Protein AF-A0A1Y6BS71-F1 (afdb_monomer)

Structure (mmCIF, N/CA/C/O backbone):
data_AF-A0A1Y6BS71-F1
#
_entry.id   AF-A0A1Y6BS71-F1
#
loop_
_atom_site.group_PDB
_atom_site.id
_atom_site.type_symbol
_atom_site.label_atom_id
_atom_site.label_alt_id
_atom_site.label_comp_id
_atom_site.label_asym_id
_atom_site.label_entity_id
_atom_site.label_seq_id
_atom_site.pdbx_PDB_ins_code
_atom_site.Cartn_x
_atom_site.Cartn_y
_atom_site.Cartn_z
_atom_site.occupancy
_atom_site.B_iso_or_equiv
_atom_site.auth_seq_id
_atom_site.auth_comp_id
_atom_site.auth_asym_id
_atom_site.auth_atom_id
_atom_site.pdbx_PDB_model_num
ATOM 1 N N . MET A 1 1 ? 47.879 -28.086 11.184 1.00 41.94 1 MET A N 1
ATOM 2 C CA . MET A 1 1 ? 46.968 -29.250 11.242 1.00 41.94 1 MET A CA 1
ATOM 3 C C . MET A 1 1 ? 46.645 -29.544 12.698 1.00 41.94 1 MET A C 1
ATOM 5 O O . MET A 1 1 ? 47.471 -30.114 13.394 1.00 41.94 1 MET A O 1
ATOM 9 N N . LEU A 1 2 ? 45.479 -29.091 13.157 1.00 29.22 2 LEU A N 1
ATOM 10 C CA . LEU A 1 2 ? 44.899 -29.370 14.474 1.00 29.22 2 LEU A CA 1
ATOM 11 C C . LEU A 1 2 ? 43.401 -29.641 14.259 1.00 29.22 2 LEU A C 1
ATOM 13 O O . LEU A 1 2 ? 42.789 -29.082 13.353 1.00 29.22 2 LEU A O 1
ATOM 17 N N . ASN A 1 3 ? 42.882 -30.611 15.005 1.00 29.17 3 ASN A N 1
ATOM 18 C CA . ASN A 1 3 ? 41.827 -31.540 14.600 1.00 29.17 3 ASN A CA 1
ATOM 19 C C . ASN A 1 3 ? 40.422 -31.054 15.022 1.00 29.17 3 ASN A C 1
ATOM 21 O O . ASN A 1 3 ? 40.173 -30.813 16.200 1.00 29.17 3 ASN A O 1
ATOM 25 N N . PHE A 1 4 ? 39.500 -30.951 14.061 1.00 35.50 4 PHE A N 1
ATOM 26 C CA . PHE A 1 4 ? 38.178 -30.303 14.158 1.00 35.50 4 PHE A CA 1
ATOM 27 C C . PHE A 1 4 ? 37.064 -31.180 14.778 1.00 35.50 4 PHE A C 1
ATOM 29 O O . PHE A 1 4 ? 35.883 -30.966 14.516 1.00 35.50 4 PHE A O 1
ATOM 36 N N . LYS A 1 5 ? 37.406 -32.201 15.577 1.00 35.88 5 LYS A N 1
ATOM 37 C CA . LYS A 1 5 ? 36.440 -33.227 16.032 1.00 35.88 5 LYS A CA 1
ATOM 38 C C . LYS A 1 5 ? 35.914 -33.092 17.466 1.00 35.88 5 LYS A C 1
ATOM 40 O O . LYS A 1 5 ? 35.013 -33.840 17.820 1.00 35.88 5 LYS A O 1
ATOM 45 N N . ASN A 1 6 ? 36.374 -32.118 18.255 1.00 36.97 6 ASN A N 1
ATOM 46 C CA . ASN A 1 6 ? 35.950 -31.971 19.659 1.00 36.97 6 ASN A CA 1
ATOM 47 C C . ASN A 1 6 ? 35.067 -30.746 19.964 1.00 36.97 6 ASN A C 1
ATOM 49 O O . ASN A 1 6 ? 34.705 -30.553 21.119 1.00 36.97 6 ASN A O 1
ATOM 53 N N . LEU A 1 7 ? 34.664 -29.950 18.964 1.00 34.56 7 LEU A N 1
ATOM 54 C CA . LEU A 1 7 ? 33.731 -28.827 19.184 1.00 34.56 7 LEU A CA 1
ATOM 55 C C . LEU A 1 7 ? 32.243 -29.194 19.010 1.00 34.56 7 LEU A C 1
ATOM 57 O O . LEU A 1 7 ? 31.378 -28.387 19.326 1.00 34.56 7 LEU A O 1
ATOM 61 N N . LEU A 1 8 ? 31.932 -30.406 18.538 1.00 34.59 8 LEU A N 1
ATOM 62 C CA . LEU A 1 8 ? 30.566 -30.822 18.176 1.00 34.59 8 LEU A CA 1
ATOM 63 C C . LEU A 1 8 ? 29.840 -31.655 19.247 1.00 34.59 8 LEU A C 1
ATOM 65 O O . LEU A 1 8 ? 28.729 -32.117 19.013 1.00 34.59 8 LEU A O 1
ATOM 69 N N . LEU A 1 9 ? 30.450 -31.838 20.422 1.00 33.47 9 LEU A N 1
ATOM 70 C CA . LEU A 1 9 ? 29.897 -32.646 21.521 1.00 33.47 9 LEU A CA 1
ATOM 71 C C . LEU A 1 9 ? 29.443 -31.829 22.742 1.00 33.47 9 LEU A C 1
ATOM 73 O O . LEU A 1 9 ? 28.897 -32.398 23.680 1.00 33.47 9 LEU A O 1
ATOM 77 N N . VAL A 1 10 ? 29.608 -30.500 22.719 1.00 33.41 10 VAL A N 1
ATOM 78 C CA . VAL A 1 10 ? 29.092 -29.594 23.768 1.00 33.41 10 VAL A CA 1
ATOM 79 C C . VAL A 1 10 ? 27.808 -28.871 23.323 1.00 33.41 10 VAL A C 1
ATOM 81 O O . VAL A 1 10 ? 27.031 -28.431 24.163 1.00 33.41 10 VAL A O 1
ATOM 84 N N . SER A 1 11 ? 27.499 -28.823 22.021 1.00 34.66 11 SER A N 1
ATOM 85 C CA . SER A 1 11 ? 26.274 -28.187 21.504 1.00 34.66 11 SER A CA 1
ATOM 86 C C . SER A 1 11 ? 25.028 -29.083 21.546 1.00 34.66 11 SER A C 1
ATOM 88 O O . SER A 1 11 ? 23.912 -28.575 21.549 1.00 34.66 11 SER A O 1
ATOM 90 N N . THR A 1 12 ? 25.182 -30.406 21.634 1.00 34.09 12 THR A N 1
ATOM 91 C CA . THR A 1 12 ? 24.064 -31.370 21.589 1.00 34.09 12 THR A CA 1
ATOM 92 C C . THR A 1 12 ? 23.485 -31.746 22.956 1.00 34.09 12 THR A C 1
ATOM 94 O O . THR A 1 12 ? 22.406 -32.327 23.010 1.00 34.09 12 THR A O 1
ATOM 97 N N . LEU A 1 13 ? 24.129 -31.359 24.063 1.00 30.72 13 LEU A N 1
ATOM 98 C CA . LEU A 1 13 ? 23.614 -31.560 25.430 1.00 30.72 13 LEU A CA 1
ATOM 99 C C . LEU A 1 13 ? 22.931 -30.317 26.031 1.00 30.72 13 LEU A C 1
ATOM 101 O O . LEU A 1 13 ? 22.358 -30.403 27.112 1.00 30.72 13 LEU A O 1
ATOM 105 N N . LEU A 1 14 ? 22.912 -29.190 25.311 1.00 34.12 14 LEU A N 1
ATOM 106 C CA . LEU A 1 14 ? 22.161 -27.979 25.681 1.00 34.12 14 LEU A CA 1
ATOM 107 C C . LEU A 1 14 ? 20.866 -27.789 24.870 1.00 34.12 14 LEU A C 1
ATOM 109 O O . LEU A 1 14 ? 20.183 -26.786 25.040 1.00 34.12 14 LEU A O 1
ATOM 113 N N . TRP A 1 15 ? 20.493 -28.755 24.021 1.00 33.34 15 TRP A N 1
ATOM 114 C CA . TRP A 1 15 ? 19.342 -28.639 23.107 1.00 33.34 15 TRP A CA 1
ATOM 115 C C . TRP A 1 15 ? 18.188 -29.620 23.385 1.00 33.34 15 TRP A C 1
ATOM 117 O O . TRP A 1 15 ? 17.246 -29.706 22.605 1.00 33.34 15 TRP A O 1
ATOM 127 N N . GLN A 1 16 ? 18.225 -30.344 24.510 1.00 32.56 16 GLN A N 1
ATOM 128 C CA . GLN A 1 16 ? 17.116 -31.200 24.976 1.00 32.56 16 GLN A CA 1
ATOM 129 C C . GLN A 1 16 ? 16.520 -30.760 26.328 1.00 32.56 16 GLN A C 1
ATOM 131 O O . GLN A 1 16 ? 15.778 -31.512 26.950 1.00 32.56 16 GLN A O 1
ATOM 136 N N . GLY A 1 17 ? 16.808 -29.531 26.773 1.00 32.66 17 GLY A N 1
ATOM 137 C CA . GLY A 1 17 ? 16.314 -28.975 28.042 1.00 32.66 17 GLY A CA 1
ATOM 138 C C . GLY A 1 17 ? 15.444 -27.718 27.929 1.00 32.66 17 GLY A C 1
ATOM 139 O O . GLY A 1 17 ? 15.177 -27.098 28.952 1.00 32.66 17 GLY A O 1
ATOM 140 N N . SER A 1 18 ? 15.014 -27.307 26.729 1.00 32.31 18 SER A N 1
ATOM 141 C CA . SER A 1 18 ? 14.437 -25.962 26.517 1.00 32.31 18 SER A CA 1
ATOM 142 C C . SER A 1 18 ? 13.016 -25.928 25.942 1.00 32.31 18 SER A C 1
ATOM 144 O O . SER A 1 18 ? 12.551 -24.861 25.563 1.00 32.31 18 SER A O 1
ATOM 146 N N . THR A 1 19 ? 12.285 -27.045 25.903 1.00 35.38 19 THR A N 1
ATOM 147 C CA . THR A 1 19 ? 10.894 -27.078 25.397 1.00 35.38 19 THR A CA 1
ATOM 148 C C . THR A 1 19 ? 9.815 -27.119 26.486 1.00 35.38 19 THR A C 1
ATOM 150 O O . THR A 1 19 ? 8.662 -27.400 26.178 1.00 35.38 19 THR A O 1
ATOM 153 N N . ALA A 1 20 ? 10.138 -26.804 27.748 1.00 34.38 20 ALA A N 1
ATOM 154 C CA . ALA A 1 20 ? 9.160 -26.844 28.848 1.00 34.38 20 ALA A CA 1
ATOM 155 C C . ALA A 1 20 ? 9.082 -25.583 29.736 1.00 34.38 20 ALA A C 1
ATOM 157 O O . ALA A 1 20 ? 8.333 -25.584 30.706 1.00 34.38 20 ALA A O 1
ATOM 158 N N . LEU A 1 21 ? 9.796 -24.495 29.425 1.00 33.44 21 LEU A N 1
ATOM 159 C CA . LEU A 1 21 ? 9.760 -23.260 30.224 1.00 33.44 21 LEU A CA 1
ATOM 160 C C . LEU A 1 21 ? 9.833 -22.016 29.326 1.00 33.44 21 LEU A C 1
ATOM 162 O O . LEU A 1 21 ? 10.883 -21.398 29.190 1.00 33.44 21 LEU A O 1
ATOM 166 N N . SER A 1 22 ? 8.718 -21.639 28.697 1.00 31.53 22 SER A N 1
ATOM 167 C CA . SER A 1 22 ? 8.549 -20.271 28.167 1.00 31.53 22 SER A CA 1
ATOM 168 C C . SER A 1 22 ? 7.108 -19.748 28.251 1.00 31.53 22 SER A C 1
ATOM 170 O O . SER A 1 22 ? 6.740 -18.842 27.509 1.00 31.53 22 SER A O 1
ATOM 172 N N . GLN A 1 23 ? 6.280 -20.303 29.144 1.00 35.22 23 GLN A N 1
ATOM 173 C CA . GLN A 1 23 ? 4.929 -19.788 29.414 1.00 35.22 23 GLN A CA 1
ATOM 174 C C . GLN A 1 23 ? 4.849 -18.831 30.611 1.00 35.22 23 GLN A C 1
ATOM 176 O O . GLN A 1 23 ? 3.763 -18.365 30.939 1.00 35.22 23 GLN A O 1
ATOM 181 N N . GLU A 1 24 ? 5.971 -18.470 31.235 1.00 34.28 24 GLU A N 1
ATOM 182 C CA . GLU A 1 24 ? 5.964 -17.504 32.333 1.00 34.28 24 GLU A CA 1
ATOM 183 C C . GLU A 1 24 ? 6.622 -16.179 31.932 1.00 34.28 24 GLU A C 1
ATOM 185 O O . GLU A 1 24 ? 7.790 -16.122 31.554 1.00 34.28 24 GLU A O 1
ATOM 190 N N . ASN A 1 25 ? 5.846 -15.104 32.104 1.00 33.16 25 ASN A N 1
ATOM 191 C CA . ASN A 1 25 ? 6.263 -13.701 32.183 1.00 33.16 25 ASN A CA 1
ATOM 192 C C . ASN A 1 25 ? 6.538 -12.936 30.877 1.00 33.16 25 ASN A C 1
ATOM 194 O O . ASN A 1 25 ? 7.498 -12.175 30.780 1.00 33.16 25 ASN A O 1
ATOM 198 N N . HIS A 1 26 ? 5.589 -12.952 29.940 1.00 32.97 26 HIS A N 1
ATOM 199 C CA . HIS A 1 26 ? 5.281 -11.725 29.191 1.00 32.97 26 HIS A CA 1
ATOM 200 C C . HIS A 1 26 ? 4.271 -10.887 29.982 1.00 32.97 26 HIS A C 1
ATOM 202 O O . HIS A 1 26 ? 3.108 -10.758 29.615 1.00 32.97 26 HIS A O 1
ATOM 208 N N . LYS A 1 27 ? 4.737 -10.285 31.086 1.00 31.00 27 LYS A N 1
ATOM 209 C CA . LYS A 1 27 ? 4.094 -9.103 31.680 1.00 31.00 27 LYS A CA 1
ATOM 210 C C . LYS A 1 27 ? 4.425 -7.886 30.808 1.00 31.00 27 LYS A C 1
ATOM 212 O O . LYS A 1 27 ? 5.095 -6.957 31.243 1.00 31.00 27 LYS A O 1
ATOM 217 N N . GLY A 1 28 ? 4.004 -7.933 29.543 1.00 34.12 28 GLY A N 1
ATOM 218 C CA . GLY A 1 28 ? 3.758 -6.707 28.796 1.00 34.12 28 GLY A CA 1
ATOM 219 C C . GLY A 1 28 ? 2.679 -5.946 29.553 1.00 34.12 28 GLY A C 1
ATOM 220 O O . GLY A 1 28 ? 1.773 -6.569 30.104 1.00 34.12 28 GLY A O 1
ATOM 221 N N . ILE A 1 29 ? 2.837 -4.633 29.666 1.00 36.69 29 ILE A N 1
ATOM 222 C CA . ILE A 1 29 ? 1.913 -3.737 30.361 1.00 36.69 29 ILE A CA 1
ATOM 223 C C . ILE A 1 29 ? 0.503 -4.019 29.819 1.00 36.69 29 ILE A C 1
ATOM 225 O O . ILE A 1 29 ? 0.178 -3.617 28.703 1.00 36.69 29 ILE A O 1
ATOM 229 N N . ARG A 1 30 ? -0.304 -4.782 30.571 1.00 45.53 30 ARG A N 1
ATOM 230 C CA . ARG A 1 30 ? -1.730 -4.956 30.298 1.00 45.53 30 ARG A CA 1
ATOM 231 C C . ARG A 1 30 ? -2.361 -3.614 30.621 1.00 45.53 30 ARG A C 1
ATOM 233 O O . ARG A 1 30 ? -2.618 -3.310 31.778 1.00 45.53 30 ARG A O 1
ATOM 240 N N . VAL A 1 31 ? -2.488 -2.774 29.610 1.00 44.69 31 VAL A N 1
ATOM 241 C CA . VAL A 1 31 ? -3.325 -1.584 29.688 1.00 44.69 31 VAL A CA 1
ATOM 242 C C . VAL A 1 31 ? -4.778 -2.055 29.652 1.00 44.69 31 VAL A C 1
ATOM 244 O O . VAL A 1 31 ? -5.160 -2.747 28.707 1.00 44.69 31 VAL A O 1
ATOM 247 N N . GLY A 1 32 ? -5.550 -1.724 30.690 1.00 51.97 32 GLY A N 1
ATOM 248 C CA . GLY A 1 32 ? -6.995 -1.962 30.803 1.00 51.97 32 GLY A CA 1
ATOM 249 C C . GLY A 1 32 ? -7.790 -1.105 29.816 1.00 51.97 32 GLY A C 1
ATOM 250 O O . GLY A 1 32 ? -8.534 -0.224 30.199 1.00 51.97 32 GLY A O 1
ATOM 251 N N . ASN A 1 33 ? -7.563 -1.310 28.519 1.00 64.81 33 ASN A N 1
ATOM 252 C CA . ASN A 1 33 ? -8.202 -0.557 27.432 1.00 64.81 33 ASN A CA 1
ATOM 253 C C . ASN A 1 33 ? -9.093 -1.470 26.579 1.00 64.81 33 ASN A C 1
ATOM 255 O O . ASN A 1 33 ? -9.177 -1.312 25.359 1.00 64.81 33 ASN A O 1
ATOM 259 N N . GLY A 1 34 ? -9.629 -2.513 27.200 1.00 68.94 34 GLY A N 1
ATOM 260 C CA . GLY A 1 34 ? -10.577 -3.418 26.583 1.00 68.94 34 GLY A CA 1
ATOM 261 C C . GLY A 1 34 ? -12.005 -2.956 26.840 1.00 68.94 34 GLY A C 1
ATOM 262 O O . GLY A 1 34 ? -12.259 -2.187 27.760 1.00 68.94 34 GLY A O 1
ATOM 263 N N . GLY A 1 35 ? -12.952 -3.403 26.028 1.00 85.62 35 GLY A N 1
ATOM 264 C CA . GLY A 1 35 ? -14.347 -3.070 26.235 1.00 85.62 35 GLY A CA 1
ATOM 265 C C . GLY A 1 35 ? -14.917 -3.761 27.471 1.00 85.62 35 GLY A C 1
ATOM 266 O O . GLY A 1 35 ? -14.907 -4.995 27.570 1.00 85.62 35 GLY A O 1
ATOM 267 N N . ASP A 1 36 ? -15.453 -2.956 28.384 1.00 89.88 36 ASP A N 1
ATOM 268 C CA . ASP A 1 36 ? -16.090 -3.417 29.614 1.00 89.88 36 ASP A CA 1
ATOM 269 C C . ASP A 1 36 ? -17.609 -3.406 29.506 1.00 89.88 36 ASP A C 1
ATOM 271 O O . ASP A 1 36 ? -18.223 -2.579 28.821 1.00 89.88 36 ASP A O 1
ATOM 275 N N . THR A 1 37 ? -18.232 -4.338 30.216 1.00 91.50 37 THR A N 1
ATOM 276 C CA . THR A 1 37 ? -19.682 -4.474 30.313 1.00 91.50 37 THR A CA 1
ATOM 277 C C . THR A 1 37 ? -20.096 -4.519 31.773 1.00 91.50 37 THR A C 1
ATOM 279 O O . THR A 1 37 ? -19.435 -5.132 32.601 1.00 91.50 37 THR A O 1
ATOM 282 N N . ILE A 1 38 ? -21.213 -3.884 32.090 1.00 91.06 38 ILE A N 1
ATOM 283 C CA . ILE A 1 38 ? -21.819 -3.864 33.414 1.00 91.06 38 ILE A CA 1
ATOM 284 C C . ILE A 1 38 ? -23.193 -4.508 33.328 1.00 91.06 38 ILE A C 1
ATOM 286 O O . ILE A 1 38 ? -23.941 -4.283 32.374 1.00 91.06 38 ILE A O 1
ATOM 290 N N . ARG A 1 39 ? -23.542 -5.284 34.354 1.00 91.50 39 ARG A N 1
ATOM 291 C CA . ARG A 1 39 ? -24.903 -5.776 34.553 1.00 91.50 39 ARG A CA 1
ATOM 292 C C . ARG A 1 39 ? -25.633 -4.884 35.555 1.00 91.50 39 ARG A C 1
ATOM 294 O O . ARG A 1 39 ? -25.291 -4.864 36.733 1.00 91.50 39 ARG A O 1
ATOM 301 N N . CYS A 1 40 ? -26.657 -4.180 35.091 1.00 90.69 40 CYS A N 1
ATOM 302 C CA . CYS A 1 40 ? -27.565 -3.413 35.937 1.00 90.69 40 CYS A CA 1
ATOM 303 C C . CYS A 1 40 ? -28.750 -4.288 36.359 1.00 90.69 40 CYS A C 1
ATOM 305 O O . CYS A 1 40 ? -29.328 -5.005 35.537 1.00 90.69 40 CYS A O 1
ATOM 307 N N . LEU A 1 41 ? -29.117 -4.230 37.638 1.00 90.31 41 LEU A N 1
ATOM 308 C CA . LEU A 1 41 ? -30.304 -4.911 38.154 1.00 90.31 41 LEU A CA 1
ATOM 309 C C . LEU A 1 41 ? -31.538 -4.014 38.029 1.00 90.31 41 LEU A C 1
ATOM 311 O O . LEU A 1 41 ? -31.430 -2.787 38.095 1.00 90.31 41 LEU A O 1
ATOM 315 N N . ALA A 1 42 ? -32.711 -4.639 37.918 1.00 90.88 42 ALA A N 1
ATOM 316 C CA . ALA A 1 42 ? -33.989 -3.941 37.988 1.00 90.88 42 ALA A CA 1
ATOM 317 C C . ALA A 1 42 ? -34.059 -3.066 39.249 1.00 90.88 42 ALA A C 1
ATOM 319 O O . ALA A 1 42 ? -33.727 -3.512 40.352 1.00 90.88 42 ALA A O 1
ATOM 320 N N . SER A 1 43 ? -34.492 -1.819 39.089 1.00 88.38 43 SER A N 1
ATOM 321 C CA . SER A 1 43 ? -34.588 -0.851 40.178 1.00 88.38 43 SER A CA 1
ATOM 322 C C . SER A 1 43 ? -35.730 0.123 39.935 1.00 88.38 43 SER A C 1
ATOM 324 O O . SER A 1 43 ? -36.053 0.449 38.802 1.00 88.38 43 SER A O 1
ATOM 326 N N . GLU A 1 44 ? -36.324 0.629 41.012 1.00 90.56 44 GLU A N 1
ATOM 327 C CA . GLU A 1 44 ? -37.304 1.717 40.926 1.00 90.56 44 GLU A CA 1
ATOM 328 C C . GLU A 1 44 ? -36.634 3.083 40.696 1.00 90.56 44 GLU A C 1
ATOM 330 O O . GLU A 1 44 ? -37.303 4.050 40.342 1.00 90.56 44 GLU A O 1
ATOM 335 N N . ALA A 1 45 ? -35.315 3.182 40.901 1.00 85.44 45 ALA A N 1
ATOM 336 C CA . ALA A 1 45 ? -34.584 4.444 40.804 1.00 85.44 45 ALA A CA 1
ATOM 337 C C . ALA A 1 45 ? -34.322 4.889 39.354 1.00 85.44 45 ALA A C 1
ATOM 339 O O . ALA A 1 45 ? -34.134 6.082 39.114 1.00 85.44 45 ALA A O 1
ATOM 340 N N . ASN A 1 46 ? -34.262 3.952 38.402 1.00 87.81 46 ASN A N 1
ATOM 341 C CA . ASN A 1 46 ? -34.092 4.224 36.974 1.00 87.81 46 ASN A CA 1
ATOM 342 C C . ASN A 1 46 ? -34.495 3.009 36.123 1.00 87.81 46 ASN A C 1
ATOM 344 O O . ASN A 1 46 ? -34.656 1.906 36.630 1.00 87.81 46 ASN A O 1
ATOM 348 N N . GLU A 1 47 ? -34.619 3.226 34.817 1.00 90.12 47 GLU A N 1
ATOM 349 C CA . GLU A 1 47 ? -35.088 2.226 33.849 1.00 90.12 47 GLU A CA 1
ATOM 350 C C . GLU A 1 47 ? -33.984 1.276 33.341 1.00 90.12 47 GLU A C 1
ATOM 352 O O . GLU A 1 47 ? -34.231 0.486 32.432 1.00 90.12 47 GLU A O 1
ATOM 357 N N . LEU A 1 48 ? -32.754 1.360 33.864 1.00 90.06 48 LEU A N 1
ATOM 358 C CA . LEU A 1 48 ? -31.638 0.554 33.367 1.00 90.06 48 LEU A CA 1
ATOM 359 C C . LEU A 1 48 ? -31.685 -0.854 33.970 1.00 90.06 48 LEU A C 1
ATOM 361 O O . LEU A 1 48 ? -31.500 -1.033 35.171 1.00 90.06 48 LEU A O 1
ATOM 365 N N . GLU A 1 49 ? -31.871 -1.863 33.125 1.00 91.94 49 GLU A N 1
ATOM 366 C CA . GLU A 1 49 ? -31.900 -3.276 33.506 1.00 91.94 49 GLU A CA 1
ATOM 367 C C . GLU A 1 49 ? -31.239 -4.119 32.407 1.00 91.94 49 GLU A C 1
ATOM 369 O O . GLU A 1 49 ? -31.554 -3.979 31.226 1.00 91.94 49 GLU A O 1
ATOM 374 N N . GLY A 1 50 ? -30.320 -5.009 32.792 1.00 92.44 50 GLY A N 1
ATOM 375 C CA . GLY A 1 50 ? -29.618 -5.904 31.870 1.00 92.44 50 GLY A CA 1
ATOM 376 C C . GLY A 1 50 ? -28.150 -5.537 31.653 1.00 92.44 50 GLY A C 1
ATOM 377 O O . GLY A 1 50 ? -27.516 -4.923 32.511 1.00 92.44 50 GLY A O 1
ATOM 378 N N . LEU A 1 51 ? -27.585 -5.984 30.530 1.00 93.12 51 LEU A N 1
ATOM 379 C CA . LEU A 1 51 ? -26.186 -5.739 30.181 1.00 93.12 51 LEU A CA 1
ATOM 380 C C . LEU A 1 51 ? -26.021 -4.436 29.407 1.00 93.12 51 LEU A C 1
ATOM 382 O O . LEU A 1 51 ? -26.700 -4.213 28.407 1.00 93.12 51 LEU A O 1
ATOM 386 N N . TYR A 1 52 ? -25.046 -3.633 29.817 1.00 94.06 52 TYR A N 1
ATOM 387 C CA . TYR A 1 52 ? -24.662 -2.407 29.137 1.00 94.06 52 TYR A CA 1
ATOM 388 C C . TYR A 1 52 ? -23.153 -2.322 29.005 1.00 94.06 52 TYR A C 1
ATOM 390 O O . TYR A 1 52 ? -22.421 -2.646 29.934 1.00 94.06 52 TYR A O 1
ATOM 398 N N . THR A 1 53 ? -22.674 -1.821 27.874 1.00 93.88 53 THR A N 1
ATOM 399 C CA . THR A 1 53 ? -21.267 -1.423 27.782 1.00 93.88 53 THR A CA 1
ATOM 400 C C . THR A 1 53 ? -21.002 -0.255 28.729 1.00 93.88 53 THR A C 1
ATOM 402 O O . THR A 1 53 ? -21.833 0.650 28.860 1.00 93.88 53 THR A O 1
ATOM 405 N N . LEU A 1 54 ? -19.845 -0.257 29.391 1.00 90.44 54 LEU A N 1
ATOM 406 C CA . LEU A 1 54 ? -19.464 0.806 30.324 1.00 90.44 54 LEU A CA 1
ATOM 407 C C . LEU A 1 54 ? -19.495 2.177 29.632 1.00 90.44 54 LEU A C 1
ATOM 409 O O . LEU A 1 54 ? -20.032 3.153 30.155 1.00 90.44 54 LEU A O 1
ATOM 413 N N . ASP A 1 55 ? -18.981 2.219 28.409 1.00 88.81 55 ASP A N 1
ATOM 414 C CA . ASP A 1 55 ? -18.947 3.403 27.563 1.00 88.81 55 ASP A CA 1
ATOM 415 C C . ASP A 1 55 ? -20.326 3.969 27.231 1.00 88.81 55 ASP A C 1
ATOM 417 O O . ASP A 1 55 ? -20.502 5.192 27.254 1.00 88.81 55 ASP A O 1
ATOM 421 N N . TYR A 1 56 ? -21.306 3.103 26.960 1.00 93.44 56 TYR A N 1
ATOM 422 C CA . TYR A 1 56 ? -22.689 3.531 26.785 1.00 93.44 56 TYR A CA 1
ATOM 423 C C . TYR A 1 56 ? -23.196 4.215 28.053 1.00 93.44 56 TYR A C 1
ATOM 425 O O . TYR A 1 56 ? -23.662 5.347 27.972 1.00 93.44 56 TYR A O 1
ATOM 433 N N . LEU A 1 57 ? -23.062 3.577 29.221 1.00 90.56 57 LEU A N 1
ATOM 434 C CA . LEU A 1 57 ? -23.599 4.114 30.476 1.00 90.56 57 LEU A CA 1
ATOM 435 C C . LEU A 1 57 ? -22.978 5.464 30.829 1.00 90.56 57 LEU A C 1
ATOM 437 O O . LEU A 1 57 ? -23.695 6.432 31.080 1.00 90.56 57 LEU A O 1
ATOM 441 N N . LEU A 1 58 ? -21.646 5.543 30.811 1.00 88.81 58 LEU A N 1
ATOM 442 C CA . LEU A 1 58 ? -20.920 6.760 31.172 1.00 88.81 58 LEU A CA 1
ATOM 443 C C . LEU A 1 58 ? -21.253 7.930 30.247 1.00 88.81 58 LEU A C 1
ATOM 445 O O . LEU A 1 58 ? -21.271 9.078 30.689 1.00 88.81 58 LEU A O 1
ATOM 449 N N . THR A 1 59 ? -21.518 7.649 28.972 1.00 88.38 59 THR A N 1
ATOM 450 C CA . THR A 1 59 ? -21.842 8.692 27.996 1.00 88.38 59 THR A CA 1
ATOM 451 C C . THR A 1 59 ? -23.319 9.060 28.028 1.00 88.38 59 THR A C 1
ATOM 453 O O . THR A 1 59 ? -23.641 10.243 27.980 1.00 88.38 59 THR A O 1
ATOM 456 N N . TYR A 1 60 ? -24.209 8.078 28.194 1.00 86.56 60 TYR A N 1
ATOM 457 C CA . TYR A 1 60 ? -25.652 8.273 28.341 1.00 86.56 60 TYR A CA 1
ATOM 458 C C . TYR A 1 60 ? -25.982 9.214 29.505 1.00 86.56 60 TYR A C 1
ATOM 460 O O . TYR A 1 60 ? -26.834 10.086 29.375 1.00 86.56 60 TYR A O 1
ATOM 468 N N . MET A 1 61 ? -25.255 9.103 30.621 1.00 80.88 61 MET A N 1
ATOM 469 C CA . MET A 1 61 ? -25.418 10.011 31.764 1.00 80.88 61 MET A CA 1
ATOM 470 C C . MET A 1 61 ? -24.870 11.424 31.516 1.00 80.88 61 MET A C 1
ATOM 472 O O . MET A 1 61 ? -25.271 12.360 32.200 1.00 80.88 61 MET A O 1
ATOM 476 N N . ALA A 1 62 ? -23.933 11.584 30.579 1.00 82.19 62 ALA A N 1
ATOM 477 C CA . ALA A 1 62 ? -23.248 12.849 30.321 1.00 82.19 62 ALA A CA 1
ATOM 478 C C . ALA A 1 62 ? -23.832 13.637 29.136 1.00 82.19 62 ALA A C 1
ATOM 480 O O . ALA A 1 62 ? -23.620 14.846 29.048 1.00 82.19 62 ALA A O 1
ATOM 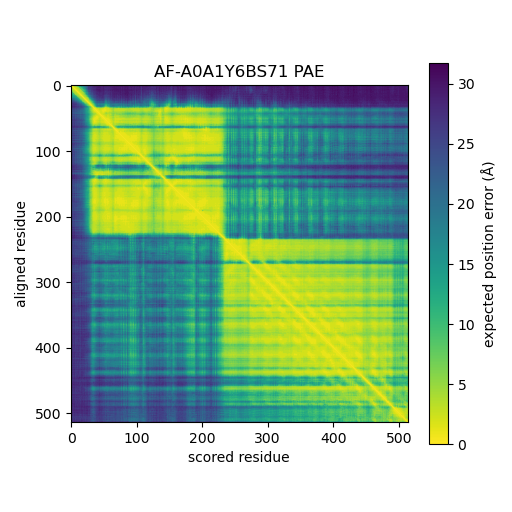481 N N . MET A 1 63 ? -24.518 12.969 28.207 1.00 76.62 63 MET A N 1
ATOM 482 C CA . MET A 1 63 ? -25.067 13.576 26.997 1.00 76.62 63 MET A CA 1
ATOM 483 C C . MET A 1 63 ? -26.573 13.784 27.143 1.00 76.62 63 MET A C 1
ATOM 485 O O . MET A 1 63 ? -27.384 12.963 26.722 1.00 76.62 63 MET A O 1
ATOM 489 N N . GLU A 1 64 ? -26.953 14.927 27.711 1.00 61.69 64 GLU A N 1
ATOM 490 C CA . GLU A 1 64 ? -28.317 15.428 27.580 1.00 61.69 64 GLU A CA 1
ATOM 491 C C . GLU A 1 64 ? -28.542 15.791 26.095 1.00 61.69 64 GLU A C 1
ATOM 493 O O . GLU A 1 64 ? -27.750 16.530 25.514 1.00 61.69 64 GLU A O 1
ATOM 498 N N . HIS A 1 65 ? -29.614 15.275 25.478 1.00 64.06 65 HIS A N 1
ATOM 499 C CA . HIS A 1 65 ? -30.194 15.701 24.182 1.00 64.06 65 HIS A CA 1
ATOM 500 C C . HIS A 1 65 ? -29.860 14.943 22.884 1.00 64.06 65 HIS A C 1
ATOM 502 O O . HIS A 1 65 ? -30.540 15.203 21.893 1.00 64.06 65 HIS A O 1
ATOM 508 N N . THR A 1 66 ? -28.940 13.977 22.846 1.00 77.81 66 THR A N 1
ATOM 509 C CA . THR A 1 66 ? -28.685 13.230 21.595 1.00 77.81 66 THR A CA 1
ATOM 510 C C . THR A 1 66 ? -29.509 11.941 21.530 1.00 77.81 66 THR A C 1
ATOM 512 O O . THR A 1 66 ? -29.317 11.021 22.331 1.00 77.81 66 THR A O 1
ATOM 515 N N . GLN A 1 67 ? -30.419 11.864 20.553 1.00 92.19 67 GLN A N 1
ATOM 516 C CA . GLN A 1 67 ? -31.271 10.697 20.333 1.00 92.19 67 GLN A CA 1
ATOM 517 C C . GLN A 1 67 ? -30.495 9.584 19.617 1.00 92.19 67 GLN A C 1
ATOM 519 O O . GLN A 1 67 ? -29.946 9.785 18.532 1.00 92.19 67 GLN A O 1
ATOM 524 N N . LEU A 1 68 ? -30.463 8.396 20.223 1.00 95.00 68 LEU A N 1
ATOM 525 C CA . LEU A 1 68 ? -29.847 7.214 19.625 1.00 95.00 68 LEU A CA 1
ATOM 526 C C . LEU A 1 68 ? -30.729 6.621 18.525 1.00 95.00 68 LEU A C 1
ATOM 528 O O . LEU A 1 68 ? -31.957 6.591 18.636 1.00 95.00 68 LEU A O 1
ATOM 532 N N . ALA A 1 69 ? -30.084 6.119 17.475 1.00 95.38 69 ALA A N 1
ATOM 533 C CA . ALA A 1 69 ? -30.747 5.379 16.417 1.00 95.38 69 ALA A CA 1
ATOM 534 C C . ALA A 1 69 ? -31.306 4.054 16.959 1.00 95.38 69 ALA A C 1
ATOM 536 O O . ALA A 1 69 ? -30.672 3.367 17.766 1.00 95.38 69 ALA A O 1
ATOM 537 N N . SER A 1 70 ? -32.497 3.673 16.496 1.00 94.69 70 SER A N 1
ATOM 538 C CA . SER A 1 70 ? -33.061 2.360 16.809 1.00 94.69 70 SER A CA 1
ATOM 539 C C . SER A 1 70 ? -32.286 1.283 16.052 1.00 94.69 70 SER A C 1
ATOM 541 O O . SER A 1 70 ? -32.151 1.364 14.833 1.00 94.69 70 SER A O 1
ATOM 543 N N . ILE A 1 71 ? -31.763 0.292 16.775 1.00 95.69 71 ILE A N 1
ATOM 544 C CA . ILE A 1 71 ? -30.921 -0.771 16.222 1.00 95.69 71 ILE A CA 1
ATOM 545 C C . ILE A 1 71 ? -31.558 -2.122 16.533 1.00 95.69 71 ILE A C 1
ATOM 547 O O . ILE A 1 71 ? -31.718 -2.484 17.699 1.00 95.69 71 ILE A O 1
ATOM 551 N N . ASN A 1 72 ? -31.878 -2.887 15.486 1.00 96.56 72 ASN A N 1
ATOM 552 C CA . ASN A 1 72 ? -32.540 -4.192 15.619 1.00 96.56 72 ASN A CA 1
ATOM 553 C C . ASN A 1 72 ? -31.564 -5.374 15.607 1.00 96.56 72 ASN A C 1
ATOM 555 O O . ASN A 1 72 ? -31.913 -6.478 16.015 1.00 96.56 72 ASN A O 1
ATOM 559 N N . SER A 1 73 ? -30.352 -5.171 15.094 1.00 97.69 73 SER A N 1
ATOM 560 C CA . SER A 1 73 ? -29.298 -6.185 15.040 1.00 97.69 73 SER A CA 1
ATOM 561 C C . SER A 1 73 ? -27.927 -5.528 14.883 1.0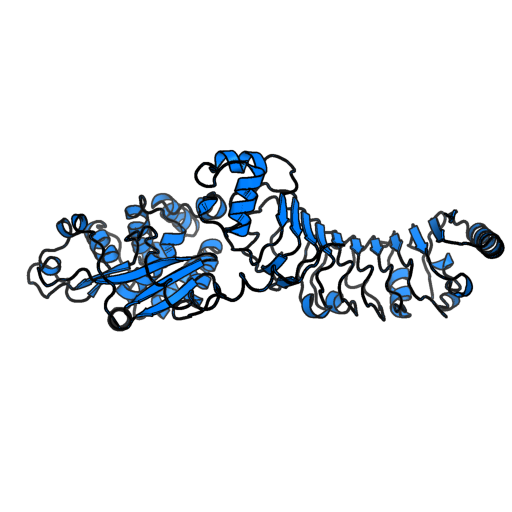0 97.69 73 SER A C 1
ATOM 563 O O . SER A 1 73 ? -27.825 -4.347 14.549 1.00 97.69 73 SER A O 1
ATOM 565 N N . TRP A 1 74 ? -26.860 -6.300 15.091 1.00 96.44 74 TRP A N 1
ATOM 566 C CA . TRP A 1 74 ? -25.508 -5.851 14.760 1.00 96.44 74 TRP A CA 1
ATOM 567 C C . TRP A 1 74 ? -25.389 -5.416 13.298 1.00 96.44 74 TRP A C 1
ATOM 569 O O . TRP A 1 74 ? -24.865 -4.341 13.021 1.00 96.44 74 TRP A O 1
ATOM 579 N N . ASP A 1 75 ? -25.897 -6.235 12.373 1.00 97.56 75 ASP A N 1
ATOM 580 C CA . ASP A 1 75 ? -25.794 -5.963 10.940 1.00 97.56 75 ASP A CA 1
ATOM 581 C C . ASP A 1 75 ? -26.542 -4.683 10.554 1.00 97.56 75 ASP A C 1
ATOM 583 O O . ASP A 1 75 ? -26.027 -3.903 9.762 1.00 97.56 75 ASP A O 1
ATOM 587 N N . ASP A 1 76 ? -27.686 -4.409 11.189 1.00 97.50 76 ASP A N 1
ATOM 588 C CA . ASP A 1 76 ? -28.442 -3.160 11.026 1.00 97.50 76 ASP A CA 1
ATOM 589 C C . ASP A 1 76 ? -27.595 -1.932 11.411 1.00 97.50 76 ASP A C 1
ATOM 591 O O . ASP A 1 76 ? -27.401 -1.022 10.601 1.00 97.50 76 ASP A O 1
ATOM 595 N N . SER A 1 77 ? -26.985 -1.937 12.605 1.00 97.81 77 SER A N 1
ATOM 596 C CA . SER A 1 77 ? -26.107 -0.837 13.037 1.00 97.81 77 SER A CA 1
ATOM 597 C C . SER A 1 77 ? -24.861 -0.700 12.160 1.00 97.81 77 SER A C 1
ATOM 599 O O . SER A 1 77 ? -24.515 0.399 11.716 1.00 97.81 77 SER A O 1
ATOM 601 N N . LYS A 1 78 ? -24.199 -1.825 11.873 1.00 97.94 78 LYS A N 1
ATOM 602 C CA . LYS A 1 78 ? -22.999 -1.899 11.039 1.00 97.94 78 LYS A CA 1
ATOM 603 C C . LYS A 1 78 ? -23.267 -1.321 9.651 1.00 97.94 78 LYS A C 1
ATOM 605 O O . LYS A 1 78 ? -22.523 -0.451 9.202 1.00 97.94 78 LYS A O 1
ATOM 610 N N . ASP A 1 79 ? -24.333 -1.757 8.987 1.00 98.00 79 ASP A N 1
ATOM 611 C CA . ASP A 1 79 ? -24.674 -1.324 7.633 1.00 98.00 79 ASP A CA 1
ATOM 612 C C . ASP A 1 79 ? -25.091 0.147 7.593 1.00 98.00 79 ASP A C 1
ATOM 614 O O . ASP A 1 79 ? -24.753 0.859 6.644 1.00 98.00 79 ASP A O 1
ATOM 618 N N . ARG A 1 80 ? -25.788 0.626 8.627 1.00 97.50 80 ARG A N 1
ATOM 619 C CA . ARG A 1 80 ? -26.151 2.038 8.804 1.00 97.50 80 ARG A CA 1
ATOM 620 C C . ARG A 1 80 ? -24.908 2.926 8.891 1.00 97.50 80 ARG A C 1
ATOM 622 O O . ARG A 1 80 ? -24.769 3.854 8.091 1.00 97.50 80 ARG A O 1
ATOM 629 N N . ILE A 1 81 ? -23.965 2.588 9.776 1.00 98.25 81 ILE A N 1
ATOM 630 C CA . ILE A 1 81 ? -22.697 3.317 9.931 1.00 98.25 81 ILE A CA 1
ATOM 631 C C . ILE A 1 81 ? -21.865 3.229 8.646 1.00 98.25 81 ILE A C 1
ATOM 633 O O . ILE A 1 81 ? -21.424 4.253 8.122 1.00 98.25 81 ILE A O 1
ATOM 637 N N . LEU A 1 82 ? -21.695 2.031 8.075 1.00 97.81 82 LEU A N 1
ATOM 638 C CA . LEU A 1 82 ? -20.934 1.833 6.839 1.00 97.81 82 LEU A CA 1
ATOM 639 C C . LEU A 1 82 ? -21.511 2.627 5.671 1.00 97.81 82 LEU A C 1
ATOM 641 O O . LEU A 1 82 ? -20.749 3.220 4.913 1.00 97.81 82 LEU A O 1
ATOM 645 N N . ARG A 1 83 ? -22.836 2.670 5.511 1.00 97.75 83 ARG A N 1
ATOM 646 C CA . ARG A 1 83 ? -23.487 3.434 4.440 1.00 97.75 83 ARG A CA 1
ATOM 647 C C . ARG A 1 83 ? -23.183 4.922 4.563 1.00 97.75 83 ARG A C 1
ATOM 649 O O . ARG A 1 83 ? -22.817 5.537 3.560 1.00 97.75 83 ARG A O 1
ATOM 656 N N . LYS A 1 84 ? -23.297 5.473 5.775 1.00 97.19 84 LYS A N 1
ATOM 657 C CA . LYS A 1 84 ? -23.025 6.888 6.037 1.00 97.19 84 LYS A CA 1
ATOM 658 C C . LYS A 1 84 ? -21.558 7.229 5.794 1.00 97.19 84 LYS A C 1
ATOM 660 O O . LYS A 1 84 ? -21.255 8.115 4.998 1.00 97.19 84 LYS A O 1
ATOM 665 N N . LEU A 1 85 ? -20.643 6.451 6.377 1.00 95.56 85 LEU A N 1
ATOM 666 C CA . LEU A 1 85 ? -19.208 6.636 6.167 1.00 95.56 85 LEU A CA 1
ATOM 667 C C . LEU A 1 85 ? -18.829 6.453 4.693 1.00 95.56 85 LEU A C 1
ATOM 669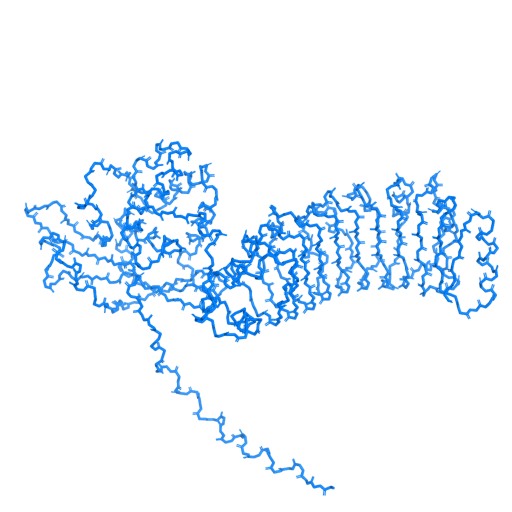 O O . LEU A 1 85 ? -18.022 7.204 4.172 1.00 95.56 85 LEU A O 1
ATOM 673 N N . LYS A 1 86 ? -19.409 5.496 3.964 1.00 94.19 86 LYS A N 1
ATOM 674 C CA . LYS A 1 86 ? -19.071 5.284 2.548 1.00 94.19 86 LYS A CA 1
ATOM 675 C C . LYS A 1 86 ? -19.370 6.510 1.690 1.00 94.19 86 LYS A C 1
ATOM 677 O O . LYS A 1 86 ? -18.612 6.803 0.766 1.00 94.19 86 LYS A O 1
ATOM 682 N N . LEU A 1 87 ? -20.493 7.169 1.968 1.00 92.25 87 LEU A N 1
ATOM 683 C CA . LEU A 1 87 ? -20.951 8.334 1.223 1.00 92.25 87 LEU A CA 1
ATOM 684 C C . LEU A 1 87 ? -20.150 9.581 1.604 1.00 92.25 87 LEU A C 1
ATOM 686 O O . LEU A 1 87 ? -19.606 10.269 0.739 1.00 92.25 87 LEU A O 1
ATOM 690 N N . ASP A 1 88 ? -20.066 9.840 2.905 1.00 92.25 88 ASP A N 1
ATOM 691 C CA . ASP A 1 88 ? -19.630 11.132 3.418 1.00 92.25 88 ASP A CA 1
ATOM 692 C C . ASP A 1 88 ? -18.177 11.110 3.909 1.00 92.25 88 ASP A C 1
ATOM 694 O O . ASP A 1 88 ? -17.520 12.148 3.894 1.00 92.25 88 ASP A O 1
ATOM 698 N N . PHE A 1 89 ? -17.637 9.929 4.236 1.00 88.19 89 PHE A N 1
ATOM 699 C CA . PHE A 1 89 ? -16.310 9.748 4.834 1.00 88.19 89 PHE A CA 1
ATOM 700 C C . PHE A 1 89 ? -15.555 8.468 4.377 1.00 88.19 89 PHE A C 1
ATOM 702 O O . PHE A 1 89 ? -15.307 7.549 5.176 1.00 88.19 89 PHE A O 1
ATOM 709 N N . PRO A 1 90 ? -15.157 8.364 3.092 1.00 80.81 90 PRO A N 1
ATOM 710 C CA . PRO A 1 90 ? -14.638 7.122 2.507 1.00 80.81 90 PRO A CA 1
ATOM 711 C C . PRO A 1 90 ? -13.384 6.538 3.181 1.00 80.81 90 PRO A C 1
ATOM 713 O O . PRO A 1 90 ? -13.127 5.338 3.069 1.00 80.81 90 PRO A O 1
ATOM 716 N N . GLU A 1 91 ? -12.577 7.366 3.841 1.00 74.81 91 GLU A N 1
ATOM 717 C CA . GLU A 1 91 ? -11.379 6.963 4.581 1.00 74.81 91 GLU A CA 1
ATOM 718 C C . GLU A 1 91 ? -11.749 6.163 5.836 1.00 74.81 91 GLU A C 1
ATOM 720 O O . GLU A 1 91 ? -11.283 5.035 6.015 1.00 74.81 91 GLU A O 1
ATOM 725 N N . LEU A 1 92 ? -12.651 6.706 6.660 1.00 84.94 92 LEU A N 1
ATOM 726 C CA . LEU A 1 92 ? -13.168 6.027 7.848 1.00 84.94 92 LEU A CA 1
ATOM 727 C C . LEU A 1 92 ? -13.941 4.760 7.470 1.00 84.94 92 LEU A C 1
ATOM 729 O O . LEU A 1 92 ? -13.786 3.735 8.131 1.00 84.94 92 LEU A O 1
ATOM 733 N N . TYR A 1 93 ? -14.707 4.805 6.371 1.00 90.62 93 TYR A N 1
ATOM 734 C CA . TYR A 1 93 ? -15.423 3.642 5.843 1.00 90.62 93 TYR A CA 1
ATOM 735 C C . TYR A 1 93 ? -14.500 2.446 5.626 1.00 90.62 93 TYR A C 1
ATOM 737 O O . TYR A 1 93 ? -14.828 1.349 6.061 1.00 90.62 93 TYR A O 1
ATOM 745 N N . LYS A 1 94 ? -13.349 2.631 4.968 1.00 79.31 94 LYS A N 1
ATOM 746 C CA . LYS A 1 94 ? -12.432 1.517 4.672 1.00 79.31 94 LYS A CA 1
ATOM 747 C C . LYS A 1 94 ? -11.881 0.892 5.946 1.00 79.31 94 LYS A C 1
ATOM 749 O O . LYS A 1 94 ? -11.841 -0.332 6.041 1.00 79.31 94 LYS A O 1
ATOM 754 N N . SER A 1 95 ? -11.487 1.732 6.905 1.00 83.81 95 SER A N 1
ATOM 755 C CA . SER A 1 95 ? -10.984 1.281 8.203 1.00 83.81 95 SER A CA 1
ATOM 756 C C . SER A 1 95 ? -12.051 0.491 8.961 1.00 83.81 95 SER A C 1
ATOM 758 O O . SER A 1 95 ? -11.798 -0.642 9.373 1.00 83.81 95 SER A O 1
ATOM 760 N N . PHE A 1 96 ? -13.264 1.043 9.074 1.00 93.81 96 PHE A N 1
ATOM 761 C CA . PHE A 1 96 ? -14.362 0.380 9.772 1.00 93.81 96 PHE A CA 1
ATOM 762 C C . PHE A 1 96 ? -14.785 -0.911 9.071 1.00 93.81 96 PHE A C 1
ATOM 764 O O . PHE A 1 96 ? -14.864 -1.956 9.706 1.00 93.81 96 PHE A O 1
ATOM 771 N N . HIS A 1 97 ? -14.965 -0.875 7.749 1.00 91.31 97 HIS A N 1
ATOM 772 C CA . HIS A 1 97 ? -15.309 -2.044 6.942 1.00 91.31 97 HIS A CA 1
ATOM 773 C C . HIS A 1 97 ? -14.300 -3.173 7.152 1.00 91.31 97 HIS A C 1
ATOM 775 O O . HIS A 1 97 ? -14.680 -4.285 7.511 1.00 91.31 97 HIS A O 1
ATOM 781 N N . TYR A 1 98 ? -13.006 -2.880 6.995 1.00 85.19 98 TYR A N 1
ATOM 782 C CA . TYR A 1 98 ? -11.952 -3.868 7.203 1.00 85.19 98 TYR A CA 1
ATOM 783 C C . TYR A 1 98 ? -11.972 -4.440 8.624 1.00 85.19 98 TYR A C 1
ATOM 785 O O . TYR A 1 98 ? -11.912 -5.657 8.777 1.00 85.19 98 TYR A O 1
ATOM 793 N N . PHE A 1 99 ? -12.117 -3.594 9.651 1.00 92.50 99 PHE A N 1
ATOM 794 C CA . PHE A 1 99 ? -12.273 -4.051 11.031 1.00 92.50 99 PHE A CA 1
ATOM 795 C C . PHE A 1 99 ? -13.459 -5.017 11.175 1.00 92.50 99 PHE A C 1
ATOM 797 O O . PHE A 1 99 ? -13.283 -6.134 11.663 1.00 92.50 99 PHE A O 1
ATOM 804 N N . THR A 1 100 ? -14.641 -4.650 10.678 1.00 96.00 100 THR A N 1
ATOM 805 C CA . THR A 1 100 ? -15.852 -5.473 10.824 1.00 96.00 100 THR A CA 1
ATOM 806 C C . THR A 1 100 ? -15.761 -6.822 10.105 1.00 96.00 100 THR A C 1
ATOM 808 O O . THR A 1 100 ? -16.206 -7.828 10.650 1.00 96.00 100 THR A O 1
ATOM 811 N N . GLU A 1 101 ? -15.086 -6.885 8.953 1.00 92.25 101 GLU A N 1
ATOM 812 C CA . GLU A 1 101 ? -14.831 -8.125 8.200 1.00 92.25 101 GLU A CA 1
ATOM 813 C C . GLU A 1 101 ? -13.873 -9.093 8.916 1.00 92.25 101 GLU A C 1
ATOM 815 O O . GLU A 1 101 ? -13.703 -10.245 8.503 1.00 92.25 101 GLU A O 1
ATOM 820 N N . THR A 1 102 ? -13.194 -8.636 9.973 1.00 91.62 102 THR A N 1
ATOM 821 C CA . THR A 1 102 ? -12.315 -9.481 10.792 1.00 91.62 102 THR A CA 1
ATOM 822 C C . THR A 1 102 ? -12.975 -10.022 12.052 1.00 91.62 102 THR A C 1
ATOM 824 O O . THR A 1 102 ? -12.413 -10.933 12.657 1.00 91.62 102 THR A O 1
ATOM 827 N N . ILE A 1 103 ? -14.143 -9.510 12.452 1.00 93.88 103 ILE A N 1
ATOM 828 C CA . ILE A 1 103 ? -14.813 -9.943 13.683 1.00 93.88 103 ILE A CA 1
ATOM 829 C C . ILE A 1 103 ? -15.106 -11.446 13.604 1.00 93.88 103 ILE A C 1
ATOM 831 O O . ILE A 1 103 ? -15.721 -11.937 12.660 1.00 93.88 103 ILE A O 1
ATOM 835 N N . GLY A 1 104 ? -14.635 -12.191 14.605 1.00 90.81 104 GLY A N 1
ATOM 836 C CA . GLY A 1 104 ? -14.773 -13.650 14.671 1.00 90.81 104 GLY A CA 1
ATOM 837 C C . GLY A 1 104 ? -13.741 -14.442 13.857 1.00 90.81 104 GLY A C 1
ATOM 838 O O . GLY A 1 104 ? -13.695 -15.666 13.979 1.00 90.81 104 GLY A O 1
ATOM 839 N N . TYR A 1 105 ? -12.884 -13.783 13.073 1.00 90.31 105 TYR A N 1
ATOM 840 C CA . TYR A 1 105 ? -11.774 -14.436 12.383 1.00 90.31 105 TYR A CA 1
ATOM 841 C C . TYR A 1 105 ? -10.578 -14.622 13.323 1.00 90.31 105 TYR A C 1
ATOM 843 O O . TYR A 1 105 ? -10.079 -13.656 13.900 1.00 90.31 105 TYR A O 1
ATOM 851 N N . SER A 1 106 ? -10.052 -15.845 13.415 1.00 86.94 106 SER A N 1
ATOM 852 C CA . SER A 1 106 ? -8.805 -16.150 14.121 1.00 86.94 106 SER A CA 1
ATOM 853 C C . SER A 1 106 ? -7.687 -16.485 13.127 1.00 86.94 106 SER A C 1
ATOM 855 O O . SER A 1 106 ? -7.862 -17.276 12.200 1.00 86.94 106 SER A O 1
ATOM 857 N N . GLY A 1 107 ? -6.515 -15.863 13.289 1.00 77.00 107 GLY A N 1
ATOM 858 C CA . GLY A 1 107 ? -5.342 -16.165 12.468 1.00 77.00 107 GLY A CA 1
ATOM 859 C C . GLY A 1 107 ? -4.361 -15.006 12.299 1.00 77.00 107 GLY A C 1
ATOM 860 O O . GLY A 1 107 ? -4.740 -13.848 12.189 1.00 77.00 107 GLY A O 1
ATOM 861 N N . ILE A 1 108 ? -3.077 -15.350 12.169 1.00 67.62 108 ILE A N 1
ATOM 862 C CA . ILE A 1 108 ? -1.936 -14.410 12.189 1.00 67.62 108 ILE A CA 1
ATOM 863 C C . ILE A 1 108 ? -1.825 -13.565 10.898 1.00 67.62 108 ILE A C 1
ATOM 865 O O . ILE A 1 108 ? -1.069 -12.599 10.840 1.00 67.62 108 ILE A O 1
ATOM 869 N N . ARG A 1 109 ? -2.565 -13.923 9.838 1.00 67.44 109 ARG A N 1
ATOM 870 C CA . ARG A 1 109 ? -2.460 -13.279 8.514 1.00 67.44 109 ARG A CA 1
ATOM 871 C C . ARG A 1 109 ? -3.160 -11.925 8.410 1.00 67.44 109 ARG A C 1
ATOM 873 O O . ARG A 1 109 ? -2.825 -11.157 7.520 1.00 67.44 109 ARG A O 1
ATOM 880 N N . ARG A 1 110 ? -4.146 -11.647 9.265 1.00 71.62 110 ARG A N 1
ATOM 881 C CA . ARG A 1 110 ? -4.873 -10.369 9.250 1.00 71.62 110 ARG A CA 1
ATOM 882 C C . ARG A 1 110 ? -4.284 -9.420 10.280 1.00 71.62 110 ARG A C 1
ATOM 884 O O . ARG A 1 110 ? -3.557 -9.850 11.166 1.00 71.62 110 ARG A O 1
ATOM 891 N N . TYR A 1 111 ? -4.588 -8.133 10.171 1.00 74.75 111 TYR A N 1
ATOM 892 C CA . TYR A 1 111 ? -4.177 -7.162 11.190 1.00 74.75 111 TYR A CA 1
ATOM 893 C C . TYR A 1 111 ? -4.968 -7.351 12.495 1.00 74.75 111 TYR A C 1
ATOM 895 O O . TYR A 1 111 ? -4.401 -7.263 13.574 1.00 74.75 111 TYR A O 1
ATOM 903 N N . TYR A 1 112 ? -6.253 -7.688 12.403 1.00 86.38 112 TYR A N 1
ATOM 904 C CA . TYR A 1 112 ? -7.090 -8.011 13.557 1.00 86.38 112 TYR A CA 1
ATOM 905 C C . TYR A 1 112 ? -7.361 -9.515 13.609 1.00 86.38 112 TYR A C 1
ATOM 907 O O . TYR A 1 112 ? -7.708 -10.116 12.586 1.00 86.38 112 TYR A O 1
ATOM 915 N N . SER A 1 113 ? -7.230 -10.110 14.791 1.00 90.00 113 SER A N 1
ATOM 916 C CA . SER A 1 113 ? -7.638 -11.497 15.043 1.00 90.00 113 SER A CA 1
ATOM 917 C C . SER A 1 113 ? -8.439 -11.589 16.333 1.00 90.00 113 SER A C 1
ATOM 919 O O . SER A 1 113 ? -8.151 -10.883 17.288 1.00 90.00 113 SER A O 1
ATOM 921 N N . TRP A 1 114 ? -9.433 -12.470 16.365 1.00 95.06 114 TRP A N 1
ATOM 922 C CA . TRP A 1 114 ? -10.392 -12.586 17.458 1.00 95.06 114 TRP A CA 1
ATOM 923 C C . TRP A 1 114 ? -10.360 -13.996 18.049 1.00 95.06 114 TRP A C 1
ATOM 925 O O . TRP A 1 114 ? -10.595 -14.981 17.344 1.00 95.06 114 TRP A O 1
ATOM 935 N N . TYR A 1 115 ? -10.109 -14.096 19.352 1.00 94.12 115 TYR A N 1
ATOM 936 C CA . TYR A 1 115 ? -10.004 -15.351 20.092 1.00 94.12 115 TYR A CA 1
ATOM 937 C C . TYR A 1 115 ? -11.052 -15.390 21.200 1.00 94.12 115 TYR A C 1
ATOM 939 O O . TYR A 1 115 ? -10.930 -14.729 22.227 1.00 94.12 115 TYR A O 1
ATOM 947 N N . GLY A 1 116 ? -12.104 -16.178 20.981 1.00 92.62 116 GLY A N 1
ATOM 948 C CA . GLY A 1 116 ? -13.157 -16.348 21.976 1.00 92.62 116 GLY A CA 1
ATOM 949 C C . GLY A 1 116 ? -12.708 -17.287 23.087 1.00 92.62 116 GLY A C 1
ATOM 950 O O . GLY A 1 116 ? -12.516 -18.478 22.821 1.00 92.62 116 GLY A O 1
ATOM 951 N N . GLN A 1 117 ? -12.608 -16.762 24.302 1.00 90.81 117 GLN A N 1
ATOM 952 C CA . GLN A 1 117 ? -12.310 -17.479 25.534 1.00 90.81 117 GLN A CA 1
ATOM 953 C C . GLN A 1 117 ? -13.586 -18.087 26.129 1.00 90.81 117 GLN A C 1
ATOM 955 O O . GLN A 1 117 ? -14.686 -17.558 25.968 1.00 90.81 117 GLN A O 1
ATOM 960 N N . THR A 1 118 ? -13.443 -19.236 26.791 1.00 84.88 118 THR A N 1
ATOM 961 C CA . THR A 1 118 ? -14.542 -19.898 27.520 1.00 84.88 118 THR A CA 1
ATOM 962 C C . THR A 1 118 ? -14.591 -19.518 28.994 1.00 84.88 118 THR A C 1
ATOM 964 O O . THR A 1 118 ? -15.606 -19.750 29.642 1.00 84.88 118 THR A O 1
ATOM 967 N N . ASN A 1 119 ? -13.487 -18.987 29.520 1.00 82.44 119 ASN A N 1
ATOM 968 C CA . ASN A 1 119 ? -13.397 -18.498 30.887 1.00 82.44 119 ASN A CA 1
ATOM 969 C C . ASN A 1 119 ? -13.598 -16.978 30.888 1.00 82.44 119 ASN A C 1
ATOM 971 O O . ASN A 1 119 ? -13.164 -16.339 29.922 1.00 82.44 119 ASN A O 1
ATOM 975 N N . PRO A 1 120 ? -14.175 -16.414 31.965 1.00 79.44 120 PRO A N 1
ATOM 976 C CA . PRO A 1 120 ? -14.245 -14.972 32.142 1.00 79.44 120 PRO A CA 1
ATOM 977 C C . PRO A 1 120 ? -12.856 -14.355 32.018 1.00 79.44 120 PRO A C 1
ATOM 979 O O . PRO A 1 120 ? -11.867 -14.908 32.517 1.00 79.44 120 PRO A O 1
ATOM 982 N N . LEU A 1 121 ? -12.782 -13.217 31.340 1.00 80.06 121 LEU A N 1
ATOM 983 C CA . LEU A 1 121 ? -11.563 -12.426 31.301 1.00 80.06 121 LEU A CA 1
ATOM 984 C C . LEU A 1 121 ? -11.350 -11.805 32.689 1.00 80.06 121 LEU A C 1
ATOM 986 O O . LEU A 1 121 ? -12.297 -11.338 33.316 1.00 80.06 121 LEU A O 1
ATOM 990 N N . ILE A 1 122 ? -10.119 -11.877 33.203 1.00 71.06 122 ILE A N 1
ATOM 991 C CA . ILE A 1 122 ? -9.791 -11.366 34.541 1.00 71.06 122 ILE A CA 1
ATOM 992 C C . ILE A 1 122 ? -9.800 -9.839 34.496 1.00 71.06 122 ILE A C 1
ATOM 994 O O . ILE A 1 122 ? -9.056 -9.257 33.705 1.00 71.06 122 ILE A O 1
ATOM 998 N N . ASP A 1 123 ? -10.626 -9.264 35.368 1.00 58.47 123 ASP A N 1
ATOM 999 C CA . ASP A 1 123 ? -10.797 -7.835 35.623 1.00 58.47 123 ASP A CA 1
ATOM 1000 C C . ASP A 1 123 ? -9.461 -7.159 35.977 1.00 58.47 123 ASP A C 1
ATOM 1002 O O . ASP A 1 123 ? -8.622 -7.742 36.675 1.00 58.47 123 ASP A O 1
ATOM 1006 N N . ILE A 1 124 ? -9.236 -5.959 35.448 1.00 57.94 124 ILE A N 1
ATOM 1007 C CA . ILE A 1 124 ? -8.044 -5.157 35.723 1.00 57.94 124 ILE A CA 1
ATOM 1008 C C . ILE A 1 124 ? -8.534 -3.827 36.292 1.00 57.94 124 ILE A C 1
ATOM 1010 O O . ILE A 1 124 ? -9.094 -3.022 35.562 1.00 57.94 124 ILE A O 1
ATOM 1014 N N . ASP A 1 125 ? -8.304 -3.649 37.595 1.00 53.88 125 ASP A N 1
ATOM 1015 C CA . ASP A 1 125 ? -8.737 -2.558 38.479 1.00 53.88 125 ASP A CA 1
ATOM 1016 C C . ASP A 1 125 ? -8.920 -1.167 37.825 1.00 53.88 125 ASP A C 1
ATOM 1018 O O . ASP A 1 125 ? -8.041 -0.306 37.899 1.00 53.88 125 ASP A O 1
ATOM 1022 N N . ASP A 1 126 ? -10.123 -0.905 37.307 1.00 55.84 126 ASP A N 1
ATOM 1023 C CA . ASP A 1 126 ? -10.635 0.428 36.941 1.00 55.84 126 ASP A CA 1
ATOM 1024 C C . ASP A 1 126 ? -11.569 0.987 38.043 1.00 55.84 126 ASP A C 1
ATOM 1026 O O . ASP A 1 126 ? -12.578 1.660 37.802 1.00 55.84 126 ASP A O 1
ATOM 1030 N N . GLU A 1 127 ? -11.222 0.727 39.310 1.00 55.31 127 GLU A N 1
ATOM 1031 C CA . GLU A 1 127 ? -12.061 0.978 40.497 1.00 55.31 127 GLU A CA 1
ATOM 1032 C C . GLU A 1 127 ? -12.499 2.450 40.669 1.00 55.31 127 GLU A C 1
ATOM 1034 O O . GLU A 1 127 ? -13.508 2.737 41.317 1.00 55.31 127 GLU A O 1
ATOM 1039 N N . LEU A 1 128 ? -11.789 3.407 40.056 1.00 58.50 128 LEU A N 1
ATOM 1040 C CA . LEU A 1 128 ? -12.133 4.834 40.114 1.00 58.50 128 LEU A CA 1
ATOM 1041 C C . LEU A 1 128 ? -13.364 5.209 39.270 1.00 58.50 128 LEU A C 1
ATOM 1043 O O . LEU A 1 128 ? -13.916 6.293 39.460 1.00 58.50 128 LEU A O 1
ATOM 1047 N N . ILE A 1 129 ? -13.817 4.345 38.355 1.00 66.25 129 ILE A N 1
ATOM 1048 C CA . ILE A 1 129 ? -14.959 4.630 37.471 1.00 66.25 129 ILE A CA 1
ATOM 1049 C C . ILE A 1 129 ? -16.302 4.279 38.137 1.00 66.25 129 ILE A C 1
ATOM 1051 O O . ILE A 1 129 ? -17.330 4.889 37.820 1.00 66.25 129 ILE A O 1
ATOM 1055 N N . LEU A 1 130 ? -16.300 3.379 39.127 1.00 66.75 130 LEU A N 1
ATOM 1056 C CA . LEU A 1 130 ? -17.511 2.893 39.804 1.00 66.75 130 LEU A CA 1
ATOM 1057 C C . LEU A 1 130 ? -18.312 4.005 40.503 1.00 66.75 130 LEU A C 1
ATOM 1059 O O . LEU A 1 130 ? -19.535 3.904 40.624 1.00 66.75 130 LEU A O 1
ATOM 1063 N N . SER A 1 131 ? -17.667 5.105 40.914 1.00 68.50 131 SER A N 1
ATOM 1064 C CA . SER A 1 131 ? -18.356 6.222 41.578 1.00 68.50 131 SER A CA 1
ATOM 1065 C C . SER A 1 131 ? -19.409 6.893 40.694 1.00 68.50 131 SER A C 1
ATOM 1067 O O . SER A 1 131 ? -20.369 7.457 41.218 1.00 68.50 131 SER A O 1
ATOM 1069 N N . ASN A 1 132 ? -19.240 6.827 39.371 1.00 76.94 132 ASN A N 1
ATOM 1070 C CA . ASN A 1 132 ? -20.082 7.539 38.414 1.00 76.94 132 ASN A CA 1
ATOM 1071 C C . ASN A 1 132 ? -21.279 6.719 37.922 1.00 76.94 132 ASN A C 1
ATOM 1073 O O . ASN A 1 132 ? -22.108 7.266 37.206 1.00 76.94 132 ASN A O 1
ATOM 1077 N N . LEU A 1 133 ? -21.386 5.436 38.281 1.00 81.75 133 LEU A N 1
ATOM 1078 C CA . LEU A 1 133 ? -22.476 4.571 37.824 1.00 81.75 133 LEU A CA 1
ATOM 1079 C C . LEU A 1 133 ? -23.799 4.837 38.576 1.00 81.75 133 LEU A C 1
ATOM 1081 O O . LEU A 1 133 ? -23.789 5.381 39.682 1.00 81.75 133 LEU A O 1
ATOM 1085 N N . PRO A 1 134 ? -24.960 4.448 38.027 1.00 82.75 134 PRO A N 1
ATOM 1086 C CA . PRO A 1 134 ? -26.214 4.403 38.778 1.00 82.75 134 PRO A CA 1
ATOM 1087 C C . PRO A 1 134 ? -26.164 3.350 39.893 1.00 82.75 134 PRO A C 1
ATOM 1089 O O . PRO A 1 134 ? -25.517 2.316 39.740 1.00 82.75 134 PRO A O 1
ATOM 1092 N N . ASP A 1 135 ? -26.869 3.569 41.005 1.00 84.38 135 ASP A N 1
ATOM 1093 C CA . ASP A 1 135 ? -26.752 2.705 42.194 1.00 84.38 135 ASP A CA 1
ATOM 1094 C C . ASP A 1 135 ? -27.154 1.241 41.942 1.00 84.38 135 ASP A C 1
ATOM 1096 O O . ASP A 1 135 ? -26.537 0.328 42.479 1.00 84.38 135 ASP A O 1
ATOM 1100 N N . ASN A 1 136 ? -28.113 0.986 41.051 1.00 85.81 136 ASN A N 1
ATOM 1101 C CA . ASN A 1 136 ? -28.504 -0.369 40.640 1.00 85.81 136 ASN A CA 1
ATOM 1102 C C . ASN A 1 136 ? -27.497 -1.073 39.713 1.00 85.81 136 ASN A C 1
ATOM 1104 O O . ASN A 1 136 ? -27.665 -2.254 39.408 1.00 85.81 136 ASN A O 1
ATOM 1108 N N . CYS A 1 137 ? -26.459 -0.358 39.286 1.00 83.94 137 CYS A N 1
ATOM 1109 C CA . CYS A 1 137 ? -25.333 -0.863 38.510 1.00 83.94 137 CYS A CA 1
ATOM 1110 C C . CYS A 1 137 ? -24.031 -0.914 39.346 1.00 83.94 137 CYS A C 1
ATOM 1112 O O . CYS A 1 137 ? -22.985 -1.234 38.793 1.00 83.94 137 CYS A O 1
ATOM 1114 N N . LYS A 1 138 ? -24.072 -0.580 40.652 1.00 78.50 138 LYS A N 1
ATOM 1115 C CA . LYS A 1 138 ? -22.905 -0.480 41.565 1.00 78.50 138 LYS A CA 1
ATOM 1116 C C . LYS A 1 138 ? -22.716 -1.663 42.534 1.00 78.50 138 LYS A C 1
ATOM 1118 O O . LYS A 1 138 ? -21.862 -1.589 43.412 1.00 78.50 138 LYS A O 1
ATOM 1123 N N . ASN A 1 139 ? -23.546 -2.703 42.470 1.00 61.97 139 ASN A N 1
ATOM 1124 C CA . ASN A 1 139 ? -23.630 -3.704 43.545 1.00 61.97 139 ASN A CA 1
ATOM 1125 C C . ASN A 1 139 ? -22.340 -4.530 43.739 1.00 61.97 139 ASN A C 1
ATOM 1127 O O . ASN A 1 139 ? -21.600 -4.739 42.786 1.00 61.97 139 ASN A O 1
ATOM 1131 N N . GLU A 1 140 ? -22.142 -5.088 44.945 1.00 57.09 140 GLU A N 1
ATOM 1132 C CA . GLU A 1 140 ? -21.036 -6.019 45.277 1.00 57.09 140 GLU A CA 1
ATOM 1133 C C . GLU A 1 140 ? -20.987 -7.260 44.352 1.00 57.09 140 GLU A C 1
ATOM 1135 O O . GLU A 1 140 ? -19.914 -7.813 44.132 1.00 57.09 140 GLU A O 1
ATOM 1140 N N . ASP A 1 141 ? -22.127 -7.637 43.751 1.00 56.38 141 ASP A N 1
ATOM 1141 C CA . ASP A 1 141 ? -22.268 -8.704 42.741 1.00 56.38 141 ASP A CA 1
ATOM 1142 C C . ASP A 1 141 ? -22.480 -8.166 41.302 1.00 56.38 141 ASP A C 1
ATOM 1144 O O . ASP A 1 141 ? -22.601 -8.932 40.344 1.00 56.38 141 ASP A O 1
ATOM 1148 N N . GLY A 1 142 ? -22.568 -6.841 41.134 1.00 55.69 142 GLY A N 1
ATOM 1149 C CA . GLY A 1 142 ? -22.738 -6.134 39.861 1.00 55.69 142 GLY A CA 1
ATOM 1150 C C . GLY A 1 142 ? -21.410 -6.005 39.129 1.00 55.69 142 GLY A C 1
ATOM 1151 O O . GLY A 1 142 ? -20.948 -4.897 38.875 1.00 55.69 142 GLY A O 1
ATOM 1152 N N . SER A 1 143 ? -20.784 -7.150 38.854 1.00 72.50 143 SER A N 1
ATOM 1153 C CA . SER A 1 143 ? -19.436 -7.245 38.306 1.00 72.50 143 SER A CA 1
ATOM 1154 C C . SER A 1 143 ? -19.307 -6.380 37.055 1.00 72.50 143 SER A C 1
ATOM 1156 O O . SER A 1 143 ? -20.022 -6.596 36.072 1.00 72.50 143 SER A O 1
ATOM 1158 N N . LEU A 1 144 ? -18.383 -5.425 37.086 1.00 82.69 144 LEU A N 1
ATOM 1159 C CA . LEU A 1 144 ? -17.703 -4.993 35.877 1.00 82.69 144 LEU A CA 1
ATOM 1160 C C . LEU A 1 144 ? -17.116 -6.261 35.239 1.00 82.69 144 LEU A C 1
ATOM 1162 O O . LEU A 1 144 ? -16.431 -7.036 35.902 1.00 82.69 144 LEU A O 1
ATOM 1166 N N . ILE A 1 145 ? -17.481 -6.546 33.994 1.00 87.25 145 ILE A N 1
ATOM 1167 C CA . ILE A 1 145 ? -17.010 -7.724 33.269 1.00 87.25 145 ILE A CA 1
ATOM 1168 C C . ILE A 1 145 ? -16.253 -7.234 32.048 1.00 87.25 145 ILE A C 1
ATOM 1170 O O . ILE A 1 145 ? -16.827 -6.609 31.153 1.00 87.25 145 ILE A O 1
ATOM 1174 N N . GLN A 1 146 ? -14.974 -7.578 31.980 1.00 89.12 146 GLN A N 1
ATOM 1175 C CA . GLN A 1 146 ? -14.171 -7.363 30.789 1.00 89.12 146 GLN A CA 1
ATOM 1176 C C . GLN A 1 146 ? -14.722 -8.234 29.647 1.00 89.12 146 GLN A C 1
ATOM 1178 O O . GLN A 1 146 ? -14.619 -9.462 29.676 1.00 89.12 146 GLN A O 1
ATOM 1183 N N . ALA A 1 147 ? -15.311 -7.613 28.625 1.00 92.69 147 ALA A N 1
ATOM 1184 C CA . ALA A 1 147 ? -15.873 -8.334 27.484 1.00 92.69 147 ALA A CA 1
ATOM 1185 C C . ALA A 1 147 ? -14.817 -8.655 26.428 1.00 92.69 147 ALA A C 1
ATOM 1187 O O . ALA A 1 147 ? -14.844 -9.734 25.831 1.00 92.69 147 ALA A O 1
ATOM 1188 N N . VAL A 1 148 ? -13.890 -7.724 26.202 1.00 93.12 148 VAL A N 1
ATOM 1189 C CA . VAL A 1 148 ? -12.819 -7.828 25.209 1.00 93.12 148 VAL A CA 1
ATOM 1190 C C . VAL A 1 148 ? -11.528 -7.300 25.819 1.00 93.12 148 VAL A C 1
ATOM 1192 O O . VAL A 1 148 ? -11.553 -6.263 26.453 1.00 93.12 148 VAL A O 1
ATOM 1195 N N . ILE A 1 149 ? -10.398 -7.972 25.608 1.00 89.94 149 ILE A N 1
ATOM 1196 C CA . ILE A 1 149 ? -9.049 -7.478 25.898 1.00 89.94 149 ILE A CA 1
ATOM 1197 C C . ILE A 1 149 ? -8.319 -7.288 24.575 1.00 89.94 149 ILE A C 1
ATOM 1199 O O . ILE A 1 149 ? -8.250 -8.200 23.746 1.00 89.94 149 ILE A O 1
ATOM 1203 N N . ARG A 1 150 ? -7.709 -6.115 24.410 1.00 88.81 150 ARG A N 1
ATOM 1204 C CA . ARG A 1 150 ? -6.826 -5.810 23.283 1.00 88.81 150 ARG A CA 1
ATOM 1205 C C . ARG A 1 150 ? -5.401 -6.209 23.642 1.00 88.81 150 ARG A C 1
ATOM 1207 O O . ARG A 1 150 ? -4.798 -5.638 24.546 1.00 88.81 150 ARG A O 1
ATOM 1214 N N . VAL A 1 151 ? -4.843 -7.161 22.906 1.00 84.12 151 VAL A N 1
ATOM 1215 C CA . VAL A 1 151 ? -3.460 -7.616 23.048 1.00 84.12 151 VAL A CA 1
ATOM 1216 C C . VAL A 1 151 ? -2.678 -7.147 21.820 1.00 84.12 151 VAL A C 1
ATOM 1218 O O . VAL A 1 151 ? -2.812 -7.727 20.736 1.00 84.12 151 VAL A O 1
ATOM 1221 N N . PRO A 1 152 ? -1.866 -6.079 21.940 1.00 74.62 152 PRO A N 1
ATOM 1222 C CA . PRO A 1 152 ? -0.984 -5.672 20.860 1.00 74.62 152 PRO A CA 1
ATOM 1223 C C . PRO A 1 152 ? -0.035 -6.817 20.514 1.00 74.62 152 PRO A C 1
ATOM 1225 O O . PRO A 1 152 ? 0.580 -7.420 21.395 1.00 74.62 152 PRO A O 1
ATOM 1228 N N . ARG A 1 153 ? 0.134 -7.084 19.222 1.00 79.44 153 ARG A N 1
ATOM 1229 C CA . ARG A 1 153 ? 1.137 -8.026 18.733 1.00 79.44 153 ARG A CA 1
ATOM 1230 C C . ARG A 1 153 ? 1.952 -7.397 17.624 1.00 79.44 153 ARG A C 1
ATOM 1232 O O . ARG A 1 153 ? 1.539 -6.450 16.961 1.00 79.44 153 ARG A O 1
ATOM 1239 N N . SER A 1 154 ? 3.105 -7.993 17.339 1.00 57.09 154 SER A N 1
ATOM 1240 C CA . SER A 1 154 ? 3.783 -7.683 16.086 1.00 57.09 154 SER A CA 1
ATOM 1241 C C . SER A 1 154 ? 2.797 -7.976 14.944 1.00 57.09 154 SER A C 1
ATOM 1243 O O . SER A 1 154 ? 2.244 -9.081 14.859 1.00 57.09 154 SER A O 1
ATOM 1245 N N . GLY A 1 155 ? 2.553 -7.016 14.060 1.00 57.28 155 GLY A N 1
ATOM 1246 C CA . GLY A 1 155 ? 1.675 -7.209 12.909 1.00 57.28 155 GLY A CA 1
ATOM 1247 C C . GLY A 1 155 ? 0.217 -6.803 13.079 1.00 57.28 155 GLY A C 1
ATOM 1248 O O . GLY A 1 155 ? -0.527 -7.002 12.120 1.00 57.28 155 GLY A O 1
ATOM 1249 N N . GLY A 1 156 ? -0.231 -6.397 14.270 1.00 72.88 156 GLY A N 1
ATOM 1250 C CA . GLY A 1 156 ? -1.661 -6.234 14.502 1.00 72.88 156 GLY A CA 1
ATOM 1251 C C . GLY A 1 156 ? -2.111 -6.232 15.954 1.00 72.88 156 GLY A C 1
ATOM 1252 O O . GLY A 1 156 ? -1.324 -6.029 16.875 1.00 72.88 156 GLY A O 1
ATOM 1253 N N . VAL A 1 157 ? -3.400 -6.488 16.146 1.00 80.50 157 VAL A N 1
ATOM 1254 C CA . VAL A 1 157 ? -4.051 -6.548 17.455 1.00 80.50 157 VAL A CA 1
ATOM 1255 C C . VAL A 1 157 ? -4.847 -7.840 17.541 1.00 80.50 157 VAL A C 1
ATOM 1257 O O . VAL A 1 157 ? -5.636 -8.158 16.647 1.00 80.50 157 VAL A O 1
ATOM 1260 N N . ASP A 1 158 ? -4.620 -8.584 18.613 1.00 89.56 158 ASP A N 1
ATOM 1261 C CA . ASP A 1 158 ? -5.447 -9.722 18.973 1.00 89.56 158 ASP A CA 1
ATOM 1262 C C . ASP A 1 158 ? -6.506 -9.270 19.980 1.00 89.56 158 ASP A C 1
ATOM 1264 O O . ASP A 1 158 ? -6.202 -8.584 20.952 1.00 89.56 158 ASP A O 1
ATOM 1268 N N . PHE A 1 159 ? -7.755 -9.637 19.727 1.00 93.69 159 PHE A N 1
ATOM 1269 C CA . PHE A 1 159 ? -8.886 -9.408 20.612 1.00 93.69 159 PHE A CA 1
ATOM 1270 C C . PHE A 1 159 ? -9.228 -10.725 21.291 1.00 93.69 159 PHE A C 1
ATOM 1272 O O . PHE A 1 159 ? -9.760 -11.644 20.662 1.00 93.69 159 PHE A O 1
ATOM 1279 N N . GLU A 1 160 ? -8.910 -10.833 22.571 1.00 93.81 160 GLU A N 1
ATOM 1280 C CA . GLU A 1 160 ? -9.389 -11.931 23.402 1.00 93.81 160 GLU A CA 1
ATOM 1281 C C . GLU A 1 160 ? -10.743 -11.527 23.976 1.00 93.81 160 GLU A C 1
ATOM 1283 O O . GLU A 1 160 ? -10.848 -10.460 24.562 1.00 93.81 160 GLU A O 1
ATOM 1288 N N . TYR A 1 161 ? -11.793 -12.325 23.789 1.00 94.56 161 TYR A N 1
ATOM 1289 C CA . TYR A 1 161 ? -13.141 -11.943 24.225 1.00 94.56 161 TYR A CA 1
ATOM 1290 C C . TYR A 1 161 ? -13.844 -13.065 24.981 1.00 94.56 161 TYR A C 1
ATOM 1292 O O . TYR A 1 161 ? -13.647 -14.238 24.661 1.00 94.56 161 TYR A O 1
ATOM 1300 N N . ASP A 1 162 ? -14.700 -12.727 25.943 1.00 94.38 162 ASP A N 1
ATOM 1301 C CA . ASP A 1 162 ? -15.568 -13.712 26.593 1.00 94.38 162 ASP A CA 1
ATOM 1302 C C . ASP A 1 162 ? -16.680 -14.127 25.619 1.00 94.38 162 ASP A C 1
ATOM 1304 O O . ASP A 1 162 ? -17.540 -13.333 25.228 1.00 94.38 162 ASP A O 1
ATOM 1308 N N . ARG A 1 163 ? -16.664 -15.394 25.188 1.00 94.81 163 ARG A N 1
ATOM 1309 C CA . ARG A 1 163 ? -17.610 -15.895 24.184 1.00 94.81 163 ARG A CA 1
ATOM 1310 C C . ARG A 1 163 ? -19.054 -15.894 24.682 1.00 94.81 163 ARG A C 1
ATOM 1312 O O . ARG A 1 163 ? -19.956 -15.663 23.878 1.00 94.81 163 ARG A O 1
ATOM 1319 N N . ASN A 1 164 ? -19.277 -16.187 25.959 1.00 94.25 164 ASN A N 1
ATOM 1320 C CA . ASN A 1 164 ? -20.621 -16.254 26.521 1.00 94.25 164 ASN A CA 1
ATOM 1321 C C . ASN A 1 164 ? -21.197 -14.846 26.640 1.00 94.25 164 ASN A C 1
ATOM 1323 O O . ASN A 1 164 ? -22.310 -14.612 26.175 1.00 94.25 164 ASN A O 1
ATOM 1327 N N . LEU A 1 165 ? -20.401 -13.905 27.150 1.00 94.12 165 LEU A N 1
ATOM 1328 C CA . LEU A 1 165 ? -20.815 -12.513 27.276 1.00 94.12 165 LEU A CA 1
ATOM 1329 C C . LEU A 1 165 ? -21.064 -11.860 25.913 1.00 94.12 165 LEU A C 1
ATOM 1331 O O . LEU A 1 165 ? -22.076 -11.194 25.729 1.00 94.12 165 LEU A O 1
ATOM 1335 N N . ILE A 1 166 ? -20.192 -12.089 24.925 1.00 95.50 166 ILE A N 1
ATOM 1336 C CA . ILE A 1 166 ? -20.406 -11.583 23.562 1.00 95.50 166 ILE A CA 1
ATOM 1337 C C . ILE A 1 166 ? -21.678 -12.165 22.936 1.00 95.50 166 ILE A C 1
ATOM 1339 O O . ILE A 1 166 ? -22.367 -11.462 22.199 1.00 95.50 166 ILE A O 1
ATOM 1343 N N . ASN A 1 167 ? -22.006 -13.431 23.205 1.00 95.19 167 ASN A N 1
ATOM 1344 C CA . ASN A 1 167 ? -23.256 -14.015 22.725 1.00 95.19 167 ASN A CA 1
ATOM 1345 C C . ASN A 1 167 ? -24.479 -13.392 23.410 1.00 95.19 167 ASN A C 1
ATOM 1347 O O . ASN A 1 167 ? -25.439 -13.096 22.712 1.00 95.19 167 ASN A O 1
ATOM 1351 N N . GLU A 1 168 ? -24.423 -13.131 24.717 1.00 95.44 168 GLU A N 1
ATOM 1352 C CA . GLU A 1 168 ? -25.499 -12.438 25.441 1.00 95.44 168 GLU A CA 1
ATOM 1353 C C . GLU A 1 168 ? -25.661 -10.987 24.955 1.00 95.44 168 GLU A C 1
ATOM 1355 O O . GLU A 1 168 ? -26.767 -10.531 24.690 1.00 95.44 168 GLU A O 1
ATOM 1360 N N . LEU A 1 169 ? -24.559 -10.263 24.731 1.00 95.38 169 LEU A N 1
ATOM 1361 C CA . LEU A 1 169 ? -24.596 -8.901 24.191 1.00 95.38 169 LEU A CA 1
ATOM 1362 C C . LEU A 1 169 ? -25.226 -8.832 22.797 1.00 95.38 169 LEU A C 1
ATOM 1364 O O . LEU A 1 169 ? -25.847 -7.824 22.474 1.00 95.38 169 LEU A O 1
ATOM 1368 N N . LYS A 1 170 ? -25.110 -9.876 21.967 1.00 95.25 170 LYS A N 1
ATOM 1369 C CA . LYS A 1 170 ? -25.775 -9.911 20.652 1.00 95.25 170 LYS A CA 1
ATOM 1370 C C . LYS A 1 170 ? -27.302 -9.889 20.754 1.00 95.25 170 LYS A C 1
ATOM 1372 O O . LYS A 1 170 ? -27.934 -9.395 19.821 1.00 95.25 170 LYS A O 1
ATOM 1377 N N . ASP A 1 171 ? -27.869 -10.339 21.874 1.00 96.19 171 ASP A N 1
ATOM 1378 C CA . ASP A 1 171 ? -29.301 -10.209 22.175 1.00 96.19 171 ASP A CA 1
ATOM 1379 C C . ASP A 1 171 ? -29.679 -8.771 22.594 1.00 96.19 171 ASP A C 1
ATOM 1381 O O . ASP A 1 171 ? -30.857 -8.415 22.632 1.00 96.19 171 ASP A O 1
ATOM 1385 N N . HIS A 1 172 ? -28.679 -7.906 22.808 1.00 96.06 172 HIS A N 1
ATOM 1386 C CA . HIS A 1 172 ? -28.793 -6.463 23.031 1.00 96.06 172 HIS A CA 1
ATOM 1387 C C . HIS A 1 172 ? -28.050 -5.677 21.927 1.00 96.06 172 HIS A C 1
ATOM 1389 O O . HIS A 1 172 ? -26.994 -5.086 22.177 1.00 96.06 172 HIS A O 1
ATOM 1395 N N . PRO A 1 173 ? -28.590 -5.620 20.692 1.00 96.69 173 PRO A N 1
ATOM 1396 C CA . PRO A 1 173 ? -27.875 -5.149 19.503 1.00 96.69 173 PRO A CA 1
ATOM 1397 C C . PRO A 1 173 ? -27.171 -3.796 19.628 1.00 96.69 173 PRO A C 1
ATOM 1399 O O . PRO A 1 173 ? -26.055 -3.634 19.134 1.00 96.69 173 PRO A O 1
ATOM 1402 N N . LEU A 1 174 ? -27.803 -2.834 20.306 1.00 96.50 174 LEU A N 1
ATOM 1403 C CA . LEU A 1 174 ? -27.219 -1.520 20.568 1.00 96.50 174 LEU A CA 1
ATOM 1404 C C . LEU A 1 174 ? -25.928 -1.638 21.391 1.00 96.50 174 LEU A C 1
ATOM 1406 O O . LEU A 1 174 ? -24.913 -1.056 21.028 1.00 96.50 174 LEU A O 1
ATOM 1410 N N . GLN A 1 175 ? -25.946 -2.433 22.460 1.00 97.19 175 GLN A N 1
ATOM 1411 C CA . GLN A 1 175 ? -24.805 -2.600 23.360 1.00 97.19 175 GLN A CA 1
ATOM 1412 C C . GLN A 1 175 ? -23.670 -3.362 22.680 1.00 97.19 175 GLN A C 1
ATOM 1414 O O . GLN A 1 175 ? -22.516 -2.947 22.755 1.00 97.19 175 GLN A O 1
ATOM 1419 N N . TYR A 1 176 ? -23.988 -4.416 21.924 1.00 97.62 176 TYR A N 1
ATOM 1420 C CA . TYR A 1 176 ? -22.978 -5.094 21.114 1.00 97.62 176 TYR A CA 1
ATOM 1421 C C . TYR A 1 176 ? -22.354 -4.164 20.067 1.00 97.62 176 TYR A C 1
ATOM 1423 O O . TYR A 1 176 ? -21.139 -4.178 19.877 1.00 97.62 176 TYR A O 1
ATOM 1431 N N . SER A 1 177 ? -23.157 -3.310 19.428 1.00 97.81 177 SER A N 1
ATOM 1432 C CA . SER A 1 177 ? -22.652 -2.319 18.478 1.00 97.81 177 SER A CA 1
ATOM 1433 C C . SER A 1 177 ? -21.714 -1.306 19.140 1.00 97.81 177 SER A C 1
ATOM 1435 O O . SER A 1 177 ? -20.614 -1.084 18.634 1.00 97.81 177 SER A O 1
ATOM 1437 N N . PHE A 1 178 ? -22.096 -0.755 20.298 1.00 97.56 178 PHE A N 1
ATOM 1438 C CA . PHE A 1 178 ? -21.244 0.150 21.078 1.00 97.56 178 PHE A CA 1
ATOM 1439 C C . PHE A 1 178 ? -19.898 -0.490 21.420 1.00 97.56 178 PHE A C 1
ATOM 1441 O O . PHE A 1 178 ? -18.866 0.163 21.269 1.00 97.56 178 PHE A O 1
ATOM 1448 N N . LEU A 1 179 ? -19.895 -1.767 21.814 1.00 97.12 179 LEU A N 1
ATOM 1449 C CA . LEU A 1 179 ? -18.673 -2.512 22.108 1.00 97.12 179 LEU A CA 1
ATOM 1450 C C . LEU A 1 179 ? -17.785 -2.653 20.865 1.00 97.12 179 LEU A C 1
ATOM 1452 O O . LEU A 1 179 ? -16.604 -2.326 20.901 1.00 97.12 179 LEU A O 1
ATOM 1456 N N . MET A 1 180 ? -18.336 -3.110 19.739 1.00 97.44 180 MET A N 1
ATOM 1457 C CA . MET A 1 180 ? -17.540 -3.325 18.524 1.00 97.44 180 MET A CA 1
ATOM 1458 C C . MET A 1 180 ? -16.981 -2.011 17.960 1.00 97.44 180 MET A C 1
ATOM 1460 O O . MET A 1 180 ? -15.830 -1.958 17.527 1.00 97.44 180 MET A O 1
ATOM 1464 N N . VAL A 1 181 ? -17.772 -0.936 17.978 1.00 97.31 181 VAL A N 1
ATOM 1465 C CA . VAL A 1 181 ? -17.323 0.388 17.529 1.00 97.31 181 VAL A CA 1
ATOM 1466 C C . VAL A 1 181 ? -16.285 0.966 18.491 1.00 97.31 181 VAL A C 1
ATOM 1468 O O . VAL A 1 181 ? -15.305 1.534 18.019 1.00 97.31 181 VAL A O 1
ATOM 1471 N N . HIS A 1 182 ? -16.423 0.765 19.806 1.00 96.00 182 HIS A N 1
ATOM 1472 C CA . HIS A 1 182 ? -15.400 1.132 20.793 1.00 96.00 182 HIS A CA 1
ATOM 1473 C C . HIS A 1 182 ? -14.038 0.505 20.457 1.00 96.00 182 HIS A C 1
ATOM 1475 O O . HIS A 1 182 ? -13.037 1.213 20.323 1.00 96.00 182 HIS A O 1
ATOM 1481 N N . GLU A 1 183 ? -14.013 -0.810 20.225 1.00 94.31 183 GLU A N 1
ATOM 1482 C CA . GLU A 1 183 ? -12.788 -1.548 19.888 1.00 94.31 183 GLU A CA 1
ATOM 1483 C C . GLU A 1 183 ? -12.109 -1.042 18.608 1.00 94.31 183 GLU A C 1
ATOM 1485 O O . GLU A 1 183 ? -10.874 -1.008 18.499 1.00 94.31 183 GLU A O 1
ATOM 1490 N N . TRP A 1 184 ? -12.914 -0.618 17.632 1.00 94.06 184 TRP A N 1
ATOM 1491 C CA . TRP A 1 184 ? -12.428 0.019 16.415 1.00 94.06 184 TRP A CA 1
ATOM 1492 C C . TRP A 1 184 ? -11.917 1.441 16.662 1.00 94.06 184 TRP A C 1
ATOM 1494 O O . TRP A 1 184 ? -10.880 1.825 16.112 1.00 94.06 184 TRP A O 1
ATOM 1504 N N . LEU A 1 185 ? -12.608 2.231 17.485 1.00 92.69 185 LEU A N 1
ATOM 1505 C CA . LEU A 1 185 ? -12.258 3.629 17.720 1.00 92.69 185 LEU A CA 1
ATOM 1506 C C . LEU A 1 185 ? -10.921 3.791 18.437 1.00 92.69 185 LEU A C 1
ATOM 1508 O O . LEU A 1 185 ? -10.210 4.765 18.196 1.00 92.69 185 LEU A O 1
ATOM 1512 N N . TRP A 1 186 ? -10.501 2.798 19.214 1.00 88.88 186 TRP A N 1
ATOM 1513 C CA . TRP A 1 186 ? -9.158 2.763 19.783 1.00 88.88 186 TRP A CA 1
ATOM 1514 C C . TRP A 1 186 ? -8.012 2.799 18.759 1.00 88.88 186 TRP A C 1
ATOM 1516 O O . TRP A 1 186 ? -6.857 2.979 19.135 1.00 88.88 186 TRP A O 1
ATOM 1526 N N . ASN A 1 187 ? -8.282 2.625 17.463 1.00 81.06 187 ASN A N 1
ATOM 1527 C CA . ASN A 1 187 ? -7.276 2.876 16.428 1.00 81.06 187 ASN A CA 1
ATOM 1528 C C . ASN A 1 187 ? -6.988 4.378 16.227 1.00 81.06 187 ASN A C 1
ATOM 1530 O O . ASN A 1 187 ? -5.978 4.730 15.622 1.00 81.06 187 ASN A O 1
ATOM 1534 N N . PHE A 1 188 ? -7.857 5.262 16.722 1.00 82.50 188 PHE A N 1
ATOM 1535 C CA . PHE A 1 188 ? -7.787 6.712 16.517 1.00 82.50 188 PHE A CA 1
ATOM 1536 C C . PHE A 1 188 ? -7.531 7.500 17.804 1.00 82.50 188 PHE A C 1
ATOM 1538 O O . PHE A 1 188 ? -7.130 8.663 17.733 1.00 82.50 188 PHE A O 1
ATOM 1545 N N . PHE A 1 189 ? -7.715 6.884 18.970 1.00 83.19 189 PHE A N 1
ATOM 1546 C CA . PHE A 1 189 ? -7.581 7.533 20.273 1.00 83.19 189 PHE A CA 1
ATOM 1547 C C . PHE A 1 189 ? -6.448 6.928 21.094 1.00 83.19 189 PHE A C 1
ATOM 1549 O O . PHE A 1 189 ? -6.170 5.732 21.010 1.00 83.19 189 PHE A O 1
ATOM 1556 N N . LEU A 1 190 ? -5.786 7.779 21.875 1.00 79.44 190 LEU A N 1
ATOM 1557 C CA . LEU A 1 190 ? -4.840 7.351 22.900 1.00 79.44 190 LEU A CA 1
ATOM 1558 C C . LEU A 1 190 ? -5.592 7.095 24.220 1.00 79.44 190 LEU A C 1
ATOM 1560 O O . LEU A 1 190 ? -6.716 7.579 24.366 1.00 79.44 190 LEU A O 1
ATOM 1564 N N . PRO A 1 191 ? -5.016 6.349 25.181 1.00 78.38 191 PRO A N 1
ATOM 1565 C CA . PRO A 1 191 ? -5.665 6.069 26.469 1.00 78.38 191 PRO A CA 1
ATOM 1566 C C . PRO A 1 191 ? -6.148 7.328 27.204 1.00 78.38 191 PRO A C 1
ATOM 1568 O O . PRO A 1 191 ? -7.243 7.348 27.759 1.00 78.38 191 PRO A O 1
ATOM 1571 N N . GLU A 1 192 ? -5.384 8.417 27.135 1.00 78.94 192 GLU A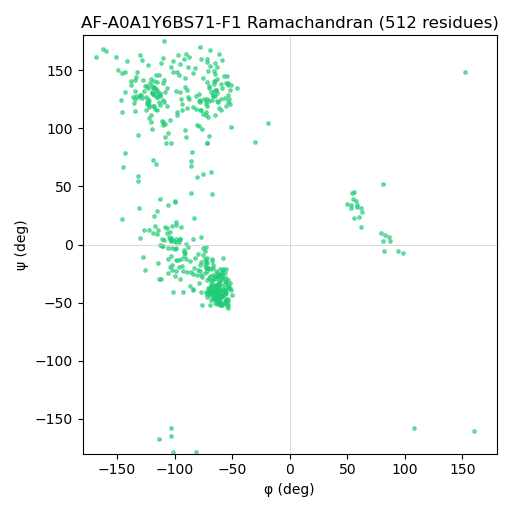 N 1
ATOM 1572 C CA . GLU A 1 192 ? -5.743 9.717 27.706 1.00 78.94 192 GLU A CA 1
ATOM 1573 C C . GLU A 1 192 ? -6.950 10.399 27.029 1.00 78.94 192 GLU A C 1
ATOM 1575 O O . GLU A 1 192 ? -7.570 11.282 27.622 1.00 78.94 192 GLU A O 1
ATOM 1580 N N . ASP A 1 193 ? -7.322 9.977 25.817 1.00 84.69 193 ASP A N 1
ATOM 1581 C CA . ASP A 1 193 ? -8.434 10.526 25.036 1.00 84.69 193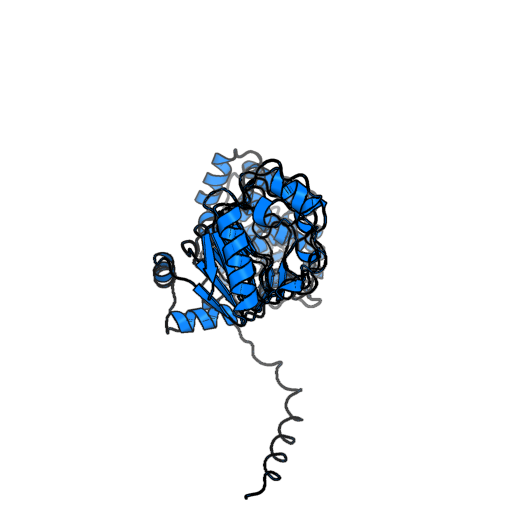 ASP A CA 1
ATOM 1582 C C . ASP A 1 193 ? -9.749 9.734 25.231 1.00 84.69 193 ASP A C 1
ATOM 1584 O O . ASP A 1 193 ? -10.690 9.898 24.450 1.00 84.69 193 ASP A O 1
ATOM 1588 N N . ILE A 1 194 ? -9.862 8.878 26.255 1.00 86.81 194 ILE A N 1
ATOM 1589 C CA . ILE A 1 194 ? -11.016 7.973 26.436 1.00 86.81 194 ILE A CA 1
ATOM 1590 C C . ILE A 1 194 ? -12.380 8.690 26.434 1.00 86.81 194 ILE A C 1
ATOM 1592 O O . ILE A 1 194 ? -13.363 8.181 25.898 1.00 86.81 194 ILE A O 1
ATOM 1596 N N . HIS A 1 195 ? -12.460 9.911 26.967 1.00 90.19 195 HIS A N 1
ATOM 1597 C CA . HIS A 1 195 ? -13.698 10.698 26.938 1.00 90.19 195 HIS A CA 1
ATOM 1598 C C . HIS A 1 195 ? -14.103 11.125 25.520 1.00 90.19 195 HIS A C 1
ATOM 1600 O O . HIS A 1 195 ? -15.293 11.183 25.213 1.00 90.19 195 HIS A O 1
ATOM 1606 N N . ASN A 1 196 ? -13.129 11.408 24.656 1.00 92.25 196 ASN A N 1
ATOM 1607 C CA . ASN A 1 196 ? -13.364 11.752 23.256 1.00 92.25 196 ASN A CA 1
ATOM 1608 C C . ASN A 1 196 ? -13.803 10.513 22.471 1.00 92.25 196 ASN A C 1
ATOM 1610 O O . ASN A 1 196 ? -14.787 10.576 21.735 1.00 92.25 196 ASN A O 1
ATOM 1614 N N . LEU A 1 197 ? -13.151 9.367 22.712 1.00 93.19 197 LEU A N 1
ATOM 1615 C CA . LEU A 1 197 ? -13.562 8.076 22.153 1.00 93.19 197 LEU A CA 1
ATOM 1616 C C . LEU A 1 197 ? -15.034 7.792 22.464 1.00 93.19 197 LEU A C 1
ATOM 1618 O O . LEU A 1 197 ? -15.814 7.536 21.550 1.00 93.19 197 LEU A O 1
ATOM 1622 N N . ARG A 1 198 ? -15.419 7.900 23.739 1.00 93.19 198 ARG A N 1
ATOM 1623 C CA . ARG A 1 198 ? -16.791 7.691 24.226 1.00 93.19 198 ARG A CA 1
ATOM 1624 C C . ARG A 1 198 ? -17.817 8.578 23.518 1.00 93.19 198 ARG A C 1
ATOM 1626 O O . ARG A 1 198 ? -18.832 8.079 23.036 1.00 93.19 198 ARG A O 1
ATOM 1633 N N . ARG A 1 199 ? -17.524 9.877 23.381 1.00 93.56 199 ARG A N 1
ATOM 1634 C CA . ARG A 1 199 ? -18.387 10.835 22.662 1.00 93.56 199 ARG A CA 1
ATOM 1635 C C . ARG A 1 199 ? -18.544 10.479 21.192 1.00 93.56 199 ARG A C 1
ATOM 1637 O O . ARG A 1 199 ? -19.657 10.509 20.682 1.00 93.56 199 ARG A O 1
ATOM 1644 N N . VAL A 1 200 ? -17.454 10.113 20.520 1.00 95.31 200 VAL A N 1
ATOM 1645 C CA . VAL A 1 200 ? -17.506 9.708 19.110 1.00 95.31 200 VAL A CA 1
ATOM 1646 C C . VAL A 1 200 ? -18.274 8.410 18.947 1.00 95.31 200 VAL A C 1
ATOM 1648 O O . VAL A 1 200 ? -19.101 8.316 18.048 1.00 95.31 200 VAL A O 1
ATOM 1651 N N . ASN A 1 201 ? -18.063 7.434 19.830 1.00 96.69 201 ASN A N 1
ATOM 1652 C CA . ASN A 1 201 ? -18.827 6.194 19.823 1.00 96.69 201 ASN A CA 1
ATOM 1653 C C . ASN A 1 201 ? -20.328 6.486 19.934 1.00 96.69 201 ASN A C 1
ATOM 1655 O O . ASN A 1 201 ? -21.108 6.028 19.105 1.00 96.69 201 ASN A O 1
ATOM 1659 N N . TYR A 1 202 ? -20.722 7.325 20.892 1.00 95.75 202 TYR A N 1
ATOM 1660 C CA . TYR A 1 202 ? -22.115 7.718 21.076 1.00 95.75 202 TYR A CA 1
ATOM 1661 C C . TYR A 1 202 ? -22.680 8.475 19.868 1.00 95.75 202 TYR A C 1
ATOM 1663 O O . TYR A 1 202 ? -23.760 8.136 19.388 1.00 95.75 202 TYR A O 1
ATOM 1671 N N . TYR A 1 203 ? -21.934 9.442 19.323 1.00 95.88 203 TYR A N 1
ATOM 1672 C CA . TYR A 1 203 ? -22.325 10.184 18.123 1.00 95.88 203 TYR A CA 1
ATOM 1673 C C . TYR A 1 203 ? -22.527 9.259 16.918 1.00 95.88 203 TYR A C 1
ATOM 1675 O O . TYR A 1 203 ? -23.549 9.343 16.257 1.00 95.88 203 TYR A O 1
ATOM 1683 N N . LEU A 1 204 ? -21.635 8.295 16.668 1.00 97.00 204 LEU A N 1
ATOM 1684 C CA . LEU A 1 204 ? -21.813 7.329 15.574 1.00 97.00 204 LEU A CA 1
ATOM 1685 C C . LEU A 1 204 ? -23.088 6.477 15.721 1.00 97.00 204 LEU A C 1
ATOM 1687 O O . LEU A 1 204 ? -23.583 5.935 14.731 1.00 97.00 204 LEU A O 1
ATOM 1691 N N . HIS A 1 205 ? -23.637 6.363 16.932 1.00 97.69 205 HIS A N 1
ATOM 1692 C CA . HIS A 1 205 ? -24.898 5.679 17.223 1.00 97.69 205 HIS A CA 1
ATOM 1693 C C . HIS A 1 205 ? -26.117 6.610 17.285 1.00 97.69 205 HIS A C 1
ATOM 1695 O O . HIS A 1 205 ? -27.221 6.128 17.537 1.00 97.69 205 HIS A O 1
ATOM 1701 N N . SER A 1 206 ? -25.960 7.912 17.042 1.00 96.69 206 SER A N 1
ATOM 1702 C CA . SER A 1 206 ? -27.061 8.872 17.077 1.00 96.69 206 SER A CA 1
ATOM 1703 C C . SER A 1 206 ? -27.764 9.048 15.732 1.00 96.69 206 SER A C 1
ATOM 1705 O O . SER A 1 206 ? -27.242 8.674 14.676 1.00 96.69 206 SER A O 1
ATOM 1707 N N . LEU A 1 207 ? -28.961 9.639 15.789 1.00 96.06 207 LEU A N 1
ATOM 1708 C CA . LEU A 1 207 ? -29.662 10.155 14.612 1.00 96.06 207 LEU A CA 1
ATOM 1709 C C . LEU A 1 207 ? -28.937 11.368 14.016 1.00 96.06 207 LEU A C 1
ATOM 1711 O O . LEU A 1 207 ? -28.871 11.483 12.795 1.00 96.06 207 LEU A O 1
ATOM 1715 N N . ASP A 1 208 ? -28.309 12.205 14.852 1.00 95.69 208 ASP A N 1
ATOM 1716 C CA . ASP A 1 208 ? -27.525 13.361 14.393 1.00 95.69 208 ASP A CA 1
ATOM 1717 C C . ASP A 1 208 ? -26.442 12.933 13.391 1.00 95.69 208 ASP A C 1
ATOM 1719 O O . ASP A 1 208 ? -26.270 13.567 12.355 1.00 95.69 208 ASP A O 1
ATOM 1723 N N . PHE A 1 209 ? -25.760 11.808 13.637 1.00 96.50 209 PHE A N 1
ATOM 1724 C CA . PHE A 1 209 ? -24.778 11.260 12.699 1.00 96.50 209 PHE A CA 1
ATOM 1725 C C . PHE A 1 209 ? -25.387 10.849 11.353 1.00 96.50 209 PHE A C 1
ATOM 1727 O O . PHE A 1 209 ? -24.728 10.980 10.324 1.00 96.50 209 PHE A O 1
ATOM 1734 N N . GLU A 1 210 ? -26.620 10.342 11.318 1.00 94.94 210 GLU A N 1
ATOM 1735 C CA . GLU A 1 210 ? -27.277 9.962 10.061 1.00 94.94 210 GLU A CA 1
ATOM 1736 C C . GLU A 1 210 ? -27.690 11.184 9.245 1.00 94.94 210 GLU A C 1
ATOM 1738 O O . GLU A 1 210 ? -27.511 11.212 8.018 1.00 94.94 210 GLU A O 1
ATOM 1743 N N . GLU A 1 211 ? -28.218 12.185 9.944 1.00 95.75 211 GLU A N 1
ATOM 1744 C CA . GLU A 1 211 ? -28.783 13.403 9.376 1.00 95.75 211 GLU A CA 1
ATOM 1745 C C . GLU A 1 211 ? -27.711 14.430 8.995 1.00 95.75 211 GLU A C 1
ATOM 1747 O O . GLU A 1 211 ? -27.921 15.199 8.054 1.00 95.75 211 GLU A O 1
ATOM 1752 N N . ALA A 1 212 ? -26.545 14.400 9.651 1.00 96.62 212 ALA A N 1
ATOM 1753 C CA . ALA A 1 212 ? -25.442 15.321 9.404 1.00 96.62 212 ALA A CA 1
ATOM 1754 C C . ALA A 1 212 ? -25.049 15.345 7.923 1.00 96.62 212 ALA A C 1
ATOM 1756 O O . ALA A 1 212 ? -24.765 14.314 7.311 1.00 96.62 212 ALA A O 1
ATOM 1757 N N . SER A 1 213 ? -24.963 16.524 7.317 1.00 96.88 213 SER A N 1
ATOM 1758 C CA . SER A 1 213 ? -24.337 16.662 6.003 1.00 96.88 213 SER A CA 1
ATOM 1759 C C . SER A 1 213 ? -22.867 16.241 6.060 1.00 96.88 213 SER A C 1
ATOM 1761 O O . SER A 1 213 ? -22.249 16.203 7.122 1.00 96.88 213 SER A O 1
ATOM 1763 N N . LYS A 1 214 ? -22.244 15.997 4.903 1.00 93.75 214 LYS A N 1
ATOM 1764 C CA . LYS A 1 214 ? -20.807 15.695 4.843 1.00 93.75 214 LYS A CA 1
ATOM 1765 C C . LYS A 1 214 ? -19.950 16.707 5.620 1.00 93.75 214 LYS A C 1
ATOM 1767 O O . LYS A 1 214 ? -19.032 16.314 6.327 1.00 93.75 214 LYS A O 1
ATOM 1772 N N . SER A 1 215 ? -20.229 18.006 5.492 1.00 92.06 215 SER A N 1
ATOM 1773 C CA . SER A 1 215 ? -19.435 19.032 6.182 1.00 92.06 215 SER A CA 1
ATOM 1774 C C . SER A 1 215 ? -19.654 19.021 7.694 1.00 92.06 215 SER A C 1
ATOM 1776 O O . SER A 1 215 ? -18.691 19.221 8.430 1.00 92.06 215 SER A O 1
ATOM 1778 N N . GLU A 1 216 ? -20.891 18.802 8.142 1.00 95.69 216 GLU A N 1
ATOM 1779 C CA . GLU A 1 216 ? -21.228 18.690 9.567 1.00 95.69 216 GLU A CA 1
ATOM 1780 C C . GLU A 1 216 ? -20.583 17.444 10.160 1.00 95.69 216 GLU A C 1
ATOM 1782 O O . GLU A 1 216 ? -19.856 17.565 11.132 1.00 95.69 216 GLU A O 1
ATOM 1787 N N . LEU A 1 217 ? -20.689 16.293 9.489 1.00 94.56 217 LEU A N 1
ATOM 1788 C CA . LEU A 1 217 ? -20.054 15.050 9.920 1.00 94.56 217 LEU A CA 1
ATOM 1789 C C . LEU A 1 217 ? -18.547 15.222 10.157 1.00 94.56 217 LEU A C 1
ATOM 1791 O O . LEU A 1 217 ? -18.013 14.788 11.176 1.00 94.56 217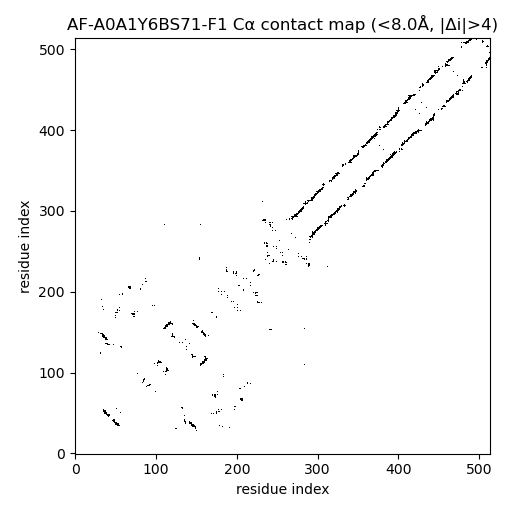 LEU A O 1
ATOM 1795 N N . HIS A 1 218 ? -17.842 15.859 9.218 1.00 89.50 218 HIS A N 1
ATOM 1796 C CA . HIS A 1 218 ? -16.420 16.153 9.390 1.00 89.50 218 HIS A CA 1
ATOM 1797 C C . HIS A 1 218 ? -16.168 17.103 10.573 1.00 89.50 218 HIS A C 1
ATOM 1799 O O . HIS A 1 218 ? -15.227 16.879 11.332 1.00 89.50 218 HIS A O 1
ATOM 1805 N N . GLY A 1 219 ? -16.988 18.147 10.722 1.00 91.19 219 GLY A N 1
ATOM 1806 C CA . GLY A 1 219 ? -16.877 19.121 11.807 1.00 91.19 219 GLY A CA 1
ATOM 1807 C C . GLY A 1 219 ? -17.142 18.517 13.186 1.00 91.19 219 GLY A C 1
ATOM 1808 O O . GLY A 1 219 ? -16.357 18.748 14.101 1.00 91.19 219 GLY A O 1
ATOM 1809 N N . ASP A 1 220 ? -18.185 17.704 13.318 1.00 93.88 220 ASP A N 1
ATOM 1810 C CA . ASP A 1 220 ? -18.597 17.050 14.561 1.00 93.88 220 ASP A CA 1
ATOM 1811 C C . ASP A 1 220 ? -17.555 16.029 15.013 1.00 93.88 220 ASP A C 1
ATOM 1813 O O . ASP A 1 220 ? -17.127 16.036 16.166 1.00 93.88 220 ASP A O 1
ATOM 1817 N N . LEU A 1 221 ? -17.069 15.189 14.095 1.00 92.38 221 LEU A N 1
ATOM 1818 C CA . LEU A 1 221 ? -16.014 14.227 14.404 1.00 92.38 221 LEU A CA 1
ATOM 1819 C C . LEU A 1 221 ? -14.719 14.931 14.841 1.00 92.38 221 LEU A C 1
ATOM 1821 O O . LEU A 1 221 ? -14.125 14.532 15.843 1.00 92.38 221 LEU A O 1
ATOM 1825 N N . GLU A 1 222 ? -14.305 16.006 14.159 1.00 87.88 222 GLU A N 1
ATOM 1826 C CA . GLU A 1 222 ? -13.150 16.815 14.584 1.00 87.88 222 GLU A CA 1
ATOM 1827 C C . GLU A 1 222 ? -13.399 17.489 15.945 1.00 87.88 222 GLU A C 1
ATOM 1829 O O . GLU A 1 222 ? -12.510 17.494 16.800 1.00 87.88 222 GLU A O 1
ATOM 1834 N N . HIS A 1 223 ? -14.608 18.008 16.178 1.00 92.06 223 HIS A N 1
ATOM 1835 C CA . HIS A 1 223 ? -15.012 18.639 17.435 1.00 92.06 223 HIS A CA 1
ATOM 1836 C C . HIS A 1 223 ? -14.969 17.664 18.617 1.00 92.06 223 HIS A C 1
ATOM 1838 O O . HIS A 1 223 ? -14.474 18.013 19.690 1.00 92.06 223 HIS A O 1
ATOM 1844 N N . TYR A 1 224 ? -15.418 16.424 18.415 1.00 91.75 224 TYR A N 1
ATOM 1845 C CA . TYR A 1 224 ? -15.329 15.356 19.410 1.00 91.75 224 TYR A CA 1
ATOM 1846 C C . TYR A 1 224 ? -13.927 14.748 19.530 1.00 91.75 224 TYR A C 1
ATOM 1848 O O . TYR A 1 224 ? -13.737 13.792 20.277 1.00 91.75 224 TYR A O 1
ATOM 1856 N N . GLY A 1 225 ? -12.929 15.307 18.841 1.00 86.06 225 GLY A N 1
ATOM 1857 C CA . GLY A 1 225 ? -11.529 14.920 18.972 1.00 86.06 225 GLY A CA 1
ATOM 1858 C C . GLY A 1 225 ? -11.114 13.744 18.092 1.00 86.06 225 GLY A C 1
ATOM 1859 O O . GLY A 1 225 ? -9.966 13.303 18.197 1.00 86.06 225 GLY A O 1
ATOM 1860 N N . LEU A 1 226 ? -11.989 13.251 17.203 1.00 86.62 226 LEU A N 1
ATOM 1861 C CA . LEU A 1 226 ? -11.593 12.302 16.168 1.00 86.62 226 LEU A CA 1
ATOM 1862 C C . LEU A 1 226 ? -10.756 13.027 15.117 1.00 86.62 226 LEU A C 1
ATOM 1864 O O . LEU A 1 226 ? -11.235 13.477 14.076 1.00 86.62 226 LEU A O 1
ATOM 1868 N N . ASP A 1 227 ? -9.457 13.090 15.364 1.00 72.44 227 ASP A N 1
ATOM 1869 C CA . ASP A 1 227 ? -8.519 13.584 14.375 1.00 72.44 227 ASP A CA 1
ATOM 1870 C C . ASP A 1 227 ? -8.124 12.443 13.417 1.00 72.44 227 ASP A C 1
ATOM 1872 O O . ASP A 1 227 ? -7.080 11.797 13.510 1.00 72.44 227 ASP A O 1
ATOM 1876 N N . TYR A 1 228 ? -9.006 12.160 12.462 1.00 66.19 228 TYR A N 1
ATOM 1877 C CA . TYR A 1 228 ? -8.752 11.199 11.383 1.00 66.19 228 TYR A CA 1
ATOM 1878 C C . TYR A 1 228 ? -7.622 11.665 10.450 1.00 66.19 228 TYR A C 1
ATOM 1880 O O . TYR A 1 228 ? -6.910 10.839 9.874 1.00 66.19 228 TYR A O 1
ATOM 1888 N N . LYS A 1 229 ? -7.398 12.985 10.328 1.00 56.94 229 LYS A N 1
ATOM 1889 C CA . LYS A 1 229 ? -6.231 13.534 9.620 1.00 56.94 229 LYS A CA 1
ATOM 1890 C C . LYS A 1 229 ? -4.964 13.153 10.374 1.00 56.94 229 LYS A C 1
ATOM 1892 O O . LYS A 1 229 ? -3.987 12.767 9.738 1.00 56.94 229 LYS A O 1
ATOM 1897 N N . ARG A 1 230 ? -4.990 13.157 11.708 1.00 54.34 230 ARG A N 1
ATOM 1898 C CA . ARG A 1 230 ? -3.973 12.541 12.566 1.00 54.34 230 ARG A CA 1
ATOM 1899 C C . ARG A 1 230 ? -3.877 11.038 12.359 1.00 54.34 230 ARG A C 1
ATOM 1901 O O . ARG A 1 230 ? -2.787 10.562 12.525 1.00 54.34 230 ARG A O 1
ATOM 1908 N N . PHE A 1 231 ? -4.859 10.250 11.941 1.00 47.38 231 PHE A N 1
ATOM 1909 C CA . PHE A 1 231 ? -4.560 8.840 11.613 1.00 47.38 231 PHE A CA 1
ATOM 1910 C C . PHE A 1 231 ? -3.667 8.720 10.364 1.00 47.38 231 PHE A C 1
ATOM 1912 O O . PHE A 1 231 ? -2.682 7.991 10.359 1.00 47.38 231 PHE A O 1
ATOM 1919 N N . SER A 1 232 ? -3.917 9.552 9.348 1.00 46.66 232 SER A N 1
ATOM 1920 C CA . SER A 1 232 ? -3.030 9.654 8.176 1.00 46.66 232 SER A CA 1
ATOM 1921 C C . SER A 1 232 ? -1.692 10.376 8.446 1.00 46.66 232 SER A C 1
ATOM 1923 O O . SER A 1 232 ? -0.782 10.299 7.622 1.00 46.66 232 SER A O 1
ATOM 1925 N N . ARG A 1 233 ? -1.555 11.087 9.581 1.00 47.81 233 ARG A N 1
ATOM 1926 C CA . ARG A 1 233 ? -0.416 11.979 9.912 1.00 47.81 233 ARG A CA 1
ATOM 1927 C C . ARG A 1 233 ? 0.269 11.715 11.265 1.00 47.81 233 ARG A C 1
ATOM 1929 O O . ARG A 1 233 ? 1.314 12.304 11.533 1.00 47.81 233 ARG A O 1
ATOM 1936 N N . ARG A 1 234 ? -0.292 10.893 12.152 1.00 55.31 234 ARG A N 1
ATOM 1937 C CA . ARG A 1 234 ? 0.266 10.544 13.465 1.00 55.31 234 ARG A CA 1
ATOM 1938 C C . ARG A 1 234 ? 1.320 9.529 13.166 1.00 55.31 234 ARG A C 1
ATOM 1940 O O . ARG A 1 234 ? 1.028 8.363 12.944 1.00 55.31 234 ARG A O 1
ATOM 1947 N N . PHE A 1 235 ? 2.545 10.019 13.203 1.00 63.91 235 PHE A N 1
ATOM 1948 C CA . PHE A 1 235 ? 3.675 9.274 13.706 1.00 63.91 235 PHE A CA 1
ATOM 1949 C C . PHE A 1 235 ? 3.217 8.099 14.589 1.00 63.91 235 PHE A C 1
ATOM 1951 O O . PHE A 1 235 ? 2.756 8.294 15.712 1.00 63.91 235 PHE A O 1
ATOM 1958 N N . THR A 1 236 ? 3.286 6.890 14.036 1.00 72.19 236 THR A N 1
ATOM 1959 C CA . THR A 1 236 ? 3.219 5.673 14.839 1.00 72.19 236 THR A CA 1
ATOM 1960 C C . THR A 1 236 ? 4.550 5.605 15.579 1.00 72.19 236 THR A C 1
ATOM 1962 O O . THR A 1 236 ? 5.584 5.585 14.889 1.00 72.19 236 THR A O 1
ATOM 1965 N N . PRO A 1 237 ? 4.562 5.617 16.930 1.00 76.94 237 PRO A N 1
ATOM 1966 C CA . PRO A 1 237 ? 5.789 5.486 17.702 1.00 76.94 237 PRO A CA 1
ATOM 1967 C C . PRO A 1 237 ? 6.642 4.351 17.154 1.00 76.94 237 PRO A C 1
ATOM 1969 O O . PRO A 1 237 ? 6.115 3.278 16.856 1.00 76.94 237 PRO A O 1
ATOM 1972 N N . VAL A 1 238 ? 7.947 4.574 16.993 1.00 84.06 238 VAL A N 1
ATOM 1973 C CA . VAL A 1 238 ? 8.832 3.583 16.360 1.00 84.06 238 VAL A CA 1
ATOM 1974 C C . VAL A 1 238 ? 8.764 2.240 17.092 1.00 84.06 238 VAL A C 1
ATOM 1976 O O . VAL A 1 238 ? 8.740 1.192 16.451 1.00 84.06 238 VAL A O 1
ATOM 1979 N N . CYS A 1 239 ? 8.585 2.261 18.416 1.00 79.56 239 CYS A N 1
ATOM 1980 C CA . CYS A 1 239 ? 8.440 1.056 19.232 1.00 79.56 239 CYS A CA 1
ATOM 1981 C C . CYS A 1 239 ? 7.199 0.211 18.922 1.00 79.56 239 CYS A C 1
ATOM 1983 O O . CYS A 1 239 ? 7.175 -0.970 19.257 1.00 79.56 239 CYS A O 1
ATOM 1985 N N . GLN A 1 240 ? 6.163 0.807 18.331 1.00 77.81 240 GLN A N 1
ATOM 1986 C CA . GLN A 1 240 ? 4.903 0.133 18.007 1.00 77.81 240 GLN A CA 1
ATOM 1987 C C . GLN A 1 240 ? 4.895 -0.452 16.586 1.00 77.81 240 GLN A C 1
ATOM 1989 O O . GLN A 1 240 ? 3.941 -1.130 16.203 1.00 77.81 240 GLN A O 1
ATOM 1994 N N . ARG A 1 241 ? 5.944 -0.205 15.795 1.00 85.62 241 ARG A N 1
ATOM 1995 C CA . ARG A 1 241 ? 6.088 -0.745 14.437 1.00 85.62 241 ARG A CA 1
ATOM 1996 C C . ARG A 1 241 ? 6.526 -2.207 14.479 1.00 85.62 241 ARG A C 1
ATOM 1998 O O . ARG A 1 241 ? 6.884 -2.748 15.527 1.00 85.62 241 ARG A O 1
ATOM 2005 N N . SER A 1 242 ? 6.495 -2.883 13.332 1.00 83.75 242 SER A N 1
ATOM 2006 C CA . SER A 1 242 ? 7.094 -4.214 13.220 1.00 83.75 242 SER A CA 1
ATOM 2007 C C . SER A 1 242 ? 8.555 -4.175 13.666 1.00 83.75 242 SER A C 1
ATOM 2009 O O . SER A 1 242 ? 9.259 -3.195 13.442 1.00 83.75 242 SER A O 1
ATOM 2011 N N . LEU A 1 243 ? 9.018 -5.257 14.298 1.00 83.88 243 LEU A N 1
ATOM 2012 C CA . LEU A 1 243 ? 10.366 -5.320 14.867 1.00 83.88 243 LEU A CA 1
ATOM 2013 C C . LEU A 1 243 ? 11.450 -4.998 13.825 1.00 83.88 243 LEU A C 1
ATOM 2015 O O . LEU A 1 243 ? 12.388 -4.279 14.133 1.00 83.88 243 LEU A O 1
ATOM 2019 N N . ALA A 1 244 ? 11.293 -5.476 12.586 1.00 89.25 244 ALA A N 1
ATOM 2020 C CA . ALA A 1 244 ? 12.243 -5.199 11.509 1.00 89.25 244 ALA A CA 1
ATOM 2021 C C . ALA A 1 244 ? 12.325 -3.697 11.179 1.00 89.25 244 ALA A C 1
ATOM 2023 O O . ALA A 1 244 ? 13.415 -3.144 11.077 1.00 89.25 244 ALA A O 1
ATOM 2024 N N . ILE A 1 245 ? 11.175 -3.025 11.095 1.00 92.25 245 ILE A N 1
ATOM 2025 C CA . ILE A 1 245 ? 11.093 -1.587 10.820 1.00 92.25 245 ILE A CA 1
ATOM 2026 C C . ILE A 1 245 ? 11.576 -0.762 12.015 1.00 92.25 245 ILE A C 1
ATOM 2028 O O . ILE A 1 245 ? 12.307 0.209 11.835 1.00 92.25 245 ILE A O 1
ATOM 2032 N N . ARG A 1 246 ? 11.208 -1.161 13.240 1.00 91.56 246 ARG A N 1
ATOM 2033 C CA . ARG A 1 246 ? 11.723 -0.564 14.478 1.00 91.56 246 ARG A CA 1
ATOM 2034 C C . ARG A 1 246 ? 13.250 -0.575 14.471 1.00 91.56 246 ARG A C 1
ATOM 2036 O O . ARG A 1 246 ? 13.845 0.487 14.602 1.00 91.56 246 ARG A O 1
ATOM 2043 N N . ASN A 1 247 ? 13.857 -1.746 14.273 1.00 91.31 247 ASN A N 1
ATOM 2044 C CA . ASN A 1 247 ? 15.310 -1.909 14.292 1.00 91.31 247 ASN A CA 1
ATOM 2045 C C . ASN A 1 247 ? 15.993 -1.030 13.235 1.00 91.31 247 ASN A C 1
ATOM 2047 O O . ASN A 1 247 ? 17.027 -0.433 13.512 1.00 91.31 247 ASN A O 1
ATOM 2051 N N . GLN A 1 248 ? 15.402 -0.907 12.044 1.00 93.00 248 GLN A N 1
ATOM 2052 C CA . GLN A 1 248 ? 15.946 -0.042 10.995 1.00 93.00 248 GLN A CA 1
ATOM 2053 C C . GLN A 1 248 ? 15.854 1.437 11.341 1.00 93.00 248 GLN A C 1
ATOM 2055 O O . GLN A 1 248 ? 16.804 2.171 11.095 1.00 93.00 248 GLN A O 1
ATOM 2060 N N . PHE A 1 249 ? 14.756 1.901 11.938 1.00 92.12 249 PHE A N 1
ATOM 2061 C CA . PHE A 1 249 ? 14.705 3.285 12.405 1.00 92.12 249 PHE A CA 1
ATOM 2062 C C . PHE A 1 249 ? 15.676 3.534 13.558 1.00 92.12 249 PHE A C 1
ATOM 2064 O O . PHE A 1 249 ? 16.358 4.554 13.545 1.00 92.12 249 PHE A O 1
ATOM 2071 N N . GLU A 1 250 ? 15.800 2.603 14.506 1.00 92.56 250 GLU A N 1
ATOM 2072 C CA . GLU A 1 250 ? 16.812 2.687 15.566 1.00 92.56 250 GLU A CA 1
ATOM 2073 C C . GLU A 1 250 ? 18.233 2.788 14.985 1.00 92.56 250 GLU A C 1
ATOM 2075 O O . GLU A 1 250 ? 19.040 3.594 15.448 1.00 92.56 250 GLU A O 1
ATOM 2080 N N . GLU A 1 251 ? 18.526 2.057 13.906 1.00 92.56 251 GLU A N 1
ATOM 2081 C CA . GLU A 1 251 ? 19.797 2.149 13.183 1.00 92.56 251 GLU A CA 1
ATOM 2082 C C . GLU A 1 251 ? 19.973 3.488 12.446 1.00 92.56 251 GLU A C 1
ATOM 2084 O O . GLU A 1 251 ? 21.020 4.132 12.575 1.00 92.56 251 GLU A O 1
ATOM 2089 N N . ILE A 1 252 ? 18.953 3.934 11.705 1.00 89.44 252 ILE A N 1
ATOM 2090 C CA . ILE A 1 252 ? 18.973 5.185 10.932 1.00 89.44 252 ILE A CA 1
ATOM 2091 C C . ILE A 1 252 ? 19.199 6.389 11.851 1.00 89.44 252 ILE A C 1
ATOM 2093 O O . ILE A 1 252 ? 20.025 7.254 11.550 1.00 89.44 252 ILE A O 1
ATOM 2097 N N . PHE A 1 253 ? 18.490 6.444 12.979 1.00 89.44 253 PHE A N 1
ATOM 2098 C CA . PHE A 1 253 ? 18.584 7.550 13.932 1.00 89.44 253 PHE A CA 1
ATOM 2099 C C . PHE A 1 253 ? 19.694 7.378 14.966 1.00 89.44 253 PHE A C 1
ATOM 2101 O O . PHE A 1 253 ? 20.076 8.359 15.604 1.00 89.44 253 PHE A O 1
ATOM 2108 N N . ARG A 1 254 ? 20.252 6.167 15.093 1.00 94.00 254 ARG A N 1
ATOM 2109 C CA . ARG A 1 254 ? 21.226 5.789 16.129 1.00 94.00 254 ARG A CA 1
ATOM 2110 C C . ARG A 1 254 ? 20.710 6.071 17.536 1.00 94.00 254 ARG A C 1
ATOM 2112 O O . ARG A 1 254 ? 21.467 6.513 18.401 1.00 94.00 254 ARG A O 1
ATOM 2119 N N . ASP A 1 255 ? 19.426 5.819 17.739 1.00 93.88 255 ASP A N 1
ATOM 2120 C CA . ASP A 1 255 ? 18.743 6.026 19.007 1.00 93.88 255 ASP A CA 1
ATOM 2121 C C . ASP A 1 255 ? 17.746 4.893 19.252 1.00 93.88 255 ASP A C 1
ATOM 2123 O O . ASP A 1 255 ? 17.322 4.214 18.319 1.00 93.88 255 ASP A O 1
ATOM 2127 N N . SER A 1 256 ? 17.383 4.669 20.509 1.00 91.62 256 SER A N 1
ATOM 2128 C CA . SER A 1 256 ? 16.362 3.681 20.862 1.00 91.62 256 SER A CA 1
ATOM 2129 C C . SER A 1 256 ? 14.984 4.179 20.431 1.00 91.62 256 SER A C 1
ATOM 2131 O O . SER A 1 256 ? 14.720 5.385 20.439 1.00 91.62 256 SER A O 1
ATOM 2133 N N . CYS A 1 257 ? 14.066 3.276 20.085 1.00 85.44 257 CYS A N 1
ATOM 2134 C CA . CYS A 1 257 ? 12.758 3.665 19.561 1.00 85.44 257 CYS A CA 1
ATOM 2135 C C . CYS A 1 257 ? 11.948 4.552 20.516 1.00 85.44 257 CYS A C 1
ATOM 2137 O O . CYS A 1 257 ? 11.061 5.271 20.060 1.00 85.44 257 CYS A O 1
ATOM 2139 N N . GLU A 1 258 ? 12.223 4.485 21.822 1.00 82.81 258 GLU A N 1
ATOM 2140 C CA . GLU A 1 258 ? 11.563 5.273 22.862 1.00 82.81 258 GLU A CA 1
ATOM 2141 C C . GLU A 1 258 ? 11.923 6.765 22.766 1.00 82.81 258 GLU A C 1
ATOM 2143 O O . GLU A 1 258 ? 11.172 7.606 23.260 1.00 82.81 258 GLU A O 1
ATOM 2148 N N . TYR A 1 259 ? 13.045 7.092 22.115 1.00 86.12 259 TYR A N 1
ATOM 2149 C CA . TYR A 1 259 ? 13.550 8.454 21.926 1.00 86.12 259 TYR A CA 1
ATOM 2150 C C . TYR A 1 259 ? 13.365 8.980 20.498 1.00 86.12 259 TYR A C 1
ATOM 2152 O O . TYR A 1 259 ? 13.483 10.182 20.262 1.00 86.12 259 TYR A O 1
ATOM 2160 N N . ILE A 1 260 ? 13.024 8.110 19.544 1.00 83.19 260 ILE A N 1
ATOM 2161 C CA . ILE A 1 260 ? 12.679 8.528 18.185 1.00 83.19 260 ILE A CA 1
ATOM 2162 C C . ILE A 1 260 ? 11.235 9.014 18.199 1.00 83.19 260 ILE A C 1
ATOM 2164 O O . ILE A 1 260 ? 10.304 8.213 18.235 1.00 83.19 260 ILE A O 1
ATOM 2168 N N . ASP A 1 261 ? 11.047 10.330 18.175 1.00 78.62 261 ASP A N 1
ATOM 2169 C CA . ASP A 1 261 ? 9.731 10.959 18.180 1.00 78.62 261 ASP A CA 1
ATOM 2170 C C . ASP A 1 261 ? 9.294 11.444 16.784 1.00 78.62 261 ASP A C 1
ATOM 2172 O O . ASP A 1 261 ? 9.976 11.288 15.765 1.00 78.62 261 ASP A O 1
ATOM 2176 N N . ALA A 1 262 ? 8.114 12.061 16.728 1.00 73.88 262 ALA A N 1
ATOM 2177 C CA . ALA A 1 262 ? 7.558 12.592 15.490 1.00 73.88 262 ALA A CA 1
ATOM 2178 C C . ALA A 1 262 ? 8.408 13.708 14.861 1.00 73.88 262 ALA A C 1
ATOM 2180 O O . ALA A 1 262 ? 8.305 13.926 13.656 1.00 73.88 262 ALA A O 1
ATOM 2181 N N . ASN A 1 263 ? 9.186 14.457 15.645 1.00 76.62 263 ASN A N 1
ATOM 2182 C CA . ASN A 1 263 ? 10.026 15.529 15.117 1.00 76.62 263 ASN A CA 1
ATOM 2183 C C . ASN A 1 263 ? 11.276 14.950 14.464 1.00 76.62 263 ASN A C 1
ATOM 2185 O O . ASN A 1 263 ? 11.613 15.363 13.359 1.00 76.62 263 ASN A O 1
ATOM 2189 N N . LEU A 1 264 ? 11.884 13.936 15.079 1.00 81.31 264 LEU A N 1
ATOM 2190 C CA . LEU A 1 264 ? 13.030 13.252 14.491 1.00 81.31 264 LEU A CA 1
ATOM 2191 C C . LEU A 1 264 ? 12.646 12.541 13.180 1.00 81.31 264 LEU A C 1
ATOM 2193 O O . LEU A 1 264 ? 13.359 12.636 12.184 1.00 81.31 264 LEU A O 1
ATOM 2197 N N . MET A 1 265 ? 11.458 11.929 13.121 1.00 79.62 265 MET A N 1
ATOM 2198 C CA . MET A 1 265 ? 10.929 11.373 11.867 1.00 79.62 265 MET A CA 1
ATOM 2199 C C . MET A 1 265 ? 10.696 12.423 10.781 1.00 79.62 265 MET A C 1
ATOM 2201 O O . MET A 1 265 ? 10.955 12.147 9.611 1.00 79.62 265 MET A O 1
ATOM 2205 N N . LYS A 1 266 ? 10.241 13.631 11.142 1.00 74.31 266 LYS A N 1
ATOM 2206 C CA . LYS A 1 266 ? 10.076 14.724 10.170 1.00 74.31 266 LYS A CA 1
ATOM 2207 C C . LYS A 1 266 ? 11.397 15.092 9.499 1.00 74.31 266 LYS A C 1
ATOM 2209 O O . LYS A 1 266 ? 11.386 15.477 8.335 1.00 74.31 266 LYS A O 1
ATOM 2214 N N . ASP A 1 267 ? 12.529 14.942 10.182 1.00 74.44 267 ASP A N 1
ATOM 2215 C CA . ASP A 1 267 ? 13.837 15.246 9.595 1.00 74.44 267 ASP A CA 1
ATOM 2216 C C . ASP A 1 267 ? 14.247 14.256 8.487 1.00 74.44 267 ASP A C 1
ATOM 2218 O O . ASP A 1 267 ? 14.975 14.651 7.569 1.00 74.44 267 ASP A O 1
ATOM 2222 N N . LEU A 1 268 ? 13.760 13.005 8.532 1.00 71.94 268 LEU A N 1
ATOM 2223 C CA . LEU A 1 268 ? 13.823 12.069 7.395 1.00 71.94 268 LEU A CA 1
ATOM 2224 C C . LEU A 1 268 ? 12.851 12.458 6.278 1.00 71.94 268 LEU A C 1
ATOM 2226 O O . LEU A 1 268 ? 13.119 12.204 5.108 1.00 71.94 268 LEU A O 1
ATOM 2230 N N . ASP A 1 269 ? 11.733 13.074 6.650 1.00 62.38 269 ASP A N 1
ATOM 2231 C CA . ASP A 1 269 ? 10.641 13.448 5.756 1.00 62.38 269 ASP A CA 1
ATOM 2232 C C . ASP A 1 269 ? 11.036 14.603 4.814 1.00 62.38 269 ASP A C 1
ATOM 2234 O O . ASP A 1 269 ? 10.698 14.602 3.635 1.00 62.38 269 ASP A O 1
ATOM 2238 N N . TYR A 1 270 ? 11.804 15.586 5.291 1.00 61.25 270 TYR A N 1
ATOM 2239 C CA . TYR A 1 270 ? 12.146 16.781 4.499 1.00 61.25 270 TYR A CA 1
ATOM 2240 C C . TYR A 1 270 ? 13.307 16.623 3.522 1.00 61.25 270 TYR A C 1
ATOM 2242 O O . TYR A 1 270 ? 13.548 17.513 2.701 1.00 61.25 270 TYR A O 1
ATOM 2250 N N . ARG A 1 271 ? 14.066 15.538 3.613 1.00 57.75 271 ARG A N 1
ATOM 2251 C CA . ARG A 1 271 ? 15.151 15.282 2.672 1.00 57.75 271 ARG A CA 1
ATOM 2252 C C . ARG A 1 271 ? 14.555 14.463 1.530 1.00 57.75 271 ARG A C 1
ATOM 2254 O O . ARG A 1 271 ? 13.725 13.592 1.764 1.00 57.75 271 ARG A O 1
ATOM 2261 N N . GLU A 1 272 ? 14.984 14.695 0.290 1.00 63.84 272 GLU A N 1
ATOM 2262 C CA . GLU A 1 272 ? 14.732 13.775 -0.838 1.00 63.84 272 GLU A CA 1
ATOM 2263 C C . GLU A 1 272 ? 15.497 12.449 -0.631 1.00 63.84 272 GLU A C 1
ATOM 2265 O O . GLU A 1 272 ? 16.192 11.947 -1.511 1.00 63.84 272 GLU A O 1
ATOM 2270 N N . THR A 1 273 ? 15.464 11.922 0.588 1.00 68.62 273 THR A N 1
ATOM 2271 C CA . THR A 1 273 ? 16.208 10.765 1.024 1.00 68.62 273 THR A CA 1
ATOM 2272 C C . THR A 1 273 ? 15.514 9.523 0.533 1.00 68.62 273 THR A C 1
ATOM 2274 O O . THR A 1 273 ? 14.314 9.314 0.716 1.00 68.62 273 THR A O 1
ATOM 2277 N N . GLU A 1 274 ? 16.332 8.691 -0.083 1.00 86.75 274 GLU A N 1
ATOM 2278 C CA . GLU A 1 274 ? 16.055 7.287 -0.256 1.00 86.75 274 GLU A CA 1
ATOM 2279 C C . GLU A 1 274 ? 15.968 6.628 1.122 1.00 86.75 274 GLU A C 1
ATOM 2281 O O . GLU A 1 274 ? 16.899 6.716 1.924 1.00 86.75 274 GLU A O 1
ATOM 2286 N N . ILE A 1 275 ? 14.831 5.999 1.403 1.00 89.69 275 ILE A N 1
ATOM 2287 C CA . ILE A 1 275 ? 14.645 5.175 2.594 1.00 89.69 275 ILE A CA 1
ATOM 2288 C C . ILE A 1 275 ? 14.850 3.731 2.175 1.00 89.69 275 ILE A C 1
ATOM 2290 O O . ILE A 1 275 ? 14.037 3.181 1.432 1.00 89.69 275 ILE A O 1
ATOM 2294 N N . LEU A 1 276 ? 15.935 3.138 2.659 1.00 93.31 276 LEU A N 1
ATOM 2295 C CA . LEU A 1 276 ? 16.269 1.742 2.429 1.00 93.31 276 LEU A CA 1
ATOM 2296 C C . LEU A 1 276 ? 15.726 0.887 3.573 1.00 93.31 276 LEU A C 1
ATOM 2298 O O . LEU A 1 276 ? 16.095 1.092 4.727 1.00 93.31 276 LEU A O 1
ATOM 2302 N N . LEU A 1 277 ? 14.873 -0.076 3.234 1.00 94.38 277 LEU A N 1
ATOM 2303 C CA . LEU A 1 277 ? 14.332 -1.064 4.155 1.00 94.38 277 LEU A CA 1
ATOM 2304 C C . LEU A 1 277 ? 14.729 -2.468 3.698 1.00 94.38 277 LEU A C 1
ATOM 2306 O O . LEU A 1 277 ? 14.554 -2.808 2.534 1.00 94.38 277 LEU A O 1
ATOM 2310 N N . GLN A 1 278 ? 15.254 -3.302 4.589 1.00 95.56 278 GLN A N 1
ATOM 2311 C CA . GLN A 1 278 ? 15.786 -4.624 4.229 1.00 95.56 278 GLN A CA 1
ATOM 2312 C C . GLN A 1 278 ? 15.210 -5.750 5.094 1.00 95.56 278 GLN A C 1
ATOM 2314 O O . GLN A 1 278 ? 14.706 -5.516 6.189 1.00 95.56 278 GLN A O 1
ATOM 2319 N N . ASP A 1 279 ? 15.268 -6.987 4.607 1.00 95.06 279 ASP A N 1
ATOM 2320 C CA . ASP A 1 279 ? 14.982 -8.196 5.391 1.00 95.06 279 ASP A CA 1
ATOM 2321 C C . ASP A 1 279 ? 13.622 -8.171 6.118 1.00 95.06 279 ASP A C 1
ATOM 2323 O O . ASP A 1 279 ? 13.467 -8.702 7.222 1.00 95.06 279 ASP A O 1
ATOM 2327 N N . LEU A 1 280 ? 12.608 -7.538 5.514 1.00 92.56 280 LEU A N 1
ATOM 2328 C CA . LEU A 1 280 ? 11.290 -7.411 6.121 1.00 92.56 280 LEU A CA 1
ATOM 2329 C C . LEU A 1 280 ? 10.529 -8.737 5.963 1.00 92.56 280 LEU A C 1
ATOM 2331 O O . LEU A 1 280 ? 10.173 -9.115 4.841 1.00 92.56 280 LEU A O 1
ATOM 2335 N N . PRO A 1 281 ? 10.199 -9.446 7.062 1.00 87.88 281 PRO A N 1
ATOM 2336 C CA . PRO A 1 281 ? 9.406 -10.673 6.980 1.00 87.88 281 PRO A CA 1
ATOM 2337 C C . PRO A 1 281 ? 7.928 -10.393 6.675 1.00 87.88 281 PRO A C 1
ATOM 2339 O O . PRO A 1 281 ? 7.180 -11.313 6.352 1.00 87.88 281 PRO A O 1
ATOM 2342 N N . ARG A 1 282 ? 7.504 -9.142 6.883 1.00 87.12 282 ARG A N 1
ATOM 2343 C CA . ARG A 1 282 ? 6.196 -8.565 6.573 1.00 87.12 282 ARG A CA 1
ATOM 2344 C C . ARG A 1 282 ? 6.278 -7.048 6.726 1.00 87.12 282 ARG A C 1
ATOM 2346 O O . ARG A 1 282 ? 7.137 -6.557 7.456 1.00 87.12 282 ARG A O 1
ATOM 2353 N N . LEU A 1 283 ? 5.329 -6.344 6.123 1.00 87.62 283 LEU A N 1
ATOM 2354 C CA . LEU A 1 283 ? 5.108 -4.915 6.318 1.00 87.62 283 LEU A CA 1
ATOM 2355 C C . LEU A 1 283 ? 3.704 -4.721 6.898 1.00 87.62 283 LEU A C 1
ATOM 2357 O O . LEU A 1 283 ? 2.768 -5.366 6.442 1.00 87.62 283 LEU A O 1
ATOM 2361 N N . GLN A 1 284 ? 3.551 -3.886 7.922 1.00 82.69 284 GLN A N 1
ATOM 2362 C CA . GLN A 1 284 ? 2.240 -3.518 8.466 1.00 82.69 284 GLN A CA 1
ATOM 2363 C C . GLN A 1 284 ? 1.745 -2.206 7.867 1.00 82.69 284 GLN A C 1
ATOM 2365 O O . GLN A 1 284 ? 2.542 -1.345 7.504 1.00 82.69 284 GLN A O 1
ATOM 2370 N N . VAL A 1 285 ? 0.424 -2.006 7.860 1.00 74.69 285 VAL A N 1
ATOM 2371 C CA . VAL A 1 285 ? -0.223 -0.771 7.375 1.00 74.69 285 VAL A CA 1
ATOM 2372 C C . VAL A 1 285 ? 0.334 0.492 8.050 1.00 74.69 285 VAL A C 1
ATOM 2374 O O . VAL A 1 285 ? 0.436 1.534 7.411 1.00 74.69 285 VAL A O 1
ATOM 2377 N N . ASN A 1 286 ? 0.786 0.384 9.304 1.00 77.00 286 ASN A N 1
ATOM 2378 C CA . ASN A 1 286 ? 1.284 1.521 10.079 1.00 77.00 286 ASN A CA 1
ATOM 2379 C C . ASN A 1 286 ? 2.815 1.648 10.124 1.00 77.00 286 ASN A C 1
ATOM 2381 O O . ASN A 1 286 ? 3.341 2.621 10.665 1.00 77.00 286 ASN A O 1
ATOM 2385 N N . ASP A 1 287 ? 3.550 0.699 9.539 1.00 87.19 287 ASP A N 1
ATOM 2386 C CA . ASP A 1 287 ? 5.014 0.671 9.636 1.00 87.19 287 ASP A CA 1
ATOM 2387 C C . ASP A 1 287 ? 5.668 1.880 8.956 1.00 87.19 287 ASP A C 1
ATOM 2389 O O . ASP A 1 287 ? 6.720 2.347 9.391 1.00 87.19 287 ASP A O 1
ATOM 2393 N N . LEU A 1 288 ? 5.030 2.422 7.917 1.00 89.38 288 LEU A N 1
ATOM 2394 C CA . LEU A 1 288 ? 5.540 3.555 7.141 1.00 89.38 288 LEU A CA 1
ATOM 2395 C C . LEU A 1 288 ? 4.832 4.874 7.482 1.00 89.38 288 LEU A C 1
ATOM 2397 O O . LEU A 1 288 ? 4.988 5.883 6.789 1.00 89.38 288 LEU A O 1
ATOM 2401 N N . VAL A 1 289 ? 4.031 4.908 8.549 1.00 83.69 289 VAL A N 1
ATOM 2402 C CA . VAL A 1 289 ? 3.336 6.134 8.954 1.00 83.69 289 VAL A CA 1
ATOM 2403 C C . VAL A 1 289 ? 4.337 7.150 9.507 1.00 83.69 289 VAL A C 1
ATOM 2405 O O . VAL A 1 289 ? 5.238 6.819 10.276 1.00 83.69 289 VAL A O 1
ATOM 2408 N N . GLY A 1 290 ? 4.194 8.414 9.110 1.00 77.12 290 GLY A N 1
ATOM 2409 C CA . GLY A 1 290 ? 5.144 9.480 9.447 1.00 77.12 290 GLY A CA 1
ATOM 2410 C C . GLY A 1 290 ? 6.324 9.618 8.479 1.00 77.12 290 GLY A C 1
ATOM 2411 O O . GLY A 1 290 ? 7.167 10.468 8.720 1.00 77.12 290 GLY A O 1
ATOM 2412 N N . LEU A 1 291 ? 6.366 8.825 7.402 1.00 84.38 291 LEU A N 1
ATOM 2413 C CA . LEU A 1 291 ? 7.269 9.006 6.255 1.00 84.38 291 LEU A CA 1
ATOM 2414 C C . LEU A 1 291 ? 6.554 9.692 5.078 1.00 84.38 291 LEU A C 1
ATOM 2416 O O . LEU A 1 291 ? 6.693 9.304 3.921 1.00 84.38 291 LEU A O 1
ATOM 2420 N N . GLY A 1 292 ? 5.668 10.641 5.362 1.00 80.25 292 GLY A N 1
ATOM 2421 C CA . GLY A 1 292 ? 4.710 11.106 4.366 1.00 80.25 292 GLY A CA 1
ATOM 2422 C C . GLY A 1 292 ? 5.300 11.918 3.210 1.00 80.25 292 GLY A C 1
ATOM 2423 O O . GLY A 1 292 ? 4.799 11.878 2.084 1.00 80.25 292 GLY A O 1
ATOM 2424 N N . HIS A 1 293 ? 6.392 12.612 3.472 1.00 81.62 293 HIS A N 1
ATOM 2425 C CA . HIS A 1 293 ? 7.235 13.317 2.523 1.00 81.62 293 HIS A CA 1
ATOM 2426 C C . HIS A 1 293 ? 8.349 12.451 1.906 1.00 81.62 293 HIS A C 1
ATOM 2428 O O . HIS A 1 293 ? 9.017 12.924 0.986 1.00 81.62 293 HIS A O 1
ATOM 2434 N N . ALA A 1 294 ? 8.492 11.177 2.297 1.00 87.19 294 ALA A N 1
ATOM 2435 C CA . ALA A 1 294 ? 9.441 10.269 1.658 1.00 87.19 294 ALA A CA 1
ATOM 2436 C C . ALA A 1 294 ? 9.195 10.186 0.144 1.00 87.19 294 ALA A C 1
ATOM 2438 O O . ALA A 1 294 ? 8.127 9.778 -0.322 1.00 87.19 294 ALA A O 1
ATOM 2439 N N . PHE A 1 295 ? 10.206 10.581 -0.628 1.00 89.44 295 PHE A N 1
ATOM 2440 C CA . PHE A 1 295 ? 10.119 10.658 -2.084 1.00 89.44 295 PHE A CA 1
ATOM 2441 C C . PHE A 1 295 ? 10.463 9.328 -2.759 1.00 89.44 295 PHE A C 1
ATOM 2443 O O . PHE A 1 295 ? 9.862 8.968 -3.781 1.00 89.44 295 PHE A O 1
ATOM 2450 N N . TYR A 1 296 ? 11.420 8.600 -2.177 1.00 93.19 296 TYR A N 1
ATOM 2451 C CA . TYR A 1 296 ? 11.921 7.334 -2.688 1.00 93.19 296 TYR A CA 1
ATOM 2452 C C . TYR A 1 296 ? 12.048 6.303 -1.564 1.00 93.19 296 TYR A C 1
ATOM 2454 O O . TYR A 1 296 ? 12.760 6.523 -0.589 1.00 93.19 296 TYR A O 1
ATOM 2462 N N . VAL A 1 297 ? 11.363 5.171 -1.717 1.00 94.56 297 VAL A N 1
ATOM 2463 C CA . VAL A 1 297 ? 11.479 4.021 -0.814 1.00 94.56 297 VAL A CA 1
ATOM 2464 C C . VAL A 1 297 ? 12.035 2.830 -1.587 1.00 94.56 297 VAL A C 1
ATOM 2466 O O . VAL A 1 297 ? 11.559 2.507 -2.679 1.00 94.56 297 VAL A O 1
ATOM 2469 N N . VAL A 1 298 ? 13.035 2.176 -1.006 1.00 96.56 298 VAL A N 1
ATOM 2470 C CA . VAL A 1 298 ? 13.650 0.949 -1.507 1.00 96.56 298 VAL A CA 1
ATOM 2471 C C . VAL A 1 298 ? 13.437 -0.147 -0.483 1.00 96.56 298 VAL A C 1
ATOM 2473 O O . VAL A 1 298 ? 13.727 0.044 0.693 1.00 96.56 298 VAL A O 1
ATOM 2476 N N . ILE A 1 299 ? 12.918 -1.287 -0.925 1.00 97.06 299 ILE A N 1
ATOM 2477 C CA . ILE A 1 299 ? 12.685 -2.448 -0.075 1.00 97.06 299 ILE A CA 1
ATOM 2478 C C . ILE A 1 299 ? 13.430 -3.649 -0.647 1.00 97.06 299 ILE A C 1
ATOM 2480 O O . ILE A 1 299 ? 13.195 -4.039 -1.789 1.00 97.06 299 ILE A O 1
ATOM 2484 N N . GLU A 1 300 ? 14.319 -4.250 0.135 1.00 97.50 300 GLU A N 1
ATOM 2485 C CA . GLU A 1 300 ? 15.178 -5.341 -0.321 1.00 97.50 300 GLU A CA 1
ATOM 2486 C C . GLU A 1 300 ? 15.016 -6.604 0.521 1.00 97.50 300 GLU A C 1
ATOM 2488 O O . GLU A 1 300 ? 14.646 -6.542 1.695 1.00 97.50 300 GLU A O 1
ATOM 2493 N N . ASN A 1 301 ? 15.311 -7.763 -0.072 1.00 96.75 301 ASN A N 1
ATOM 2494 C CA . ASN A 1 301 ? 15.415 -9.051 0.627 1.00 96.75 301 ASN A CA 1
ATOM 2495 C C . ASN A 1 301 ? 14.180 -9.404 1.479 1.00 96.75 301 ASN A C 1
ATOM 2497 O O . ASN A 1 301 ? 14.280 -10.047 2.521 1.00 96.75 301 ASN A O 1
ATOM 2501 N N . SER A 1 302 ? 12.999 -8.953 1.056 1.00 95.81 302 SER A N 1
ATOM 2502 C CA . SER A 1 302 ? 11.796 -8.965 1.886 1.00 95.81 302 SER A CA 1
ATOM 2503 C C . SER A 1 302 ? 10.751 -9.956 1.380 1.00 95.81 302 SER A C 1
ATOM 2505 O O . SER A 1 302 ? 10.710 -10.311 0.201 1.00 95.81 302 SER A O 1
ATOM 2507 N N . LYS A 1 303 ? 9.869 -10.406 2.276 1.00 93.69 303 LYS A N 1
ATOM 2508 C CA . LYS A 1 303 ? 8.741 -11.287 1.950 1.00 93.69 303 LYS A CA 1
ATOM 2509 C C . LYS A 1 303 ? 7.440 -10.582 2.307 1.00 93.69 303 LYS A C 1
ATOM 2511 O O . LYS A 1 303 ? 7.071 -10.525 3.475 1.00 93.69 303 LYS A O 1
ATOM 2516 N N . LEU A 1 304 ? 6.773 -9.995 1.318 1.00 94.00 304 LEU A N 1
ATOM 2517 C CA . LEU A 1 304 ? 5.716 -9.016 1.566 1.00 94.00 304 LEU A CA 1
ATOM 2518 C C . LEU A 1 304 ? 4.402 -9.410 0.908 1.00 94.00 304 LEU A C 1
ATOM 2520 O O . LEU A 1 304 ? 4.377 -9.785 -0.261 1.00 94.00 304 LEU A O 1
ATOM 2524 N N . ASP A 1 305 ? 3.324 -9.247 1.670 1.00 91.38 305 ASP A N 1
ATOM 2525 C CA . ASP A 1 305 ? 1.953 -9.293 1.178 1.00 91.38 305 ASP A CA 1
ATOM 2526 C C . ASP A 1 305 ? 1.369 -7.881 1.249 1.00 91.38 305 ASP A C 1
ATOM 2528 O O . ASP A 1 305 ? 1.139 -7.340 2.331 1.00 91.38 305 ASP A O 1
ATOM 2532 N N . LEU A 1 306 ? 1.243 -7.238 0.092 1.00 92.19 306 LEU A N 1
ATOM 2533 C CA . LEU A 1 306 ? 0.999 -5.811 -0.028 1.00 92.19 306 LEU A CA 1
ATOM 2534 C C . LEU A 1 306 ? -0.422 -5.531 -0.512 1.00 92.19 306 LEU A C 1
ATOM 2536 O O . LEU A 1 306 ? -0.811 -5.888 -1.618 1.00 92.19 306 LEU A O 1
ATOM 2540 N N . ASN A 1 307 ? -1.163 -4.767 0.275 1.00 86.06 307 ASN A N 1
ATOM 2541 C CA . ASN A 1 307 ? -2.372 -4.065 -0.148 1.00 86.06 307 ASN A CA 1
ATOM 2542 C C . ASN A 1 307 ? -2.145 -2.544 -0.216 1.00 86.06 307 ASN A C 1
ATOM 2544 O O . ASN A 1 307 ? -1.107 -2.025 0.210 1.00 86.06 307 ASN A O 1
ATOM 2548 N N . ARG A 1 308 ? -3.168 -1.827 -0.688 1.00 82.62 308 ARG A N 1
ATOM 2549 C CA . ARG A 1 308 ? -3.196 -0.361 -0.855 1.00 82.62 308 ARG A CA 1
ATOM 2550 C C . ARG A 1 308 ? -2.894 0.467 0.398 1.00 82.62 308 ARG A C 1
ATOM 2552 O O . ARG A 1 308 ? -2.574 1.650 0.277 1.00 82.62 308 ARG A O 1
ATOM 2559 N N . PHE A 1 309 ? -3.058 -0.108 1.588 1.00 81.38 309 PHE A N 1
ATOM 2560 C CA . PHE A 1 309 ? -2.974 0.621 2.851 1.00 81.38 309 PHE A CA 1
ATOM 2561 C C . PHE A 1 309 ? -1.528 0.763 3.342 1.00 81.38 309 PHE A C 1
ATOM 2563 O O . PHE A 1 309 ? -1.210 1.750 3.996 1.00 81.38 309 PHE A O 1
ATOM 2570 N N . HIS A 1 310 ? -0.620 -0.140 2.954 1.00 86.19 310 HIS A N 1
ATOM 2571 C CA . HIS A 1 310 ? 0.796 -0.086 3.361 1.00 86.19 310 HIS A CA 1
ATOM 2572 C C . HIS A 1 310 ? 1.522 1.197 2.954 1.00 86.19 310 HIS A C 1
ATOM 2574 O O . HIS A 1 310 ? 2.463 1.619 3.619 1.00 86.19 310 HIS A O 1
ATOM 2580 N N . PHE A 1 311 ? 1.089 1.816 1.858 1.00 88.62 311 PHE A N 1
ATOM 2581 C CA . PHE A 1 311 ? 1.685 3.041 1.332 1.00 88.62 311 PHE A CA 1
ATOM 2582 C C . PHE A 1 311 ? 0.767 4.249 1.544 1.00 88.62 311 PHE A C 1
ATOM 2584 O O . PHE A 1 311 ? 0.946 5.285 0.900 1.00 88.62 311 PHE A O 1
ATOM 2591 N N . GLU A 1 312 ? -0.251 4.131 2.410 1.00 83.12 312 GLU A N 1
ATOM 2592 C CA . GLU A 1 312 ? -1.284 5.157 2.510 1.00 83.12 312 GLU A CA 1
ATOM 2593 C C . GLU A 1 312 ? -0.784 6.480 3.072 1.00 83.12 312 GLU A C 1
ATOM 2595 O O . GLU A 1 312 ? -1.157 7.544 2.566 1.00 83.12 312 GLU A O 1
ATOM 2600 N N . SER A 1 313 ? 0.132 6.397 4.029 1.00 80.50 313 SER A N 1
ATOM 2601 C CA . SER A 1 313 ? 0.791 7.542 4.642 1.00 80.50 313 SER A CA 1
ATOM 2602 C C . SER A 1 313 ? 1.807 8.232 3.735 1.00 80.50 313 SER A C 1
ATOM 2604 O O . SER A 1 313 ? 2.124 9.385 3.997 1.00 80.50 313 SER A O 1
ATOM 2606 N N . LEU A 1 314 ? 2.308 7.576 2.681 1.00 87.06 314 LEU A N 1
ATOM 2607 C CA . LEU A 1 314 ? 3.408 8.066 1.842 1.00 87.06 314 LEU A CA 1
ATOM 2608 C C . LEU A 1 314 ? 2.903 8.990 0.720 1.00 87.06 314 LEU A C 1
ATOM 2610 O O . LEU A 1 314 ? 2.903 8.642 -0.462 1.00 87.06 314 LEU A O 1
ATOM 2614 N N . PHE A 1 315 ? 2.393 10.166 1.081 1.00 83.56 315 PHE A N 1
ATOM 2615 C CA . PHE A 1 315 ? 1.707 11.063 0.141 1.00 83.56 315 PHE A CA 1
ATOM 2616 C C . PHE A 1 315 ? 2.626 11.748 -0.888 1.00 83.56 315 PHE A C 1
ATOM 2618 O O . PHE A 1 315 ? 2.132 12.174 -1.933 1.00 83.56 315 PHE A O 1
ATOM 2625 N N . SER A 1 316 ? 3.934 11.828 -0.631 1.00 87.19 316 SER A N 1
ATOM 2626 C CA . SER A 1 316 ? 4.935 12.367 -1.572 1.00 87.19 316 SER A CA 1
ATOM 2627 C C . SER A 1 316 ? 5.695 11.290 -2.348 1.00 87.19 316 SER A C 1
ATOM 2629 O O . SER A 1 316 ? 6.570 11.623 -3.148 1.00 87.19 316 SER A O 1
ATOM 2631 N N . LEU A 1 317 ? 5.364 10.010 -2.141 1.00 91.06 317 LEU A N 1
ATOM 2632 C CA . LEU A 1 317 ? 6.075 8.904 -2.768 1.00 91.06 317 LEU A CA 1
ATOM 2633 C C . LEU A 1 317 ? 5.957 8.975 -4.288 1.00 91.06 317 LEU A C 1
ATOM 2635 O O . LEU A 1 317 ? 4.870 8.846 -4.856 1.00 91.06 317 LEU A O 1
ATOM 2639 N N . SER A 1 318 ? 7.103 9.139 -4.937 1.00 93.19 318 SER A N 1
ATOM 2640 C CA . SER A 1 318 ? 7.216 9.193 -6.391 1.00 93.19 318 SER A CA 1
ATOM 2641 C C . SER A 1 318 ? 7.953 7.977 -6.938 1.00 93.19 318 SER A C 1
ATOM 2643 O O . SER A 1 318 ? 7.688 7.539 -8.057 1.00 93.19 318 SER A O 1
ATOM 2645 N N . ARG A 1 319 ? 8.865 7.404 -6.152 1.00 95.56 319 ARG A N 1
ATOM 2646 C CA . ARG A 1 319 ? 9.683 6.266 -6.558 1.00 95.56 319 ARG A CA 1
ATOM 2647 C C . ARG A 1 319 ? 9.548 5.155 -5.533 1.00 95.56 319 ARG A C 1
ATOM 2649 O O . ARG A 1 319 ? 9.678 5.397 -4.336 1.00 95.56 319 ARG A O 1
ATOM 2656 N N . LEU A 1 320 ? 9.306 3.944 -6.006 1.00 96.88 320 LEU A N 1
ATOM 2657 C CA . LEU A 1 320 ? 9.242 2.759 -5.166 1.00 96.88 320 LEU A CA 1
ATOM 2658 C C . LEU A 1 320 ? 10.002 1.634 -5.851 1.00 96.88 320 LEU A C 1
ATOM 2660 O O . LEU A 1 320 ? 9.731 1.330 -7.013 1.00 96.88 320 LEU A O 1
ATOM 2664 N N . SER A 1 321 ? 10.945 1.034 -5.137 1.00 97.88 321 SER A N 1
ATOM 2665 C CA . SER A 1 321 ? 11.717 -0.092 -5.648 1.00 97.88 321 SER A CA 1
ATOM 2666 C C . SER A 1 321 ? 11.634 -1.274 -4.699 1.00 97.88 321 SER A C 1
ATOM 2668 O O . SER A 1 321 ? 11.804 -1.117 -3.494 1.00 97.88 321 SER A O 1
ATOM 2670 N N . PHE A 1 322 ? 11.438 -2.457 -5.261 1.00 98.06 322 PHE A N 1
ATOM 2671 C CA . PHE A 1 322 ? 11.590 -3.731 -4.585 1.00 98.06 322 PHE A CA 1
ATOM 2672 C C . PHE A 1 322 ? 12.736 -4.492 -5.240 1.00 98.06 322 PHE A C 1
ATOM 2674 O O . PHE A 1 322 ? 12.721 -4.674 -6.458 1.00 98.06 322 PHE A O 1
ATOM 2681 N N . TYR A 1 323 ? 13.706 -4.941 -4.449 1.00 98.06 323 TYR A N 1
ATOM 2682 C CA . TYR A 1 323 ? 14.818 -5.762 -4.922 1.00 98.06 323 TYR A CA 1
ATOM 2683 C C . TYR A 1 323 ? 14.861 -7.086 -4.179 1.00 98.06 323 TYR A C 1
ATOM 2685 O O . TYR A 1 323 ? 14.669 -7.134 -2.963 1.00 98.06 323 TYR A O 1
ATOM 2693 N N . ASN A 1 324 ? 15.130 -8.172 -4.898 1.00 97.50 324 ASN A N 1
ATOM 2694 C CA . ASN A 1 324 ? 15.352 -9.490 -4.301 1.00 97.50 324 ASN A CA 1
ATOM 2695 C C . ASN A 1 324 ? 14.252 -9.900 -3.296 1.00 97.50 324 ASN A C 1
ATOM 2697 O O . ASN A 1 324 ? 14.528 -10.483 -2.250 1.00 97.50 324 ASN A O 1
ATOM 2701 N N . SER A 1 325 ? 13.004 -9.509 -3.569 1.00 96.62 325 SER A N 1
ATOM 2702 C CA . SER A 1 325 ? 11.892 -9.615 -2.617 1.00 96.62 325 SER A CA 1
ATOM 2703 C C . SER A 1 325 ? 10.790 -10.508 -3.166 1.00 96.62 325 SER A C 1
ATOM 2705 O O . SER A 1 325 ? 10.410 -10.362 -4.320 1.00 96.62 325 SER A O 1
ATOM 2707 N N . THR A 1 326 ? 10.227 -11.403 -2.358 1.00 95.25 326 THR A N 1
ATOM 2708 C CA . THR A 1 326 ? 9.025 -12.152 -2.755 1.00 95.25 326 THR A CA 1
ATOM 2709 C C . THR A 1 326 ? 7.799 -11.301 -2.462 1.00 95.25 326 THR A C 1
ATOM 2711 O O . THR A 1 326 ? 7.551 -10.977 -1.299 1.00 95.25 326 THR A O 1
ATOM 2714 N N . LEU A 1 327 ? 7.031 -10.960 -3.494 1.00 94.75 327 LEU A N 1
ATOM 2715 C CA . LEU A 1 327 ? 5.873 -10.081 -3.364 1.00 94.75 327 LEU A CA 1
ATOM 2716 C C . LEU A 1 327 ? 4.585 -10.814 -3.729 1.00 94.75 327 LEU A C 1
ATOM 2718 O O . LEU A 1 327 ? 4.504 -11.462 -4.769 1.00 94.75 327 LEU A O 1
ATOM 2722 N N . THR A 1 328 ? 3.562 -10.645 -2.902 1.00 92.19 328 THR A N 1
ATOM 2723 C CA . THR A 1 328 ? 2.161 -10.791 -3.298 1.00 92.19 328 THR A CA 1
ATOM 2724 C C . THR A 1 328 ? 1.491 -9.436 -3.153 1.00 92.19 328 THR A C 1
ATOM 2726 O O . THR A 1 328 ? 1.798 -8.697 -2.219 1.00 92.19 328 THR A O 1
ATOM 2729 N N . PHE A 1 329 ? 0.622 -9.058 -4.090 1.00 91.69 329 PHE A N 1
ATOM 2730 C CA . PHE A 1 329 ? -0.096 -7.795 -3.977 1.00 91.69 329 PHE A CA 1
ATOM 2731 C C . PHE A 1 329 ? -1.513 -7.843 -4.536 1.00 91.69 329 PHE A C 1
ATOM 2733 O O . PHE A 1 329 ? -1.808 -8.550 -5.498 1.00 91.69 329 PHE A O 1
ATOM 2740 N N . GLU A 1 330 ? -2.396 -7.061 -3.917 1.00 87.44 330 GLU A N 1
ATOM 2741 C CA . GLU A 1 330 ? -3.737 -6.794 -4.428 1.00 87.44 330 GLU A CA 1
ATOM 2742 C C . GLU A 1 330 ? -3.680 -5.922 -5.695 1.00 87.44 330 GLU A C 1
ATOM 2744 O O . GLU A 1 330 ? -2.765 -5.124 -5.908 1.00 87.44 330 GLU A O 1
ATOM 2749 N N . LYS A 1 331 ? -4.701 -6.039 -6.551 1.00 83.38 331 LYS A N 1
ATOM 2750 C CA . LYS A 1 331 ? -4.754 -5.328 -7.841 1.00 83.38 331 LYS A CA 1
ATOM 2751 C C . LYS A 1 331 ? -4.663 -3.801 -7.719 1.00 83.38 331 LYS A C 1
ATOM 2753 O O . LYS A 1 331 ? -4.217 -3.137 -8.650 1.00 83.38 331 LYS A O 1
ATOM 2758 N N . ASP A 1 332 ? -5.111 -3.238 -6.597 1.00 82.75 332 ASP A N 1
ATOM 2759 C CA . ASP A 1 332 ? -5.156 -1.798 -6.350 1.00 82.75 332 ASP A CA 1
ATOM 2760 C C . ASP A 1 332 ? -4.081 -1.315 -5.365 1.00 82.75 332 ASP A C 1
ATOM 2762 O O . ASP A 1 332 ? -4.127 -0.159 -4.942 1.00 82.75 332 ASP A O 1
ATOM 2766 N N . THR A 1 333 ? -3.070 -2.141 -5.063 1.00 87.19 333 THR A N 1
ATOM 2767 C CA . THR A 1 333 ? -1.991 -1.819 -4.111 1.00 87.19 333 THR A CA 1
ATOM 2768 C C . THR A 1 333 ? -1.307 -0.481 -4.384 1.00 87.19 333 THR A C 1
ATOM 2770 O O . THR A 1 333 ? -1.007 0.263 -3.452 1.00 87.19 333 THR A O 1
ATOM 2773 N N . PHE A 1 334 ? -1.116 -0.123 -5.653 1.00 89.38 334 PHE A N 1
ATOM 2774 C CA . PHE A 1 334 ? -0.477 1.138 -6.049 1.00 89.38 334 PHE A CA 1
ATOM 2775 C C . PHE A 1 334 ? -1.475 2.206 -6.530 1.00 89.38 334 PHE A C 1
ATOM 2777 O O . PHE A 1 334 ? -1.081 3.298 -6.946 1.00 89.38 334 PHE A O 1
ATOM 2784 N N . THR A 1 335 ? -2.781 1.927 -6.466 1.00 81.81 335 THR A N 1
ATOM 2785 C CA . THR A 1 335 ? -3.823 2.837 -6.959 1.00 81.81 335 THR A CA 1
ATOM 2786 C C . THR A 1 335 ? -3.974 4.064 -6.058 1.00 81.81 335 THR A C 1
ATOM 2788 O O . THR A 1 335 ? -3.957 3.980 -4.830 1.00 81.81 335 THR A O 1
ATOM 2791 N N . GLY A 1 336 ? -4.166 5.234 -6.677 1.00 73.62 336 GLY A N 1
ATOM 2792 C CA . GLY A 1 336 ? -4.342 6.508 -5.971 1.00 73.62 336 GLY A CA 1
ATOM 2793 C C . GLY A 1 336 ? -3.036 7.156 -5.501 1.00 73.62 336 GLY A C 1
ATOM 2794 O O . GLY A 1 336 ? -3.082 8.215 -4.880 1.00 73.62 336 GLY A O 1
ATOM 2795 N N . ARG A 1 337 ? -1.880 6.558 -5.815 1.00 81.94 337 ARG A N 1
ATOM 2796 C CA . ARG A 1 337 ? -0.558 7.140 -5.558 1.00 81.94 337 ARG A CA 1
ATOM 2797 C C . ARG A 1 337 ? -0.040 7.852 -6.801 1.00 81.94 337 ARG A C 1
ATOM 2799 O O . ARG A 1 337 ? -0.255 7.397 -7.921 1.00 81.94 337 ARG A O 1
ATOM 2806 N N . LYS A 1 338 ? 0.694 8.948 -6.601 1.00 84.88 338 LYS A N 1
ATOM 2807 C CA . LYS A 1 338 ? 1.407 9.666 -7.671 1.00 84.88 338 LYS A CA 1
ATOM 2808 C C . LYS A 1 338 ? 2.788 9.048 -7.927 1.00 84.88 338 LYS A C 1
ATOM 2810 O O . LYS A 1 338 ? 3.780 9.762 -8.047 1.00 84.88 338 LYS A O 1
ATOM 2815 N N . LEU A 1 339 ? 2.843 7.717 -7.982 1.00 92.50 339 LEU A N 1
ATOM 2816 C CA . LEU A 1 339 ? 4.072 6.999 -8.294 1.00 92.50 339 LEU A CA 1
ATOM 2817 C C . LEU A 1 339 ? 4.461 7.274 -9.745 1.00 92.50 339 LEU A C 1
ATOM 2819 O O . LEU A 1 339 ? 3.679 7.032 -10.658 1.00 92.50 339 LEU A O 1
ATOM 2823 N N . TRP A 1 340 ? 5.678 7.764 -9.935 1.00 95.50 340 TRP A N 1
ATOM 2824 C CA . TRP A 1 340 ? 6.299 8.001 -11.232 1.00 95.50 340 TRP A CA 1
ATOM 2825 C C . TRP A 1 340 ? 7.133 6.805 -11.693 1.00 95.50 340 TRP A C 1
ATOM 2827 O O . TRP A 1 340 ? 7.095 6.444 -12.867 1.00 95.50 340 TRP A O 1
ATOM 2837 N N . VAL A 1 341 ? 7.868 6.195 -10.755 1.00 96.75 341 VAL A N 1
ATOM 2838 C CA . VAL A 1 341 ? 8.768 5.055 -10.979 1.00 96.75 341 VAL A CA 1
ATOM 2839 C C . VAL A 1 341 ? 8.376 3.917 -10.055 1.00 96.75 341 VAL A C 1
ATOM 2841 O O . VAL A 1 341 ? 8.310 4.098 -8.838 1.00 96.75 341 VAL A O 1
ATOM 2844 N N . LEU A 1 342 ? 8.167 2.745 -10.640 1.00 97.62 342 LEU A N 1
ATOM 2845 C CA . LEU A 1 342 ? 8.054 1.489 -9.921 1.00 97.62 342 LEU A CA 1
ATOM 2846 C C . LEU A 1 342 ? 9.096 0.512 -10.455 1.00 97.62 342 LEU A C 1
ATOM 2848 O O . LEU A 1 342 ? 9.153 0.245 -11.654 1.00 97.62 342 LEU A O 1
ATOM 2852 N N . LYS A 1 343 ? 9.911 -0.025 -9.553 1.00 98.44 343 LYS A N 1
ATOM 2853 C CA . LYS A 1 343 ? 10.855 -1.095 -9.863 1.00 98.44 343 LYS A CA 1
ATOM 2854 C C . LYS A 1 343 ? 10.523 -2.314 -9.025 1.00 98.44 343 LYS A C 1
ATOM 2856 O O . LYS A 1 343 ? 10.372 -2.201 -7.813 1.00 98.44 343 LYS A O 1
ATOM 2861 N N . ILE A 1 344 ? 10.412 -3.470 -9.655 1.00 97.94 344 ILE A N 1
ATOM 2862 C CA . ILE A 1 344 ? 10.267 -4.755 -8.983 1.00 97.94 344 ILE A CA 1
ATOM 2863 C C . ILE A 1 344 ? 11.269 -5.694 -9.635 1.00 97.94 344 ILE A C 1
ATOM 2865 O O . ILE A 1 344 ? 11.000 -6.265 -10.686 1.00 97.94 344 ILE A O 1
ATOM 2869 N N . ILE A 1 345 ? 12.453 -5.796 -9.042 1.00 98.50 345 ILE A N 1
ATOM 2870 C CA . ILE A 1 345 ? 13.631 -6.395 -9.666 1.00 98.50 345 ILE A CA 1
ATOM 2871 C C . ILE A 1 345 ? 14.067 -7.609 -8.859 1.00 98.50 345 ILE A C 1
ATOM 2873 O O . ILE A 1 345 ? 14.164 -7.555 -7.633 1.00 98.50 345 ILE A O 1
ATOM 2877 N N . GLN A 1 346 ? 14.390 -8.709 -9.540 1.00 97.62 346 GLN A N 1
ATOM 2878 C CA . GLN A 1 346 ? 14.843 -9.934 -8.869 1.00 97.62 346 GLN A CA 1
ATOM 2879 C C . GLN A 1 346 ? 13.820 -10.489 -7.865 1.00 97.62 346 GLN A C 1
ATOM 2881 O O . GLN A 1 346 ? 14.167 -11.048 -6.832 1.00 97.62 346 GLN A O 1
ATOM 2886 N N . SER A 1 347 ? 12.532 -10.343 -8.159 1.00 96.75 347 SER A N 1
ATOM 2887 C CA . SER A 1 347 ? 11.441 -10.621 -7.220 1.00 96.75 347 SER A CA 1
ATOM 2888 C C . SER A 1 347 ? 10.663 -11.901 -7.525 1.00 96.75 347 SER A C 1
ATOM 2890 O O . SER A 1 347 ? 9.644 -12.176 -6.893 1.00 96.75 347 SER A O 1
ATOM 2892 N N . SER A 1 348 ? 11.162 -12.717 -8.461 1.00 95.56 348 SER A N 1
ATOM 2893 C CA . SER A 1 348 ? 10.531 -13.971 -8.905 1.00 95.56 348 SER A CA 1
ATOM 2894 C C . SER A 1 348 ? 9.091 -13.806 -9.415 1.00 95.56 348 SER A C 1
ATOM 2896 O O . SER A 1 348 ? 8.333 -14.777 -9.405 1.00 95.56 348 SER A O 1
ATOM 2898 N N . LEU A 1 349 ? 8.702 -12.598 -9.847 1.00 95.81 349 LEU A N 1
ATOM 2899 C CA . LEU A 1 349 ? 7.366 -12.355 -10.390 1.00 95.81 349 LEU A CA 1
ATOM 2900 C C . LEU A 1 349 ? 7.133 -13.168 -11.662 1.00 95.81 349 LEU A C 1
ATOM 2902 O O . LEU A 1 349 ? 8.025 -13.303 -12.496 1.00 95.81 349 LEU A O 1
ATOM 2906 N N . GLN A 1 350 ? 5.910 -13.657 -11.823 1.00 95.75 350 GLN A N 1
ATOM 2907 C CA . GLN A 1 350 ? 5.423 -14.311 -13.032 1.00 95.75 350 GLN A CA 1
ATOM 2908 C C . GLN A 1 350 ? 4.392 -13.419 -13.733 1.00 95.75 350 GLN A C 1
ATOM 2910 O O . GLN A 1 350 ? 3.754 -12.573 -13.106 1.00 95.75 350 GLN A O 1
ATOM 2915 N N . SER A 1 351 ? 4.143 -13.654 -15.025 1.00 94.19 351 SER A N 1
ATOM 2916 C CA . SER A 1 351 ? 3.162 -12.887 -15.814 1.00 94.19 351 SER A CA 1
ATOM 2917 C C . SER A 1 351 ? 1.766 -12.861 -15.171 1.00 94.19 351 SER A C 1
ATOM 2919 O O . SER A 1 351 ? 1.093 -11.832 -15.174 1.00 94.19 351 SER A O 1
ATOM 2921 N N . LYS A 1 352 ? 1.347 -13.966 -14.537 1.00 93.12 352 LYS A N 1
ATOM 2922 C CA . LYS A 1 352 ? 0.052 -14.072 -13.842 1.00 93.12 352 LYS A CA 1
ATOM 2923 C C . LYS A 1 352 ? -0.069 -13.156 -12.617 1.00 93.12 352 LYS A C 1
ATOM 2925 O O . LYS A 1 352 ? -1.178 -12.751 -12.284 1.00 93.12 352 LYS A O 1
ATOM 2930 N N . ASP A 1 353 ? 1.045 -12.841 -11.957 1.00 93.06 353 ASP A N 1
ATOM 2931 C CA . ASP A 1 353 ? 1.060 -11.994 -10.757 1.00 93.06 353 ASP A CA 1
ATOM 2932 C C . ASP A 1 353 ? 0.802 -10.526 -11.131 1.00 93.06 353 ASP A C 1
ATOM 2934 O O . ASP A 1 353 ? 0.366 -9.724 -10.310 1.00 93.06 353 ASP A O 1
ATOM 2938 N N . LEU A 1 354 ? 1.020 -10.190 -12.405 1.00 92.38 354 LEU A N 1
ATOM 2939 C CA . LEU A 1 354 ? 0.766 -8.883 -12.997 1.00 92.38 354 LEU A CA 1
ATOM 2940 C C . LEU A 1 354 ? -0.602 -8.802 -13.692 1.00 92.38 354 LEU A C 1
ATOM 2942 O O . LEU A 1 354 ? -0.899 -7.788 -14.321 1.00 92.38 354 LEU A O 1
ATOM 2946 N N . ALA A 1 355 ? -1.444 -9.836 -13.611 1.00 88.06 355 ALA A N 1
ATOM 2947 C CA . ALA A 1 355 ? -2.769 -9.810 -14.224 1.00 88.06 355 ALA A CA 1
ATOM 2948 C C . ALA A 1 355 ? -3.691 -8.813 -13.503 1.00 88.06 355 ALA A C 1
ATOM 2950 O O . ALA A 1 355 ? -3.845 -8.860 -12.282 1.00 88.06 355 ALA A O 1
ATOM 2951 N N . ASN A 1 356 ? -4.369 -7.943 -14.258 1.00 84.56 356 ASN A N 1
ATOM 2952 C CA . ASN A 1 356 ? -5.179 -6.836 -13.720 1.00 84.56 356 ASN A CA 1
ATOM 2953 C C . ASN A 1 356 ? -4.383 -5.825 -12.881 1.00 84.56 356 ASN A C 1
ATOM 2955 O O . ASN A 1 356 ? -4.958 -5.132 -12.036 1.00 84.56 356 ASN A O 1
ATOM 2959 N N . PHE A 1 357 ? -3.073 -5.740 -13.098 1.00 88.88 357 PHE A N 1
ATOM 2960 C CA . PHE A 1 357 ? -2.223 -4.777 -12.422 1.00 88.88 357 PHE A CA 1
ATOM 2961 C C . PHE A 1 357 ? -2.616 -3.349 -12.815 1.00 88.88 357 PHE A C 1
ATOM 2963 O O . PHE A 1 357 ? -2.818 -3.044 -13.993 1.00 88.88 357 PHE A O 1
ATOM 2970 N N . VAL A 1 358 ? -2.742 -2.460 -11.830 1.00 89.75 358 VAL A N 1
ATOM 2971 C CA . VAL A 1 358 ? -3.112 -1.059 -12.057 1.00 89.75 358 VAL A CA 1
ATOM 2972 C C . VAL A 1 358 ? -1.957 -0.156 -11.650 1.00 89.75 358 VAL A C 1
ATOM 2974 O O . VAL A 1 358 ? -1.615 -0.064 -10.469 1.00 89.75 358 VAL A O 1
ATOM 2977 N N . TYR A 1 359 ? -1.387 0.554 -12.623 1.00 91.75 359 TYR A N 1
ATOM 2978 C CA . TYR A 1 359 ? -0.269 1.463 -12.394 1.00 91.75 359 TYR A CA 1
ATOM 2979 C C . TYR A 1 359 ? -0.328 2.670 -13.331 1.00 91.75 359 TYR A C 1
ATOM 2981 O O . TYR A 1 359 ? -0.368 2.539 -14.547 1.00 91.75 359 TYR A O 1
ATOM 2989 N N . PHE A 1 360 ? -0.325 3.870 -12.755 1.00 91.81 360 PHE A N 1
ATOM 2990 C CA . PHE A 1 360 ? -0.510 5.122 -13.499 1.00 91.81 360 PHE A CA 1
ATOM 2991 C C . PHE A 1 360 ? 0.780 5.927 -13.694 1.00 91.81 360 PHE A C 1
ATOM 2993 O O . PHE A 1 360 ? 0.701 7.058 -14.179 1.00 91.81 360 PHE A O 1
ATOM 3000 N N . GLY A 1 361 ? 1.933 5.377 -13.304 1.00 94.00 361 GLY A N 1
ATOM 3001 C CA . GLY A 1 361 ? 3.228 6.023 -13.496 1.00 94.00 361 GLY A CA 1
ATOM 3002 C C . GLY A 1 361 ? 3.789 5.839 -14.901 1.00 94.00 361 GLY A C 1
ATOM 3003 O O . GLY A 1 361 ? 3.153 5.236 -15.768 1.00 94.00 361 GLY A O 1
ATOM 3004 N N . GLU A 1 362 ? 4.986 6.381 -15.119 1.00 96.69 362 GLU A N 1
ATOM 3005 C CA . GLU A 1 362 ? 5.606 6.441 -16.446 1.00 96.69 362 GLU A CA 1
ATOM 3006 C C . GLU A 1 362 ? 6.744 5.440 -16.629 1.00 96.69 362 GLU A C 1
ATOM 3008 O O . GLU A 1 362 ? 7.031 5.048 -17.760 1.00 96.69 362 GLU A O 1
ATOM 3013 N N . TYR A 1 363 ? 7.379 5.002 -15.540 1.00 98.19 363 TYR A N 1
ATOM 3014 C CA . TYR A 1 363 ? 8.524 4.101 -15.588 1.00 98.19 363 TYR A CA 1
ATOM 3015 C C . TYR A 1 363 ? 8.253 2.830 -14.787 1.00 98.19 363 TYR A C 1
ATOM 3017 O O . TYR A 1 363 ? 8.087 2.882 -13.566 1.00 98.19 363 TYR A O 1
ATOM 3025 N N . LEU A 1 364 ? 8.268 1.691 -15.477 1.00 98.12 364 LEU A N 1
ATOM 3026 C CA . LEU A 1 364 ? 8.114 0.372 -14.879 1.00 98.12 364 LEU A CA 1
ATOM 3027 C C . LEU A 1 364 ? 9.306 -0.517 -15.236 1.00 98.12 364 LEU A C 1
ATOM 3029 O O . LEU A 1 364 ? 9.567 -0.776 -16.410 1.00 98.12 364 LEU A O 1
ATOM 3033 N N . ASP A 1 365 ? 10.005 -0.998 -14.213 1.00 98.62 365 ASP A N 1
ATOM 3034 C CA . ASP A 1 365 ? 11.116 -1.939 -14.350 1.00 98.62 365 ASP A CA 1
ATOM 3035 C C . ASP A 1 365 ? 10.777 -3.251 -13.650 1.00 98.62 365 ASP A C 1
ATOM 3037 O O . ASP A 1 365 ? 10.563 -3.292 -12.440 1.00 98.62 365 ASP A O 1
ATOM 3041 N N . LEU A 1 366 ? 10.702 -4.310 -14.446 1.00 98.31 366 LEU A N 1
ATOM 3042 C CA . LEU A 1 366 ? 10.396 -5.680 -14.056 1.00 98.31 366 LEU A CA 1
ATOM 3043 C C . LEU A 1 366 ? 11.572 -6.612 -14.377 1.00 98.31 366 LEU A C 1
ATOM 3045 O O . LEU A 1 366 ? 11.381 -7.810 -14.612 1.00 98.31 366 LEU A O 1
ATOM 3049 N N . SER A 1 367 ? 12.792 -6.078 -14.447 1.00 98.50 367 SER A N 1
ATOM 3050 C CA . SER A 1 367 ? 13.967 -6.864 -14.809 1.00 98.50 367 SER A CA 1
ATOM 3051 C C . SER A 1 367 ? 14.280 -7.975 -13.802 1.00 98.50 367 SER A C 1
ATOM 3053 O O . SER A 1 367 ? 13.982 -7.878 -12.609 1.00 98.50 367 SER A O 1
ATOM 3055 N N . ARG A 1 368 ? 14.921 -9.049 -14.277 1.00 98.19 368 ARG A N 1
ATOM 3056 C CA . ARG A 1 368 ? 15.389 -10.170 -13.440 1.00 98.19 368 ARG A CA 1
ATOM 3057 C C . ARG A 1 368 ? 14.265 -10.926 -12.719 1.00 98.19 368 ARG A C 1
ATOM 3059 O O . ARG A 1 368 ? 14.477 -11.408 -11.615 1.00 98.19 368 ARG A O 1
ATOM 3066 N N . ASN A 1 369 ? 13.070 -11.021 -13.291 1.00 98.06 369 ASN A N 1
ATOM 3067 C CA . ASN A 1 369 ? 11.987 -11.847 -12.745 1.00 98.06 369 ASN A CA 1
ATOM 3068 C C . ASN A 1 369 ? 11.835 -13.154 -13.548 1.00 98.06 369 ASN A C 1
ATOM 3070 O O . ASN A 1 369 ? 12.728 -13.526 -14.302 1.00 98.06 369 ASN A O 1
ATOM 3074 N N . ASN A 1 370 ? 10.710 -13.851 -13.368 1.00 96.75 370 ASN A N 1
ATOM 3075 C CA . ASN A 1 370 ? 10.367 -15.095 -14.060 1.00 96.75 370 ASN A CA 1
ATOM 3076 C C . ASN A 1 370 ? 9.169 -14.860 -15.005 1.00 96.75 370 ASN A C 1
ATOM 3078 O O . ASN A 1 370 ? 8.222 -15.654 -15.060 1.00 96.75 370 ASN A O 1
ATOM 3082 N N . ILE A 1 371 ? 9.148 -13.705 -15.678 1.00 96.81 371 ILE A N 1
ATOM 3083 C CA . ILE A 1 371 ? 8.089 -13.329 -16.621 1.00 96.81 371 ILE A CA 1
ATOM 3084 C C . ILE A 1 371 ? 8.352 -14.071 -17.933 1.00 96.81 371 ILE A C 1
ATOM 3086 O O . ILE A 1 371 ? 9.427 -13.939 -18.505 1.00 96.81 371 ILE A O 1
ATOM 3090 N N . SER A 1 372 ? 7.377 -14.848 -18.404 1.00 95.62 372 SER A N 1
ATOM 3091 C CA . SER A 1 372 ? 7.503 -15.672 -19.623 1.00 95.62 372 SER A CA 1
ATOM 3092 C C . SER A 1 372 ? 6.771 -15.088 -20.831 1.00 95.62 372 SER A C 1
ATOM 3094 O O . SER A 1 372 ? 7.097 -15.399 -21.974 1.00 95.62 372 SER A O 1
ATOM 3096 N N . ASP A 1 373 ? 5.818 -14.189 -20.588 1.00 94.50 373 ASP A N 1
ATOM 3097 C CA . ASP A 1 373 ? 5.065 -13.489 -21.623 1.00 94.50 373 ASP A CA 1
ATOM 3098 C C . ASP A 1 373 ? 4.607 -12.094 -21.158 1.00 94.50 373 ASP A C 1
ATOM 3100 O O . ASP A 1 373 ? 4.526 -11.809 -19.957 1.00 94.50 373 ASP A O 1
ATOM 3104 N N . LEU A 1 374 ? 4.260 -11.229 -22.116 1.00 95.19 374 LEU A N 1
ATOM 3105 C CA . LEU A 1 374 ? 3.715 -9.886 -21.866 1.00 95.19 374 LEU A CA 1
ATOM 3106 C C . LEU A 1 374 ? 2.180 -9.814 -21.975 1.00 95.19 374 LEU A C 1
ATOM 3108 O O . LEU A 1 374 ? 1.626 -8.726 -22.133 1.00 95.19 374 LEU A O 1
ATOM 3112 N N . SER A 1 375 ? 1.458 -10.936 -21.881 1.00 91.94 375 SER A N 1
ATOM 3113 C CA . SER A 1 375 ? -0.014 -10.946 -21.971 1.00 91.94 375 SER A CA 1
ATOM 3114 C C . SER A 1 375 ? -0.680 -10.136 -20.856 1.00 91.94 375 SER A C 1
ATOM 3116 O O . SER A 1 375 ? -1.766 -9.585 -21.055 1.00 91.94 375 SER A O 1
ATOM 3118 N N . PHE A 1 376 ? 0.003 -9.977 -19.713 1.00 92.81 376 PHE A N 1
ATOM 3119 C CA . PHE A 1 376 ? -0.466 -9.144 -18.609 1.00 92.81 376 PHE A CA 1
ATOM 3120 C C . PHE A 1 376 ? -0.756 -7.709 -19.061 1.00 92.81 376 PHE A C 1
ATOM 3122 O O . PHE A 1 376 ? -1.712 -7.117 -18.570 1.00 92.81 376 PHE A O 1
ATOM 3129 N N . VAL A 1 377 ? -0.015 -7.180 -20.043 1.00 93.75 377 VAL A N 1
ATOM 3130 C CA . VAL A 1 377 ? -0.206 -5.828 -20.589 1.00 93.75 377 VAL A CA 1
ATOM 3131 C C . VAL A 1 377 ? -1.629 -5.631 -21.121 1.00 93.75 377 VAL A C 1
ATOM 3133 O O . VAL A 1 377 ? -2.205 -4.568 -20.919 1.00 93.75 377 VAL A O 1
ATOM 3136 N N . ALA A 1 378 ? -2.232 -6.656 -21.734 1.00 89.12 378 ALA A N 1
ATOM 3137 C CA . ALA A 1 378 ? -3.604 -6.586 -22.241 1.00 89.12 378 ALA A CA 1
ATOM 3138 C C . ALA A 1 378 ? -4.666 -6.627 -21.127 1.00 89.12 378 ALA A C 1
ATOM 3140 O O . ALA A 1 378 ? -5.784 -6.153 -21.317 1.00 89.12 378 ALA A O 1
ATOM 3141 N N . SER A 1 379 ? -4.330 -7.207 -19.972 1.00 90.25 379 SER A N 1
ATOM 3142 C CA . SER A 1 379 ? -5.225 -7.305 -18.808 1.00 90.25 379 SER A CA 1
ATOM 3143 C C . SER A 1 379 ? -5.036 -6.179 -17.789 1.00 90.25 379 SER A C 1
ATOM 3145 O O . SER A 1 379 ? -5.853 -6.023 -16.885 1.00 90.25 379 SER A O 1
ATOM 3147 N N . SER A 1 380 ? -3.955 -5.414 -17.913 1.00 90.38 380 SER A N 1
ATOM 3148 C CA . SER A 1 380 ? -3.519 -4.420 -16.938 1.00 90.38 380 SER A CA 1
ATOM 3149 C C . SER A 1 380 ? -3.858 -3.009 -17.389 1.00 90.38 380 SER A C 1
ATOM 3151 O O . SER A 1 380 ? -3.967 -2.713 -18.576 1.00 90.38 380 SER A O 1
ATOM 3153 N N . ASN A 1 381 ? -4.031 -2.110 -16.426 1.00 90.50 381 ASN A N 1
ATOM 3154 C CA . ASN A 1 381 ? -4.342 -0.715 -16.697 1.00 90.50 381 ASN A CA 1
ATOM 3155 C C . ASN A 1 381 ? -3.103 0.144 -16.438 1.00 90.50 381 ASN A C 1
ATOM 3157 O O . ASN A 1 381 ? -2.827 0.515 -15.295 1.00 90.50 381 ASN A O 1
ATOM 3161 N N . MET A 1 382 ? -2.359 0.426 -17.511 1.00 93.12 382 MET A N 1
ATOM 3162 C CA . MET A 1 382 ? -1.086 1.152 -17.470 1.00 93.12 382 MET A CA 1
ATOM 3163 C C . MET A 1 382 ? -1.010 2.277 -18.519 1.00 93.12 382 MET A C 1
ATOM 3165 O O . MET A 1 382 ? -0.122 2.286 -19.372 1.00 93.12 382 MET A O 1
ATOM 3169 N N . PRO A 1 383 ? -1.937 3.254 -18.486 1.00 92.19 383 PRO A N 1
ATOM 3170 C CA . PRO A 1 383 ? -2.177 4.171 -19.605 1.00 92.19 383 PRO A CA 1
ATOM 3171 C C . PRO A 1 383 ? -1.065 5.209 -19.817 1.00 92.19 383 PRO A C 1
ATOM 3173 O O . PRO A 1 383 ? -1.070 5.923 -20.821 1.00 92.19 383 PRO A O 1
ATOM 3176 N N . ASN A 1 384 ? -0.146 5.336 -18.856 1.00 95.00 384 ASN A N 1
ATOM 3177 C CA . ASN A 1 384 ? 0.888 6.367 -18.841 1.00 95.00 384 ASN A CA 1
ATOM 3178 C C . ASN A 1 384 ? 2.310 5.837 -19.027 1.00 95.00 384 ASN A C 1
ATOM 3180 O O . ASN A 1 384 ? 3.229 6.647 -19.044 1.00 95.00 384 ASN A O 1
ATOM 3184 N N . ILE A 1 385 ? 2.504 4.525 -19.178 1.00 96.56 385 ILE A N 1
ATOM 3185 C CA . ILE A 1 385 ? 3.848 3.958 -19.307 1.00 96.56 385 ILE A CA 1
ATOM 3186 C C . ILE A 1 385 ? 4.554 4.543 -20.532 1.00 96.56 385 ILE A C 1
ATOM 3188 O O . ILE A 1 385 ? 4.131 4.324 -21.668 1.00 96.56 385 ILE A O 1
ATOM 3192 N N . GLY A 1 386 ? 5.641 5.265 -20.265 1.00 97.38 386 GLY A N 1
ATOM 3193 C CA . GLY A 1 386 ? 6.589 5.769 -21.253 1.00 97.38 386 GLY A CA 1
ATOM 3194 C C . GLY A 1 386 ? 7.843 4.901 -21.345 1.00 97.38 386 GLY A C 1
ATOM 3195 O O . GLY A 1 386 ? 8.452 4.808 -22.405 1.00 97.38 386 GLY A O 1
ATOM 3196 N N . SER A 1 387 ? 8.210 4.203 -20.269 1.00 98.38 387 SER A N 1
ATOM 3197 C CA . SER A 1 387 ? 9.359 3.300 -20.239 1.00 98.38 387 SER A CA 1
ATOM 3198 C C . SER A 1 387 ? 8.998 1.980 -19.575 1.00 98.38 387 SER A C 1
ATOM 3200 O O . SER A 1 387 ? 8.569 1.962 -18.420 1.00 98.38 387 SER A O 1
ATOM 3202 N N . LEU A 1 388 ? 9.232 0.882 -20.291 1.00 98.31 388 LEU A N 1
ATOM 3203 C CA . LEU A 1 388 ? 9.049 -0.477 -19.795 1.00 98.31 388 LEU A CA 1
ATOM 3204 C C . LEU A 1 388 ? 10.351 -1.270 -19.937 1.00 98.31 388 LEU A C 1
ATOM 3206 O O . LEU A 1 388 ? 10.861 -1.440 -21.044 1.00 98.31 388 LEU A O 1
ATOM 3210 N N . THR A 1 389 ? 10.853 -1.789 -18.820 1.00 98.56 389 THR A N 1
ATOM 3211 C CA . THR A 1 389 ? 11.997 -2.704 -18.783 1.00 98.56 389 THR A CA 1
ATOM 3212 C C . THR A 1 389 ? 11.532 -4.075 -18.313 1.00 98.56 389 THR A C 1
ATOM 3214 O O . THR A 1 389 ? 10.980 -4.205 -17.225 1.00 98.56 389 THR A O 1
ATOM 3217 N N . VAL A 1 390 ? 11.770 -5.105 -19.123 1.00 97.88 390 VAL A N 1
ATOM 3218 C CA . VAL A 1 390 ? 11.469 -6.516 -18.813 1.00 97.88 390 VAL A CA 1
ATOM 3219 C C . VAL A 1 390 ? 12.694 -7.393 -19.110 1.00 97.88 390 VAL A C 1
ATOM 3221 O O . VAL A 1 390 ? 12.591 -8.552 -19.509 1.00 97.88 390 VAL A O 1
ATOM 3224 N N . SER A 1 391 ? 13.888 -6.828 -18.940 1.00 98.12 391 SER A N 1
ATOM 3225 C CA . SER A 1 391 ? 15.145 -7.495 -19.268 1.00 98.12 391 SER A CA 1
ATOM 3226 C C . SER A 1 391 ? 15.500 -8.620 -18.295 1.00 98.12 391 SER A C 1
ATOM 3228 O O . SER A 1 391 ? 15.070 -8.618 -17.142 1.00 98.12 391 SER A O 1
ATOM 3230 N N . SER A 1 392 ? 16.321 -9.578 -18.731 1.00 97.75 392 SER A N 1
ATOM 3231 C CA . SER A 1 392 ? 16.753 -10.719 -17.902 1.00 97.75 392 SER A CA 1
ATOM 3232 C C . SER A 1 392 ? 15.579 -11.525 -17.325 1.00 97.75 392 SER A C 1
ATOM 3234 O O . SER A 1 392 ? 15.561 -11.811 -16.133 1.00 97.75 392 SER A O 1
ATOM 3236 N N . ASN A 1 393 ? 14.572 -11.824 -18.141 1.00 97.94 393 ASN A N 1
ATOM 3237 C CA . ASN A 1 393 ? 13.433 -12.670 -17.781 1.00 97.94 393 ASN A CA 1
ATOM 3238 C C . ASN A 1 393 ? 13.470 -13.969 -18.618 1.00 97.94 393 ASN A C 1
ATOM 3240 O O . ASN A 1 393 ? 14.477 -14.276 -19.260 1.00 97.94 393 ASN A O 1
ATOM 3244 N N . ASP A 1 394 ? 12.375 -14.729 -18.613 1.00 95.25 394 ASP A N 1
ATOM 3245 C CA . ASP A 1 394 ? 12.211 -15.968 -19.379 1.00 95.25 394 ASP A CA 1
ATOM 3246 C C . ASP A 1 394 ? 11.274 -15.761 -20.585 1.00 95.25 394 ASP A C 1
ATOM 324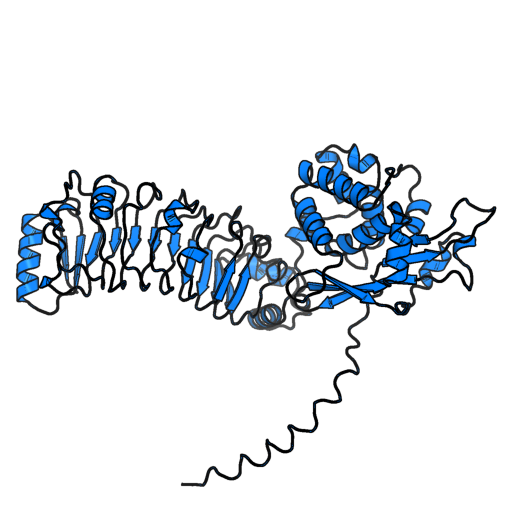8 O O . ASP A 1 394 ? 10.499 -16.654 -20.928 1.00 95.25 394 ASP A O 1
ATOM 3252 N N . LEU A 1 395 ? 11.284 -14.571 -21.205 1.00 96.00 395 LEU A N 1
ATOM 3253 C CA . LEU A 1 395 ? 10.380 -14.275 -22.320 1.00 96.00 395 LEU A CA 1
ATOM 3254 C C . LEU A 1 395 ? 10.693 -15.170 -23.525 1.00 96.00 395 LEU A C 1
ATOM 3256 O O . LEU A 1 395 ? 11.830 -15.203 -23.996 1.00 96.00 395 LEU A O 1
ATOM 3260 N N . GLU A 1 396 ? 9.668 -15.845 -24.046 1.00 92.81 396 GLU A N 1
ATOM 3261 C CA . GLU A 1 396 ? 9.783 -16.686 -25.248 1.00 92.81 396 GLU A CA 1
ATOM 3262 C C . GLU A 1 396 ? 9.242 -15.969 -26.487 1.00 92.81 396 GLU A C 1
ATOM 3264 O O . GLU A 1 396 ? 9.848 -16.001 -27.552 1.00 92.81 396 GLU A O 1
ATOM 3269 N N . GLU A 1 397 ? 8.125 -15.252 -26.360 1.00 90.06 397 GLU A N 1
ATOM 3270 C CA . GLU A 1 397 ? 7.501 -14.562 -27.487 1.00 90.06 397 GLU A CA 1
ATOM 3271 C C . GLU A 1 397 ? 6.899 -13.221 -27.059 1.00 90.06 397 GLU A C 1
ATOM 3273 O O . GLU A 1 397 ? 6.392 -13.054 -25.946 1.00 90.06 397 GLU A O 1
ATOM 3278 N N . VAL A 1 398 ? 6.899 -12.257 -27.982 1.00 92.12 398 VAL A N 1
ATOM 3279 C CA . VAL A 1 398 ? 6.213 -10.971 -27.810 1.00 92.12 398 VAL A CA 1
ATOM 3280 C C . VAL A 1 398 ? 5.423 -10.615 -29.069 1.00 92.12 398 VAL A C 1
ATOM 3282 O O . VAL A 1 398 ? 5.928 -10.739 -30.183 1.00 92.12 398 VAL A O 1
ATOM 3285 N N . GLY A 1 399 ? 4.161 -10.214 -28.890 1.00 91.50 399 GLY A N 1
ATOM 3286 C CA . GLY A 1 399 ? 3.279 -9.718 -29.954 1.00 91.50 399 GLY A CA 1
ATOM 3287 C C . GLY A 1 399 ? 3.136 -8.193 -29.925 1.00 91.50 399 GLY A C 1
ATOM 3288 O O . GLY A 1 399 ? 3.971 -7.492 -29.359 1.00 91.50 399 GLY A O 1
ATOM 3289 N N . ASP A 1 400 ? 2.057 -7.662 -30.500 1.00 92.12 400 ASP A N 1
ATOM 3290 C CA . ASP A 1 400 ? 1.765 -6.225 -30.431 1.00 92.12 400 ASP A CA 1
ATOM 3291 C C . ASP A 1 400 ? 1.331 -5.803 -29.014 1.00 92.12 400 ASP A C 1
ATOM 3293 O O . ASP A 1 400 ? 0.236 -6.131 -28.555 1.00 92.12 400 ASP A O 1
ATOM 3297 N N . ILE A 1 401 ? 2.198 -5.054 -28.328 1.00 93.56 401 ILE A N 1
ATOM 3298 C CA . ILE A 1 401 ? 1.923 -4.439 -27.018 1.00 93.56 401 ILE A CA 1
ATOM 3299 C C . ILE A 1 401 ? 1.640 -2.934 -27.120 1.00 93.56 401 ILE A C 1
ATOM 3301 O O . ILE A 1 401 ? 1.225 -2.302 -26.147 1.00 93.56 401 ILE A O 1
ATOM 3305 N N . PHE A 1 402 ? 1.874 -2.331 -28.284 1.00 91.94 402 PHE A N 1
ATOM 3306 C CA . PHE A 1 402 ? 1.905 -0.880 -28.441 1.00 91.94 402 PHE A CA 1
ATOM 3307 C C . PHE A 1 402 ? 0.504 -0.273 -28.531 1.00 91.94 402 PHE A C 1
ATOM 3309 O O . PHE A 1 402 ? 0.311 0.909 -28.243 1.00 91.94 402 PHE A O 1
ATOM 3316 N N . THR A 1 403 ? -0.502 -1.072 -28.897 1.00 90.31 403 THR A N 1
ATOM 3317 C CA . THR A 1 403 ? -1.917 -0.682 -28.779 1.00 90.31 403 THR A CA 1
ATOM 3318 C C . THR A 1 403 ? -2.343 -0.473 -27.332 1.00 90.31 403 THR A C 1
ATOM 3320 O O . THR A 1 403 ? -3.147 0.418 -27.061 1.00 90.31 403 THR A O 1
ATOM 3323 N N . MET A 1 404 ? -1.781 -1.265 -26.420 1.00 93.31 404 MET A N 1
ATOM 3324 C CA . MET A 1 404 ? -2.101 -1.243 -24.995 1.00 93.31 404 MET A CA 1
ATOM 3325 C C . MET A 1 404 ? -1.226 -0.255 -24.218 1.00 93.31 404 MET A C 1
ATOM 3327 O O . MET A 1 404 ? -1.643 0.250 -23.178 1.00 93.31 404 MET A O 1
ATOM 3331 N N . LEU A 1 405 ? -0.040 0.069 -24.742 1.00 94.94 405 LEU A N 1
ATOM 3332 C CA . LEU A 1 405 ? 0.895 1.044 -24.176 1.00 94.94 405 LEU A CA 1
ATOM 3333 C C . LEU A 1 405 ? 1.073 2.237 -25.133 1.00 94.94 405 LEU A C 1
ATOM 3335 O O . LEU A 1 405 ? 2.144 2.419 -25.713 1.00 94.94 405 LEU A O 1
ATOM 3339 N N . PRO A 1 406 ? 0.039 3.083 -25.314 1.00 92.44 406 PRO A N 1
ATOM 3340 C CA . PRO A 1 406 ? 0.020 4.107 -26.362 1.00 92.44 406 PRO A CA 1
ATOM 3341 C C . PRO A 1 406 ? 1.041 5.236 -26.165 1.00 92.44 406 PRO A C 1
ATOM 3343 O O . PRO A 1 406 ? 1.255 6.018 -27.088 1.00 92.44 406 PRO A O 1
ATOM 3346 N N . LYS A 1 407 ? 1.634 5.351 -24.970 1.00 95.50 407 LYS A N 1
ATOM 3347 C CA . LYS A 1 407 ? 2.657 6.351 -24.635 1.00 95.50 407 LYS A CA 1
ATOM 3348 C C . LYS A 1 407 ? 4.072 5.781 -24.583 1.00 95.50 407 LYS A C 1
ATOM 3350 O O . LYS A 1 407 ? 4.980 6.510 -24.212 1.00 95.50 407 LYS A O 1
ATOM 3355 N N . LEU A 1 408 ? 4.270 4.507 -24.926 1.00 96.50 408 LEU A N 1
ATOM 3356 C CA . LEU A 1 408 ? 5.571 3.864 -24.787 1.00 96.50 408 LEU A CA 1
ATOM 3357 C C . LEU A 1 408 ? 6.614 4.550 -25.682 1.00 96.50 408 LEU A C 1
ATOM 3359 O O . LEU A 1 408 ? 6.439 4.640 -26.899 1.00 96.50 408 LEU A O 1
ATOM 3363 N N . GLU A 1 409 ? 7.701 5.007 -25.065 1.00 96.62 409 GLU A N 1
ATOM 3364 C CA . GLU A 1 409 ? 8.840 5.668 -25.707 1.00 96.62 409 GLU A CA 1
ATOM 3365 C C . GLU A 1 409 ? 10.126 4.840 -25.627 1.00 96.62 409 GLU A C 1
ATOM 3367 O O . GLU A 1 409 ? 10.988 4.949 -26.505 1.00 96.62 409 GLU A O 1
ATOM 3372 N N . ALA A 1 410 ? 10.266 4.029 -24.578 1.00 97.44 410 ALA A N 1
ATOM 3373 C CA . ALA A 1 410 ? 11.417 3.175 -24.342 1.00 97.44 410 ALA A CA 1
ATOM 3374 C C . ALA A 1 410 ? 10.982 1.762 -23.944 1.00 97.44 410 ALA A C 1
ATOM 3376 O O . ALA A 1 410 ? 10.215 1.578 -22.998 1.00 97.44 410 ALA A O 1
ATOM 3377 N N . LEU A 1 411 ? 11.514 0.769 -24.652 1.00 97.62 411 LEU A N 1
ATOM 3378 C CA . LEU A 1 411 ? 11.278 -0.642 -24.381 1.00 97.62 411 LEU A CA 1
ATOM 3379 C C . LEU A 1 411 ? 12.608 -1.384 -24.277 1.00 97.62 411 LEU A C 1
ATOM 3381 O O . LEU A 1 411 ? 13.430 -1.327 -25.193 1.00 97.62 411 LEU A O 1
ATOM 3385 N N . ASP A 1 412 ? 12.803 -2.086 -23.167 1.00 98.06 412 ASP A N 1
ATOM 3386 C CA . ASP A 1 412 ? 13.969 -2.931 -22.939 1.00 98.06 412 ASP A CA 1
ATOM 3387 C C . ASP A 1 412 ? 13.549 -4.385 -22.710 1.00 98.06 412 ASP A C 1
ATOM 3389 O O . ASP A 1 412 ? 12.924 -4.717 -21.700 1.00 98.06 412 ASP A O 1
ATOM 3393 N N . LEU A 1 413 ? 13.898 -5.233 -23.677 1.00 97.00 413 LEU A N 1
ATOM 3394 C CA . LEU A 1 413 ? 13.656 -6.676 -23.696 1.00 97.00 413 LEU A CA 1
ATOM 3395 C C . LEU A 1 413 ? 14.971 -7.468 -23.639 1.00 97.00 413 LEU A C 1
ATOM 3397 O O . LEU A 1 413 ? 14.974 -8.670 -23.898 1.00 97.00 413 LEU A O 1
ATOM 3401 N N . SER A 1 414 ? 16.088 -6.809 -23.322 1.00 96.00 414 SER A N 1
ATOM 3402 C CA . SER A 1 414 ? 17.414 -7.424 -23.353 1.00 96.00 414 SER A CA 1
ATOM 3403 C C . SER A 1 414 ? 17.542 -8.636 -22.431 1.00 96.00 414 SER A C 1
ATOM 3405 O O . SER A 1 414 ? 16.805 -8.787 -21.457 1.00 96.00 414 SER A O 1
ATOM 3407 N N . MET A 1 415 ? 18.516 -9.500 -22.708 1.00 95.50 415 MET A N 1
ATOM 3408 C CA . MET A 1 415 ? 18.845 -10.668 -21.890 1.00 95.50 415 MET A CA 1
ATOM 3409 C C . MET A 1 415 ? 17.662 -11.632 -21.716 1.00 95.50 415 MET A C 1
ATOM 3411 O O . MET A 1 415 ? 17.529 -12.266 -20.674 1.00 95.50 415 MET A O 1
ATOM 3415 N N . ASN A 1 416 ? 16.796 -11.733 -22.724 1.00 95.44 416 ASN A N 1
ATOM 3416 C CA . ASN A 1 416 ? 15.795 -12.790 -22.835 1.00 95.44 416 ASN A CA 1
ATOM 3417 C C . ASN A 1 416 ? 16.244 -13.740 -23.958 1.00 95.44 416 ASN A C 1
ATOM 3419 O O . ASN A 1 416 ? 15.874 -13.542 -25.115 1.00 95.44 416 ASN A O 1
ATOM 3423 N N . PRO A 1 417 ? 17.072 -14.754 -23.658 1.00 90.88 417 PRO A N 1
ATOM 3424 C CA . PRO A 1 417 ? 17.779 -15.540 -24.672 1.00 90.88 417 PRO A CA 1
ATOM 3425 C C . PRO A 1 417 ? 16.879 -16.504 -25.455 1.00 90.88 417 PRO A C 1
ATOM 3427 O O . PRO A 1 417 ? 17.372 -17.226 -26.304 1.00 90.88 417 PRO A O 1
ATOM 3430 N N . ARG A 1 418 ? 15.584 -16.582 -25.135 1.00 90.69 418 ARG A N 1
ATOM 3431 C CA . ARG A 1 418 ? 14.593 -17.371 -25.884 1.00 90.69 418 ARG A CA 1
ATOM 3432 C 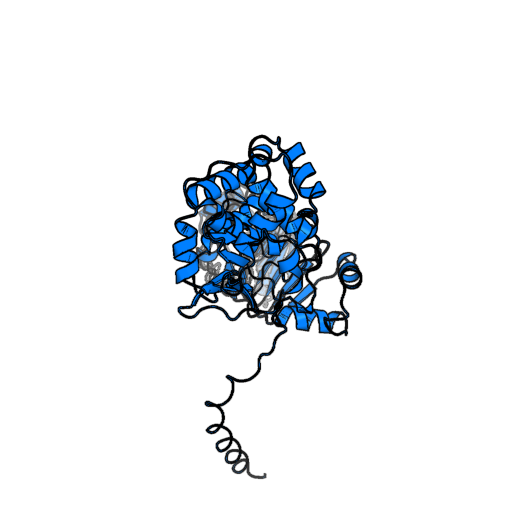C . ARG A 1 418 ? 13.597 -16.497 -26.631 1.00 90.69 418 ARG A C 1
ATOM 3434 O O . ARG A 1 418 ? 12.690 -17.026 -27.263 1.00 90.69 418 ARG A O 1
ATOM 3441 N N . LEU A 1 419 ? 13.724 -15.177 -26.506 1.00 92.12 419 LEU A N 1
ATOM 3442 C CA . LEU A 1 419 ? 12.734 -14.252 -27.015 1.00 92.12 419 LEU A CA 1
ATOM 3443 C C . LEU A 1 419 ? 12.802 -14.197 -28.533 1.00 92.12 419 LEU A C 1
ATOM 3445 O O . LEU A 1 419 ? 13.717 -13.597 -29.079 1.00 92.12 419 LEU A O 1
ATOM 3449 N N . THR A 1 420 ? 11.763 -14.707 -29.184 1.00 87.44 420 THR A N 1
ATOM 3450 C CA . THR A 1 420 ? 11.508 -14.519 -30.610 1.00 87.44 420 THR A CA 1
ATOM 3451 C C . THR A 1 420 ? 10.316 -13.570 -30.790 1.00 87.44 420 THR A C 1
ATOM 3453 O O . THR A 1 420 ? 9.162 -13.966 -30.583 1.00 87.44 420 THR A O 1
ATOM 3456 N N . PRO A 1 421 ? 10.528 -12.290 -31.149 1.00 88.69 421 PRO A N 1
ATOM 3457 C CA . PRO A 1 421 ? 9.416 -11.375 -31.386 1.00 88.69 421 PRO A CA 1
ATOM 3458 C C . PRO A 1 421 ? 8.597 -11.782 -32.617 1.00 88.69 421 PRO A C 1
ATOM 3460 O O . PRO A 1 421 ? 9.134 -11.958 -33.713 1.00 88.69 421 PRO A O 1
ATOM 3463 N N . ARG A 1 422 ? 7.275 -11.889 -32.451 1.00 87.88 422 ARG A N 1
ATOM 3464 C CA . ARG A 1 422 ? 6.356 -12.300 -33.520 1.00 87.88 422 ARG A CA 1
ATOM 3465 C C . ARG A 1 422 ? 6.188 -11.199 -34.584 1.00 87.88 422 ARG A C 1
ATOM 3467 O O . ARG A 1 422 ? 6.402 -10.022 -34.282 1.00 87.88 422 ARG A O 1
ATOM 3474 N N . PRO A 1 423 ? 5.733 -11.517 -35.813 1.00 85.56 423 PRO A N 1
ATOM 3475 C CA . PRO A 1 423 ? 5.485 -10.520 -36.864 1.00 85.56 423 PRO A CA 1
ATOM 3476 C C . PRO A 1 423 ? 4.601 -9.335 -36.435 1.00 85.56 423 PRO A C 1
ATOM 3478 O O . PRO A 1 423 ? 4.800 -8.202 -36.889 1.00 85.56 423 PRO A O 1
ATOM 3481 N N . GLU A 1 424 ? 3.643 -9.567 -35.535 1.00 88.25 424 GLU A N 1
ATOM 3482 C CA . GLU A 1 424 ? 2.748 -8.529 -35.018 1.00 88.25 424 GLU A CA 1
ATOM 3483 C C . GLU A 1 424 ? 3.479 -7.495 -34.156 1.00 88.25 424 GLU A C 1
ATOM 3485 O O . GLU A 1 424 ? 3.102 -6.326 -34.184 1.00 88.25 424 GLU A O 1
ATOM 3490 N N . PHE A 1 425 ? 4.543 -7.879 -33.440 1.00 90.25 425 PHE A N 1
ATOM 3491 C CA . PHE A 1 425 ? 5.371 -6.936 -32.683 1.00 90.25 425 PHE A CA 1
ATOM 3492 C C . PHE A 1 425 ? 5.996 -5.895 -33.618 1.00 90.25 425 PHE A C 1
ATOM 3494 O O . PHE A 1 425 ? 5.860 -4.693 -33.403 1.00 90.25 425 PHE A O 1
ATOM 3501 N N . TRP A 1 426 ? 6.619 -6.344 -34.708 1.00 86.94 426 TRP A N 1
ATOM 3502 C CA . TRP A 1 426 ? 7.279 -5.464 -35.676 1.00 86.94 426 TRP A CA 1
ATOM 3503 C C . TRP A 1 426 ? 6.285 -4.582 -36.429 1.00 86.94 426 TRP A C 1
ATOM 3505 O O . TRP A 1 426 ? 6.525 -3.390 -36.629 1.00 86.94 426 TRP A O 1
ATOM 3515 N N . THR A 1 427 ? 5.140 -5.160 -36.794 1.00 84.81 427 THR A N 1
ATOM 3516 C CA . THR A 1 427 ? 4.038 -4.422 -37.419 1.00 84.81 427 THR A CA 1
ATOM 3517 C C . THR A 1 427 ? 3.520 -3.335 -36.476 1.00 84.81 427 THR A C 1
ATOM 3519 O O . THR A 1 427 ? 3.439 -2.176 -36.877 1.00 84.81 427 THR A O 1
ATOM 3522 N N . GLY A 1 428 ? 3.247 -3.671 -35.212 1.00 88.94 428 GLY A N 1
ATOM 3523 C CA . GLY A 1 428 ? 2.815 -2.714 -34.194 1.00 88.94 428 GLY A CA 1
ATOM 3524 C C . GLY A 1 428 ? 3.844 -1.608 -33.948 1.00 88.94 428 GLY A C 1
ATOM 3525 O O . GLY A 1 428 ? 3.478 -0.434 -33.922 1.00 88.94 428 GLY A O 1
ATOM 3526 N N . LEU A 1 429 ? 5.134 -1.954 -33.859 1.00 88.44 429 LEU A N 1
ATOM 3527 C CA . LEU A 1 429 ? 6.231 -0.994 -33.693 1.00 88.44 429 LEU A CA 1
ATOM 3528 C C . LEU A 1 429 ? 6.299 0.002 -34.863 1.00 88.44 429 LEU A C 1
ATOM 3530 O O . LEU A 1 429 ? 6.427 1.204 -34.642 1.00 88.44 429 LEU A O 1
ATOM 3534 N N . SER A 1 430 ? 6.148 -0.482 -36.102 1.00 83.50 430 SER A N 1
ATOM 3535 C CA . SER A 1 430 ? 6.181 0.348 -37.319 1.00 83.50 430 SER A CA 1
ATOM 3536 C C . SER A 1 430 ? 5.011 1.333 -37.449 1.00 83.50 430 SER A C 1
ATOM 3538 O O . SER A 1 430 ? 5.099 2.318 -38.179 1.00 83.50 430 SER A O 1
ATOM 3540 N N . GLN A 1 431 ? 3.908 1.089 -36.736 1.00 83.94 431 GLN A N 1
ATOM 3541 C CA . GLN A 1 431 ? 2.721 1.949 -36.741 1.00 83.94 431 GLN A CA 1
ATOM 3542 C C . GLN A 1 431 ? 2.775 3.043 -35.664 1.00 83.94 431 GLN A C 1
ATOM 3544 O O . GLN A 1 431 ? 1.824 3.817 -35.515 1.00 83.94 431 GLN A O 1
ATOM 3549 N N . ARG A 1 432 ? 3.852 3.096 -34.870 1.00 84.25 432 ARG A N 1
ATOM 3550 C CA . ARG A 1 432 ? 3.952 3.928 -33.668 1.00 84.25 432 ARG A CA 1
ATOM 3551 C C . ARG A 1 432 ? 5.175 4.824 -33.734 1.00 84.25 432 ARG A C 1
ATOM 3553 O O . ARG A 1 432 ? 6.303 4.357 -33.635 1.00 84.25 432 ARG A O 1
ATOM 3560 N N . ASP A 1 433 ? 4.933 6.130 -33.781 1.00 83.88 433 ASP A N 1
ATOM 3561 C CA . ASP A 1 433 ? 5.990 7.149 -33.789 1.00 83.88 433 ASP A CA 1
ATOM 3562 C C . ASP A 1 433 ? 6.572 7.435 -32.388 1.00 83.88 433 ASP A C 1
ATOM 3564 O O . ASP A 1 433 ? 7.538 8.187 -32.260 1.00 83.88 433 ASP A O 1
ATOM 3568 N N . SER A 1 434 ? 5.979 6.880 -31.322 1.00 86.62 434 SER A N 1
ATOM 3569 C CA . SER A 1 434 ? 6.365 7.187 -29.938 1.00 86.62 434 SER A CA 1
ATOM 3570 C C . SER A 1 434 ? 7.633 6.461 -29.488 1.00 86.62 434 SER A C 1
ATOM 3572 O O . SER A 1 434 ? 8.408 7.019 -28.712 1.00 86.62 434 SER A O 1
ATOM 3574 N N . VAL A 1 435 ? 7.878 5.238 -29.976 1.00 91.88 435 VAL A N 1
ATOM 3575 C CA . VAL A 1 435 ? 8.973 4.385 -29.494 1.00 91.88 435 VAL A CA 1
ATOM 3576 C C . VAL A 1 435 ? 10.306 4.865 -30.057 1.00 91.88 435 VAL A C 1
ATOM 3578 O O . VAL A 1 435 ? 10.691 4.549 -31.177 1.00 91.88 435 VAL A O 1
ATOM 3581 N N . SER A 1 436 ? 11.046 5.615 -29.248 1.00 92.19 436 SER A N 1
ATOM 3582 C CA . SER A 1 436 ? 12.340 6.184 -29.624 1.00 92.19 436 SER A CA 1
ATOM 3583 C C . SER A 1 436 ? 13.527 5.296 -29.249 1.00 92.19 436 SER A C 1
ATOM 3585 O O . SER A 1 436 ? 14.595 5.428 -29.852 1.00 92.19 436 SER A O 1
ATOM 3587 N N . ARG A 1 437 ? 13.366 4.403 -28.265 1.00 94.56 437 ARG A N 1
ATOM 3588 C CA . ARG A 1 437 ? 14.426 3.524 -27.763 1.00 94.56 437 ARG A CA 1
ATOM 3589 C C . ARG A 1 437 ? 13.955 2.076 -27.686 1.00 94.56 437 ARG A C 1
ATOM 3591 O O . ARG A 1 437 ? 12.978 1.790 -27.001 1.00 94.56 437 ARG A O 1
ATOM 3598 N N . LEU A 1 438 ? 14.714 1.179 -28.307 1.00 94.31 438 LEU A N 1
ATOM 3599 C CA . LEU A 1 438 ? 14.500 -0.263 -28.243 1.00 94.31 438 LEU A CA 1
ATOM 3600 C C . LEU A 1 438 ? 15.808 -0.972 -27.876 1.00 94.31 438 LEU A C 1
ATOM 3602 O O . LEU A 1 438 ? 16.841 -0.737 -28.504 1.00 94.31 438 LEU A O 1
ATOM 3606 N N . VAL A 1 439 ? 15.765 -1.828 -26.858 1.00 94.50 439 VAL A N 1
ATOM 3607 C CA . VAL A 1 439 ? 16.909 -2.636 -26.416 1.00 94.50 439 VAL A CA 1
ATOM 3608 C C . VAL A 1 439 ? 16.565 -4.114 -26.574 1.00 94.50 439 VAL A C 1
ATOM 3610 O O . VAL A 1 439 ? 15.611 -4.598 -25.967 1.00 94.50 439 VAL A O 1
ATOM 3613 N N . LEU A 1 440 ? 17.349 -4.813 -27.394 1.00 92.31 440 LEU A N 1
ATOM 3614 C CA . LEU A 1 440 ? 17.211 -6.241 -27.703 1.00 92.31 440 LEU A CA 1
ATOM 3615 C C . LEU A 1 440 ? 18.525 -7.005 -27.465 1.00 92.31 440 LEU A C 1
ATOM 3617 O O . LEU A 1 440 ? 18.667 -8.146 -27.885 1.00 92.31 440 LEU A O 1
ATOM 3621 N N . SER A 1 441 ? 19.502 -6.386 -26.803 1.00 90.56 441 SER A N 1
ATOM 3622 C CA . SER A 1 441 ? 20.797 -7.009 -26.523 1.00 90.56 441 SER A CA 1
ATOM 3623 C C . SER A 1 441 ? 20.654 -8.367 -25.823 1.00 90.56 441 SER A C 1
ATOM 3625 O O . SER A 1 441 ? 19.846 -8.482 -24.906 1.00 90.56 441 SER A O 1
ATOM 3627 N N . GLY A 1 442 ? 21.429 -9.380 -26.211 1.00 89.06 442 GLY A N 1
ATOM 3628 C CA . GLY A 1 442 ? 21.395 -10.714 -25.598 1.00 89.06 442 GLY A CA 1
ATOM 3629 C C . GLY A 1 442 ? 20.051 -11.439 -25.748 1.00 89.06 442 GLY A C 1
ATOM 3630 O O . GLY A 1 442 ? 19.666 -12.209 -24.866 1.00 89.06 442 GLY A O 1
ATOM 3631 N N . THR A 1 443 ? 19.304 -11.136 -26.813 1.00 90.00 443 THR A N 1
ATOM 3632 C CA . THR A 1 443 ? 18.122 -11.902 -27.238 1.00 90.00 443 THR A CA 1
ATOM 3633 C C . THR A 1 443 ? 18.482 -12.804 -28.412 1.00 90.00 443 THR A C 1
ATOM 3635 O O . THR A 1 443 ? 19.468 -12.556 -29.107 1.00 90.00 443 THR A O 1
ATOM 3638 N N . ASP A 1 444 ? 17.692 -13.853 -28.615 1.00 83.19 444 ASP A N 1
ATOM 3639 C CA . ASP A 1 444 ? 17.846 -14.753 -29.753 1.00 83.19 444 ASP A CA 1
ATOM 3640 C C . ASP A 1 444 ? 16.987 -14.249 -30.921 1.00 83.19 444 ASP A C 1
ATOM 3642 O O . ASP A 1 444 ? 15.772 -14.434 -30.955 1.00 83.19 444 ASP A O 1
ATOM 3646 N N . LEU A 1 445 ? 17.628 -13.542 -31.853 1.00 78.62 445 LEU A N 1
ATOM 3647 C CA . LEU A 1 445 ? 16.978 -13.003 -33.049 1.00 78.62 445 LEU A CA 1
ATOM 3648 C C . LEU A 1 445 ? 17.206 -13.881 -34.293 1.00 78.62 445 LEU A C 1
ATOM 3650 O O . LEU A 1 445 ? 16.987 -13.404 -35.413 1.00 78.62 445 LEU A O 1
ATOM 3654 N N . VAL A 1 446 ? 17.629 -15.141 -34.108 1.00 73.00 446 VAL A N 1
ATOM 3655 C CA . VAL A 1 446 ? 17.907 -16.093 -35.194 1.00 73.00 446 VAL A CA 1
ATOM 3656 C C . VAL A 1 446 ? 16.727 -16.162 -36.169 1.00 73.00 446 VAL A C 1
ATOM 3658 O O . VAL A 1 446 ? 15.558 -16.197 -35.784 1.00 73.00 446 VAL A O 1
ATOM 3661 N N . ASP A 1 447 ? 17.049 -16.178 -37.466 1.00 66.38 447 ASP A N 1
ATOM 3662 C CA . ASP A 1 447 ? 16.100 -16.302 -38.581 1.00 66.38 447 ASP A CA 1
ATOM 3663 C C . ASP A 1 447 ? 15.054 -15.174 -38.712 1.00 66.38 447 ASP A C 1
ATOM 3665 O O . ASP A 1 447 ? 14.098 -15.291 -39.491 1.00 66.38 447 ASP A O 1
ATOM 3669 N N . LEU A 1 448 ? 15.238 -14.036 -38.033 1.00 70.75 448 LEU A N 1
ATOM 3670 C CA . LEU A 1 448 ? 14.346 -12.892 -38.193 1.00 70.75 448 LEU A CA 1
ATOM 3671 C C . LEU A 1 448 ? 14.595 -12.147 -39.520 1.00 70.75 448 LEU A C 1
ATOM 3673 O O . LEU A 1 448 ? 15.608 -11.472 -39.720 1.00 70.75 448 LEU A O 1
ATOM 3677 N N . ASP A 1 449 ? 13.616 -12.211 -40.425 1.00 74.06 449 ASP A N 1
ATOM 3678 C CA . ASP A 1 449 ? 13.617 -11.478 -41.694 1.00 74.06 449 ASP A CA 1
ATOM 3679 C C . ASP A 1 449 ? 12.589 -10.333 -41.694 1.00 74.06 449 ASP A C 1
ATOM 3681 O O . ASP A 1 449 ? 11.424 -10.489 -42.071 1.00 74.06 449 ASP A O 1
ATOM 3685 N N . LEU A 1 450 ? 13.042 -9.139 -41.311 1.00 75.00 450 LEU A N 1
ATOM 3686 C CA . LEU A 1 450 ? 12.251 -7.907 -41.357 1.00 75.00 450 LEU A CA 1
ATOM 3687 C C . LEU A 1 450 ? 12.102 -7.354 -42.777 1.00 75.00 450 LEU A C 1
ATOM 3689 O O . LEU A 1 450 ? 11.385 -6.372 -42.981 1.00 75.00 450 LEU A O 1
ATOM 3693 N N . SER A 1 451 ? 12.722 -7.967 -43.793 1.00 69.75 451 SER A N 1
ATOM 3694 C CA . SER A 1 451 ? 12.537 -7.527 -45.176 1.00 69.75 451 SER A CA 1
ATOM 3695 C C . SER A 1 451 ? 11.085 -7.672 -45.642 1.00 69.75 451 SER A C 1
ATOM 3697 O O . SER A 1 451 ? 10.648 -6.868 -46.472 1.00 69.75 451 SER A O 1
ATOM 3699 N N . GLN A 1 452 ? 10.347 -8.625 -45.056 1.00 68.62 452 GLN A N 1
ATOM 3700 C CA . GLN A 1 452 ? 8.936 -8.905 -45.333 1.00 68.62 452 GLN A CA 1
ATOM 3701 C C . GLN A 1 452 ? 7.963 -8.123 -44.443 1.00 68.62 452 GLN A C 1
ATOM 3703 O O . GLN A 1 452 ? 6.770 -8.069 -44.745 1.00 68.62 452 GLN A O 1
ATOM 3708 N N . VAL A 1 453 ? 8.448 -7.491 -43.371 1.00 74.31 453 VAL A N 1
ATOM 3709 C CA . VAL A 1 453 ? 7.623 -6.606 -42.549 1.00 74.31 453 VAL A CA 1
ATOM 3710 C C . VAL A 1 453 ? 7.489 -5.272 -43.278 1.00 74.31 453 VAL A C 1
ATOM 3712 O O . VAL A 1 453 ? 8.478 -4.617 -43.618 1.00 74.31 453 VAL A O 1
ATOM 3715 N N . ALA A 1 454 ? 6.247 -4.865 -43.541 1.00 66.50 454 ALA A N 1
ATOM 3716 C CA . ALA A 1 454 ? 5.947 -3.576 -44.149 1.00 66.50 454 ALA A CA 1
ATOM 3717 C C . ALA A 1 454 ? 6.211 -2.449 -43.141 1.00 66.50 454 ALA A C 1
ATOM 3719 O O . ALA A 1 454 ? 5.322 -2.025 -42.409 1.00 66.50 454 ALA A O 1
ATOM 3720 N N . ILE A 1 455 ? 7.455 -1.976 -43.094 1.00 70.81 455 ILE A N 1
ATOM 3721 C CA . ILE A 1 455 ? 7.845 -0.835 -42.269 1.00 70.81 455 ILE A CA 1
ATOM 3722 C C . ILE A 1 455 ? 7.670 0.426 -43.113 1.00 70.81 455 ILE A C 1
ATOM 3724 O O . ILE A 1 455 ? 8.543 0.803 -43.892 1.00 70.81 455 ILE A O 1
ATOM 3728 N N . GLU A 1 456 ? 6.495 1.043 -43.004 1.00 67.44 456 GLU A N 1
ATOM 3729 C CA . GLU A 1 456 ? 6.159 2.244 -43.779 1.00 67.44 456 GLU A CA 1
ATOM 3730 C C . GLU A 1 456 ? 6.837 3.505 -43.225 1.00 67.44 456 GLU A C 1
ATOM 3732 O O . GLU A 1 456 ? 7.095 4.449 -43.977 1.00 67.44 456 GLU A O 1
ATOM 3737 N N . LYS A 1 457 ? 7.128 3.530 -41.915 1.00 73.62 457 LYS A N 1
ATOM 3738 C CA . LYS A 1 457 ? 7.757 4.657 -41.219 1.00 73.62 457 LYS A CA 1
ATOM 3739 C C . LYS A 1 457 ? 8.674 4.166 -40.093 1.00 73.62 457 LYS A C 1
ATOM 3741 O O . LYS A 1 457 ? 8.175 3.611 -39.117 1.00 73.62 457 LYS A O 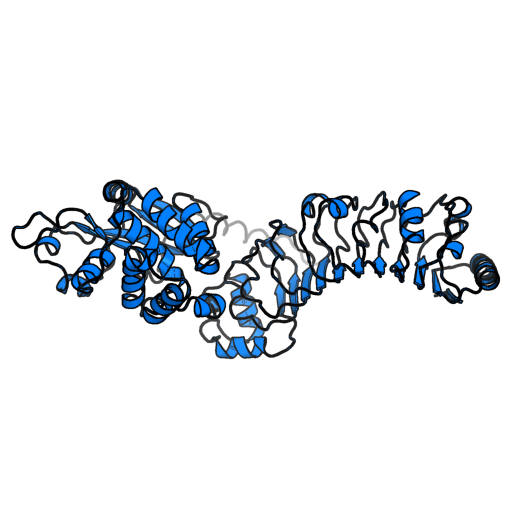1
ATOM 3746 N N . PRO A 1 458 ? 9.995 4.373 -40.183 1.00 74.19 458 PRO A N 1
ATOM 3747 C CA . PRO A 1 458 ? 10.868 4.126 -39.046 1.00 74.19 458 PRO A CA 1
ATOM 3748 C C . PRO A 1 458 ? 10.570 5.106 -37.905 1.00 74.19 458 PRO A C 1
ATOM 3750 O O . PRO A 1 458 ? 10.416 6.306 -38.144 1.00 74.19 458 PRO A O 1
ATOM 3753 N N . SER A 1 459 ? 10.554 4.607 -36.669 1.00 81.62 459 SER A N 1
ATOM 3754 C CA . SER A 1 459 ? 10.294 5.402 -35.458 1.00 81.62 459 SER A CA 1
ATOM 3755 C C . SER A 1 459 ? 11.391 5.281 -34.398 1.00 81.62 459 SER A C 1
ATOM 3757 O O . SER A 1 459 ? 11.586 6.197 -33.591 1.00 81.62 459 SER A O 1
ATOM 3759 N N . VAL A 1 460 ? 12.188 4.207 -34.440 1.00 86.50 460 VAL A N 1
ATOM 3760 C CA . VAL A 1 460 ? 13.246 3.963 -33.458 1.00 86.50 460 VAL A CA 1
ATOM 3761 C C . VAL A 1 460 ? 14.419 4.900 -33.727 1.00 86.50 460 VAL A C 1
ATOM 3763 O O . VAL A 1 460 ? 14.971 4.946 -34.826 1.00 86.50 460 VAL A O 1
ATOM 3766 N N . ARG A 1 461 ? 14.827 5.665 -32.712 1.00 87.81 461 ARG A N 1
ATOM 3767 C CA . ARG A 1 461 ? 16.007 6.542 -32.781 1.00 87.81 461 ARG A CA 1
ATOM 3768 C C . ARG A 1 461 ? 17.253 5.880 -32.223 1.00 87.81 461 ARG A C 1
ATOM 3770 O O . ARG A 1 461 ? 18.349 6.249 -32.625 1.00 87.81 461 ARG A O 1
ATOM 3777 N N . ARG A 1 462 ? 17.098 4.978 -31.254 1.00 88.69 462 ARG A N 1
ATOM 3778 C CA . ARG A 1 462 ? 18.198 4.256 -30.610 1.00 88.69 462 ARG A CA 1
ATOM 3779 C C . ARG A 1 462 ? 17.855 2.781 -30.510 1.00 88.69 462 ARG A C 1
ATOM 3781 O O . ARG A 1 462 ? 16.921 2.428 -29.789 1.00 88.69 462 ARG A O 1
ATOM 3788 N N . LEU A 1 463 ? 18.622 1.957 -31.210 1.00 89.62 463 LEU A N 1
ATOM 3789 C CA . LEU A 1 463 ? 18.496 0.508 -31.200 1.00 89.62 463 LEU A CA 1
ATOM 3790 C C . LEU A 1 463 ? 19.757 -0.111 -30.592 1.00 89.62 463 LEU A C 1
ATOM 3792 O O . LEU A 1 463 ? 20.866 0.189 -31.023 1.00 89.62 463 LEU A O 1
ATOM 3796 N N . TYR A 1 464 ? 19.592 -0.964 -29.588 1.00 90.06 464 TYR A N 1
ATOM 3797 C CA . TYR A 1 464 ? 20.703 -1.644 -28.923 1.00 90.06 464 TYR A CA 1
ATOM 3798 C C . TYR A 1 464 ? 20.635 -3.142 -29.212 1.00 90.06 464 TYR A C 1
ATOM 3800 O O . TYR A 1 464 ? 19.646 -3.788 -28.859 1.00 90.06 464 TYR A O 1
ATOM 3808 N N . LEU A 1 465 ? 21.687 -3.667 -29.844 1.00 86.50 465 LEU A N 1
ATOM 3809 C CA . LEU A 1 465 ? 21.827 -5.060 -30.273 1.00 86.50 465 LEU A CA 1
ATOM 3810 C C . LEU A 1 465 ? 23.190 -5.607 -29.834 1.00 86.50 465 LEU A C 1
ATOM 3812 O O . LEU A 1 465 ? 24.005 -6.037 -30.645 1.00 86.50 465 LEU A O 1
ATOM 3816 N N . ARG A 1 466 ? 23.489 -5.515 -28.538 1.00 83.69 466 ARG A N 1
ATOM 3817 C CA . ARG A 1 466 ? 24.742 -6.052 -27.993 1.00 83.69 466 ARG A CA 1
ATOM 3818 C C . ARG A 1 466 ? 24.605 -7.545 -27.732 1.00 83.69 466 ARG A C 1
ATOM 3820 O O . ARG A 1 466 ? 23.511 -8.005 -27.434 1.00 83.69 466 ARG A O 1
ATOM 3827 N N . ASP A 1 467 ? 25.709 -8.275 -27.796 1.00 82.88 467 ASP A N 1
ATOM 3828 C CA . ASP A 1 467 ? 25.776 -9.696 -27.450 1.00 82.88 467 ASP A CA 1
ATOM 3829 C C . ASP A 1 467 ? 24.805 -10.564 -28.272 1.00 82.88 467 ASP A C 1
ATOM 3831 O O . ASP A 1 467 ? 24.211 -11.509 -27.759 1.00 82.88 467 ASP A O 1
ATOM 3835 N N . ILE A 1 468 ? 24.644 -10.214 -29.554 1.00 77.62 468 ILE A N 1
ATOM 3836 C CA . ILE A 1 468 ? 23.943 -11.006 -30.571 1.00 77.62 468 ILE A CA 1
ATOM 3837 C C . ILE A 1 468 ? 24.998 -11.469 -31.590 1.00 77.62 468 ILE A C 1
ATOM 3839 O O . ILE A 1 468 ? 25.762 -10.622 -32.073 1.00 77.62 468 ILE A O 1
ATOM 3843 N N . PRO A 1 469 ? 25.093 -12.773 -31.908 1.00 75.00 469 PRO A N 1
ATOM 3844 C CA . PRO A 1 469 ? 25.996 -13.259 -32.950 1.00 75.00 469 PRO A CA 1
ATOM 3845 C C . PRO A 1 469 ? 25.720 -12.582 -34.297 1.00 75.00 469 PRO A C 1
ATOM 3847 O O . PRO A 1 469 ? 24.575 -12.277 -34.621 1.00 75.00 469 PRO A O 1
ATOM 3850 N N . PHE A 1 470 ? 26.762 -12.336 -35.103 1.00 72.25 470 PHE A N 1
ATOM 3851 C CA . PHE A 1 470 ? 26.583 -11.583 -36.348 1.00 72.25 470 PHE A CA 1
ATOM 3852 C C . PHE A 1 470 ? 25.661 -12.282 -37.356 1.00 72.25 470 PHE A C 1
ATOM 3854 O O . PHE A 1 470 ? 24.870 -11.621 -38.030 1.00 72.25 470 PHE A O 1
ATOM 3861 N N . GLU A 1 471 ? 25.727 -13.612 -37.440 1.00 75.31 471 GLU A N 1
ATOM 3862 C CA . GLU A 1 471 ? 24.799 -14.413 -38.248 1.00 75.31 471 GLU A CA 1
ATOM 3863 C C . GLU A 1 471 ? 23.318 -14.239 -37.871 1.00 75.31 471 GLU A C 1
ATOM 3865 O O . GLU A 1 471 ? 22.457 -14.447 -38.728 1.00 75.31 471 GLU A O 1
ATOM 3870 N N . ASP A 1 472 ? 23.041 -13.786 -36.647 1.00 74.75 472 ASP A N 1
ATOM 3871 C CA . ASP A 1 472 ? 21.698 -13.682 -36.076 1.00 74.75 472 ASP A CA 1
ATOM 3872 C C . ASP A 1 472 ? 21.149 -12.248 -36.137 1.00 74.75 472 ASP A C 1
ATOM 3874 O O . ASP A 1 472 ? 20.043 -11.976 -35.663 1.00 74.75 472 ASP A O 1
ATOM 3878 N N . TYR A 1 473 ? 21.887 -11.299 -36.734 1.00 72.44 473 TYR A N 1
ATOM 3879 C CA . TYR A 1 473 ? 21.339 -9.966 -36.974 1.00 72.44 473 TYR A CA 1
ATOM 3880 C C . TYR A 1 473 ? 20.152 -10.041 -37.943 1.00 72.44 473 TYR A C 1
ATOM 3882 O O . TYR A 1 473 ? 20.283 -10.579 -39.049 1.00 72.44 473 TYR A O 1
ATOM 3890 N N . PRO A 1 474 ? 19.007 -9.424 -37.599 1.00 73.56 474 PRO A N 1
ATOM 3891 C CA . PRO A 1 474 ? 17.830 -9.497 -38.447 1.00 73.56 474 PRO A CA 1
ATOM 3892 C C . PRO A 1 474 ? 18.063 -8.836 -39.802 1.00 73.56 474 PRO A C 1
ATOM 3894 O O . PRO A 1 474 ? 18.516 -7.690 -39.889 1.00 73.56 474 PRO A O 1
ATOM 3897 N N . LYS A 1 475 ? 17.677 -9.516 -40.883 1.00 77.94 475 LYS A N 1
ATOM 3898 C CA . LYS A 1 475 ? 17.693 -8.904 -42.219 1.00 77.94 475 LYS A CA 1
ATOM 3899 C C . LYS A 1 475 ? 16.669 -7.778 -42.267 1.00 77.94 475 LYS A C 1
ATOM 3901 O O . LYS A 1 475 ? 15.519 -7.991 -41.901 1.00 77.94 475 LYS A O 1
ATOM 3906 N N . GLY A 1 476 ? 17.039 -6.598 -42.760 1.00 76.44 476 GLY A N 1
ATOM 3907 C CA . GLY A 1 476 ? 16.112 -5.469 -42.851 1.00 76.44 476 GLY A CA 1
ATOM 3908 C C . GLY A 1 476 ? 15.956 -4.668 -41.554 1.00 76.44 476 GLY A C 1
ATOM 3909 O O . GLY A 1 476 ? 15.077 -3.806 -41.499 1.00 76.44 476 GLY A O 1
ATOM 3910 N N . ILE A 1 477 ? 16.768 -4.929 -40.520 1.00 75.00 477 ILE A N 1
ATOM 3911 C CA . ILE A 1 477 ? 16.735 -4.208 -39.236 1.00 75.00 477 ILE A CA 1
ATOM 3912 C C . ILE A 1 477 ? 16.915 -2.695 -39.399 1.00 75.00 477 ILE A C 1
ATOM 3914 O O . ILE A 1 477 ? 16.311 -1.912 -38.666 1.00 75.00 477 ILE A O 1
ATOM 3918 N N . GLU A 1 478 ? 17.665 -2.273 -40.417 1.00 72.25 478 GLU A N 1
ATOM 3919 C CA . GLU A 1 478 ? 17.870 -0.875 -40.785 1.00 72.25 478 GLU A CA 1
ATOM 3920 C C . GLU A 1 478 ? 16.557 -0.119 -41.031 1.00 72.25 478 GLU A C 1
ATOM 3922 O O . GLU A 1 478 ? 16.478 1.086 -40.799 1.00 72.25 478 GLU A O 1
ATOM 3927 N N . LYS A 1 479 ? 15.504 -0.825 -41.468 1.00 77.94 479 LYS A N 1
ATOM 3928 C CA . LYS A 1 479 ? 14.224 -0.222 -41.841 1.00 77.94 479 LYS A CA 1
ATOM 3929 C C . LYS A 1 479 ? 13.464 0.295 -40.627 1.00 77.94 479 LYS A C 1
ATOM 3931 O O . LYS A 1 479 ? 12.586 1.133 -40.793 1.00 77.94 479 LYS A O 1
ATOM 3936 N N . LEU A 1 480 ? 13.779 -0.193 -39.426 1.00 76.00 480 LEU A N 1
ATOM 3937 C CA . LEU A 1 480 ? 13.148 0.248 -38.180 1.00 76.00 480 LEU A CA 1
ATOM 3938 C C . LEU A 1 480 ? 13.697 1.590 -37.677 1.00 76.00 480 LEU A C 1
ATOM 3940 O O . LEU A 1 480 ? 13.065 2.229 -36.831 1.00 76.00 480 LEU A O 1
ATOM 3944 N N . ILE A 1 481 ? 14.863 2.016 -38.168 1.00 78.12 481 ILE A N 1
ATOM 3945 C CA . ILE A 1 481 ? 15.628 3.120 -37.591 1.00 78.12 481 ILE A CA 1
ATOM 3946 C C . ILE A 1 481 ? 15.376 4.413 -38.359 1.00 78.12 481 ILE A C 1
ATOM 3948 O O . ILE A 1 481 ? 15.406 4.465 -39.588 1.00 78.12 481 ILE A O 1
ATOM 3952 N N . THR A 1 482 ? 15.100 5.485 -37.617 1.00 77.94 482 THR A N 1
ATOM 3953 C CA . THR A 1 482 ? 14.874 6.813 -38.201 1.00 77.94 482 THR A CA 1
ATOM 3954 C C . THR A 1 482 ? 16.161 7.300 -38.860 1.00 77.94 482 THR A C 1
ATOM 3956 O O . THR A 1 482 ? 17.248 7.045 -38.352 1.00 77.94 482 THR A O 1
ATOM 3959 N N . ASN A 1 483 ? 16.060 8.052 -39.956 1.00 71.31 483 ASN A N 1
ATOM 3960 C CA . ASN A 1 483 ? 17.219 8.693 -40.578 1.00 71.31 483 ASN A CA 1
ATOM 3961 C C . ASN A 1 483 ? 18.008 9.530 -39.540 1.00 71.31 483 ASN A C 1
ATOM 3963 O O . ASN A 1 483 ? 17.419 10.376 -38.862 1.00 71.31 483 ASN A O 1
ATOM 3967 N N . GLY A 1 484 ? 19.314 9.273 -39.392 1.00 70.00 484 GLY A N 1
ATOM 3968 C CA . GLY A 1 484 ? 20.156 9.849 -38.332 1.00 70.00 484 GLY A CA 1
ATOM 3969 C C . GLY A 1 484 ? 20.024 9.188 -36.949 1.00 70.00 484 GLY A C 1
ATOM 3970 O O . GLY A 1 484 ? 20.516 9.730 -35.959 1.00 70.00 484 GLY A O 1
ATOM 3971 N N . GLY A 1 485 ? 19.339 8.047 -36.861 1.00 77.62 485 GLY A N 1
ATOM 3972 C CA . GLY A 1 485 ? 19.273 7.204 -35.672 1.00 77.62 485 GLY A CA 1
ATOM 3973 C C . GLY A 1 485 ? 20.601 6.510 -35.367 1.00 77.62 485 GLY A C 1
ATOM 3974 O O . GLY A 1 485 ? 21.526 6.500 -36.180 1.00 77.62 485 GLY A O 1
ATOM 3975 N N . LEU A 1 486 ? 20.682 5.951 -34.162 1.00 77.44 486 LEU A N 1
ATOM 3976 C CA . LEU A 1 486 ? 21.865 5.301 -33.613 1.00 77.44 486 LEU A CA 1
ATOM 3977 C C . LEU A 1 486 ? 21.608 3.814 -33.398 1.00 77.44 486 LEU A C 1
ATOM 3979 O O . LEU A 1 486 ? 20.603 3.445 -32.780 1.00 77.44 486 LEU A O 1
ATOM 3983 N N . VAL A 1 487 ? 22.544 2.981 -33.846 1.00 80.19 487 VAL A N 1
ATOM 3984 C CA . VAL A 1 487 ? 22.558 1.551 -33.530 1.00 80.19 487 VAL A CA 1
ATOM 3985 C C . VAL A 1 487 ? 23.838 1.203 -32.801 1.00 80.19 487 VAL A C 1
ATOM 3987 O O . VAL A 1 487 ? 24.930 1.567 -33.231 1.00 80.19 487 VAL A O 1
ATOM 3990 N N . PHE A 1 488 ? 23.680 0.505 -31.685 1.00 78.81 488 PHE A N 1
ATOM 3991 C CA . PHE A 1 488 ? 24.780 0.074 -30.840 1.00 78.81 488 PHE A CA 1
ATOM 3992 C C . PHE A 1 488 ? 24.986 -1.422 -31.017 1.00 78.81 488 PHE A C 1
ATOM 3994 O O . PHE A 1 488 ? 24.087 -2.206 -30.697 1.00 78.81 488 PHE A O 1
ATOM 4001 N N . PHE A 1 489 ? 26.175 -1.791 -31.481 1.00 77.38 489 PHE A N 1
ATOM 4002 C CA . PHE A 1 489 ? 26.574 -3.171 -31.716 1.00 77.38 489 PHE A CA 1
ATOM 4003 C C . PHE A 1 489 ? 27.692 -3.570 -30.755 1.00 77.38 489 PHE A C 1
ATOM 4005 O O . PHE A 1 489 ? 28.553 -2.762 -30.413 1.00 77.38 489 PHE A O 1
ATOM 4012 N N . SER A 1 490 ? 27.684 -4.835 -30.343 1.00 70.56 490 SER A N 1
ATOM 4013 C CA . SER A 1 490 ? 28.837 -5.479 -29.709 1.00 70.56 490 SER A CA 1
ATOM 4014 C C . SER A 1 490 ? 29.339 -6.512 -30.707 1.00 70.56 490 SER A C 1
ATOM 4016 O O . SER A 1 490 ? 28.661 -7.506 -30.963 1.00 70.56 490 SER A O 1
ATOM 4018 N N . LEU A 1 491 ? 30.470 -6.226 -31.350 1.00 69.44 491 LEU A N 1
ATOM 4019 C CA . LEU A 1 491 ? 31.110 -7.117 -32.312 1.00 69.44 491 LEU A CA 1
ATOM 4020 C C . LEU A 1 491 ? 32.532 -7.405 -31.852 1.00 69.44 491 LEU A C 1
ATOM 4022 O O . LEU A 1 491 ? 33.257 -6.492 -31.474 1.00 69.44 491 LEU A O 1
ATOM 4026 N N . GLN A 1 492 ? 32.935 -8.673 -31.907 1.00 64.62 492 GLN A N 1
ATOM 4027 C CA . GLN A 1 492 ? 34.290 -9.079 -31.524 1.00 64.62 492 GLN A CA 1
ATOM 4028 C C . GLN A 1 492 ? 35.230 -9.265 -32.722 1.00 64.62 492 GLN A C 1
ATOM 4030 O O . GLN A 1 492 ? 36.441 -9.359 -32.523 1.00 64.62 492 GLN A O 1
ATOM 4035 N N . ASP A 1 493 ? 34.710 -9.313 -33.953 1.00 76.81 493 ASP A N 1
ATOM 4036 C CA . ASP A 1 493 ? 35.506 -9.527 -35.161 1.00 76.81 493 ASP A CA 1
ATOM 4037 C C . ASP A 1 493 ? 35.398 -8.367 -36.168 1.00 76.81 493 ASP A C 1
ATOM 4039 O O . ASP A 1 493 ? 34.344 -7.761 -36.373 1.00 76.81 493 ASP A O 1
ATOM 4043 N N . GLN A 1 494 ? 36.534 -8.065 -36.804 1.00 75.25 494 GLN A N 1
ATOM 4044 C CA . GLN A 1 494 ? 36.690 -6.934 -37.719 1.00 75.25 494 GLN A CA 1
ATOM 4045 C C . GLN A 1 494 ? 35.890 -7.108 -39.024 1.00 75.25 494 GLN A C 1
ATOM 4047 O O . GLN A 1 494 ? 35.432 -6.122 -39.598 1.00 75.25 494 GLN A O 1
ATOM 4052 N N . GLU A 1 495 ? 35.694 -8.343 -39.500 1.00 76.38 495 GLU A N 1
ATOM 4053 C CA . GLU A 1 495 ? 34.979 -8.605 -40.757 1.00 76.38 495 GLU A CA 1
ATOM 4054 C C . GLU A 1 495 ? 33.485 -8.275 -40.622 1.00 76.38 495 GLU A C 1
ATOM 4056 O O . GLU A 1 495 ? 32.897 -7.636 -41.499 1.00 76.38 495 GLU A O 1
ATOM 4061 N N . SER A 1 496 ? 32.875 -8.669 -39.505 1.00 70.69 496 SER A N 1
ATOM 4062 C CA . SER A 1 496 ? 31.507 -8.296 -39.149 1.00 70.69 496 SER A CA 1
ATOM 4063 C C . SER A 1 496 ? 31.371 -6.785 -38.979 1.00 70.69 496 SER A C 1
ATOM 4065 O O . SER A 1 496 ? 30.391 -6.207 -39.451 1.00 70.69 496 SER A O 1
ATOM 4067 N N . GLN A 1 497 ? 32.364 -6.121 -38.375 1.00 73.62 497 GLN A N 1
ATOM 4068 C CA . GLN A 1 497 ? 32.337 -4.670 -38.180 1.00 73.62 497 GLN A CA 1
ATOM 4069 C C . GLN A 1 497 ? 32.313 -3.924 -39.517 1.00 73.62 497 GLN A C 1
ATOM 4071 O O . GLN A 1 497 ? 31.442 -3.082 -39.730 1.00 73.62 497 GLN A O 1
ATOM 4076 N N . GLU A 1 498 ? 33.186 -4.292 -40.457 1.00 76.94 498 GLU A N 1
ATOM 4077 C CA . GLU A 1 498 ? 33.227 -3.687 -41.794 1.00 76.94 498 GLU A CA 1
ATOM 4078 C C . GLU A 1 498 ? 31.908 -3.895 -42.566 1.00 76.94 498 GLU A C 1
ATOM 4080 O O . GLU A 1 498 ? 31.438 -2.985 -43.259 1.00 76.94 498 GLU A O 1
ATOM 4085 N N . LYS A 1 499 ? 31.264 -5.064 -42.421 1.00 72.38 499 LYS A N 1
ATOM 4086 C CA . LYS A 1 499 ? 29.946 -5.341 -43.026 1.00 72.38 499 LYS A CA 1
ATOM 4087 C C . LYS A 1 499 ? 28.838 -4.478 -42.421 1.00 72.38 499 LYS A C 1
ATOM 4089 O O . LYS A 1 499 ? 28.020 -3.942 -43.172 1.00 72.38 499 LYS A O 1
ATOM 4094 N N . ILE A 1 500 ? 28.807 -4.321 -41.094 1.00 71.62 500 ILE A N 1
ATOM 4095 C CA . ILE A 1 500 ? 27.821 -3.461 -40.424 1.00 71.62 500 ILE A CA 1
ATOM 4096 C C . ILE A 1 500 ? 28.046 -1.995 -40.797 1.00 71.62 500 ILE A C 1
ATOM 4098 O O . ILE A 1 500 ? 27.090 -1.324 -41.178 1.00 71.62 500 ILE A O 1
ATOM 4102 N N . GLU A 1 501 ? 29.286 -1.504 -40.768 1.00 77.38 501 GLU A N 1
ATOM 4103 C CA . GLU A 1 501 ? 29.621 -0.124 -41.144 1.00 77.38 501 GLU A CA 1
ATOM 4104 C C . GLU A 1 501 ? 29.145 0.219 -42.564 1.00 77.38 501 GLU A C 1
ATOM 4106 O O . GLU A 1 501 ? 28.554 1.281 -42.781 1.00 77.38 501 GLU A O 1
ATOM 4111 N N . GLN A 1 502 ? 29.314 -0.696 -43.528 1.00 74.50 502 GLN A N 1
ATOM 4112 C CA . GLN A 1 502 ? 28.779 -0.522 -44.884 1.00 74.50 502 GLN A CA 1
ATOM 4113 C C . GLN A 1 502 ? 27.247 -0.448 -44.917 1.00 74.50 502 GLN A C 1
ATOM 4115 O O . GLN A 1 502 ? 26.687 0.382 -45.642 1.00 74.50 502 GLN A O 1
ATOM 4120 N N . GLY A 1 503 ? 26.561 -1.276 -44.124 1.00 68.44 503 GLY A N 1
ATOM 4121 C CA . GLY A 1 503 ? 25.110 -1.193 -43.948 1.00 68.44 503 GLY A CA 1
ATOM 4122 C C . GLY A 1 503 ? 24.693 0.172 -43.398 1.00 68.44 503 GLY A C 1
ATOM 4123 O O . GLY A 1 503 ? 23.882 0.869 -44.004 1.00 68.44 503 GLY A O 1
ATOM 4124 N N . CYS A 1 504 ? 25.321 0.619 -42.314 1.00 73.44 504 CYS A N 1
ATOM 4125 C CA . CYS A 1 504 ? 25.033 1.900 -41.669 1.00 73.44 504 CYS A CA 1
ATOM 4126 C C . CYS A 1 504 ? 25.203 3.096 -42.615 1.00 73.44 504 CYS A C 1
ATOM 4128 O O . CYS A 1 504 ? 24.330 3.965 -42.687 1.00 73.44 504 CYS A O 1
ATOM 4130 N N . LEU A 1 505 ? 26.276 3.099 -43.413 1.00 73.00 505 LEU A N 1
ATOM 4131 C CA . LEU A 1 505 ? 26.505 4.105 -44.453 1.00 73.00 505 LEU A CA 1
ATOM 4132 C C . LEU A 1 505 ? 25.417 4.081 -45.534 1.00 73.00 505 LEU A C 1
ATOM 4134 O O . LEU A 1 505 ? 24.953 5.138 -45.959 1.00 73.00 505 LEU A O 1
ATOM 4138 N N . THR A 1 506 ? 24.983 2.889 -45.953 1.00 71.94 506 THR A N 1
ATOM 4139 C CA . THR A 1 506 ? 23.933 2.718 -46.972 1.00 71.94 506 THR A CA 1
ATOM 4140 C C . THR A 1 506 ? 22.603 3.327 -46.524 1.00 71.94 506 THR A C 1
ATOM 4142 O O . THR A 1 506 ? 21.875 3.888 -47.343 1.00 71.94 506 THR A O 1
ATOM 4145 N N . PHE A 1 507 ? 22.304 3.271 -45.225 1.00 63.38 507 PHE A N 1
ATOM 4146 C CA . PHE A 1 507 ? 21.032 3.731 -44.660 1.00 63.38 507 PHE A CA 1
ATOM 4147 C C . PHE A 1 507 ? 21.107 5.090 -43.945 1.00 63.38 507 PHE A C 1
ATOM 4149 O O . PHE A 1 507 ? 20.100 5.549 -43.409 1.00 63.38 507 PHE A O 1
ATOM 4156 N N . ASN A 1 508 ? 22.262 5.769 -43.982 1.00 73.69 508 ASN A N 1
ATOM 4157 C CA . ASN A 1 508 ? 22.511 7.035 -43.279 1.00 73.69 508 ASN A CA 1
ATOM 4158 C C . ASN A 1 508 ? 22.207 6.949 -41.766 1.00 73.69 508 ASN A C 1
ATOM 4160 O O . ASN A 1 508 ? 21.552 7.815 -41.177 1.00 73.69 508 ASN A O 1
ATOM 4164 N N . ILE A 1 509 ? 22.669 5.856 -41.159 1.00 76.25 509 ILE A N 1
ATOM 4165 C CA . ILE A 1 509 ? 22.536 5.530 -39.739 1.00 76.25 509 ILE A CA 1
ATOM 4166 C C . ILE A 1 509 ? 23.917 5.652 -39.094 1.00 76.25 509 ILE A C 1
ATOM 4168 O O . ILE A 1 509 ? 24.924 5.267 -39.691 1.00 76.25 509 ILE A O 1
ATOM 4172 N N . THR A 1 510 ? 23.974 6.171 -37.869 1.00 78.69 510 THR A N 1
ATOM 4173 C CA . THR A 1 510 ? 25.219 6.205 -37.098 1.00 78.69 510 THR A CA 1
ATOM 4174 C C . THR A 1 510 ? 25.344 4.912 -36.303 1.00 78.69 510 THR A C 1
ATOM 4176 O O . THR A 1 510 ? 24.437 4.548 -35.555 1.00 78.69 510 THR A O 1
ATOM 4179 N N . CYS A 1 511 ? 26.470 4.225 -36.451 1.00 77.56 511 CYS A N 1
ATOM 4180 C CA . CYS A 1 511 ? 26.737 2.982 -35.742 1.00 77.56 511 CYS A CA 1
ATOM 4181 C C . CYS A 1 511 ? 27.893 3.173 -34.774 1.00 77.56 511 CYS A C 1
ATOM 4183 O O . CYS A 1 511 ? 28.931 3.723 -35.139 1.00 77.56 511 CYS A O 1
ATOM 4185 N N . GLU A 1 512 ? 27.670 2.762 -33.531 1.00 79.06 512 GLU A N 1
ATOM 4186 C CA . GLU A 1 512 ? 28.671 2.784 -32.472 1.00 79.06 512 GLU A CA 1
ATOM 4187 C C . GLU A 1 512 ? 29.017 1.340 -32.096 1.00 79.06 512 GLU A C 1
ATOM 4189 O O . GLU A 1 512 ? 28.124 0.523 -31.841 1.00 79.06 512 GLU A O 1
ATOM 4194 N N . PHE A 1 513 ? 30.316 1.047 -32.083 1.00 74.56 513 PHE A N 1
ATOM 4195 C CA . PHE A 1 513 ? 30.894 -0.236 -31.688 1.00 74.56 513 PHE A CA 1
ATOM 4196 C C . PHE A 1 513 ? 31.634 -0.045 -30.361 1.00 74.56 513 PHE A C 1
ATOM 4198 O O . PHE A 1 513 ? 32.272 0.995 -30.167 1.00 74.56 513 PHE A O 1
ATOM 4205 N N . GLU A 1 514 ? 31.506 -1.010 -29.449 1.00 59.34 514 GLU A N 1
ATOM 4206 C CA . GLU A 1 514 ? 32.243 -1.034 -28.171 1.00 59.34 514 GLU A CA 1
ATOM 4207 C C . GLU A 1 514 ? 33.660 -1.598 -28.287 1.00 59.34 514 GLU A C 1
ATOM 4209 O O . GLU A 1 514 ? 33.862 -2.548 -29.077 1.00 59.34 514 GLU A O 1
#

Sequence (514 aa):
MLNFKNLLLVSTLLWQGSTALSQENHKGIRVGNGGDTIRCLASEANELEGLYTLDYLLTYMAMEHTQLASINSWDDSKDRILRKLKLDFPELYKSFHYFTETIGYSGIRRYYSWYGQTNPLIDIDDELILSNLPDNCKNEDGSLIQAVIRVPRSGGVDFEYDRNLINELKDHPLQYSFLMVHEWLWNFFLPEDIHNLRRVNYYLHSLDFEEASKSELHGDLEHYGLDYKRFSRRFTPVCQRSLAIRNQFEEIFRDSCEYIDANLMKDLDYRETEILLQDLPRLQVNDLVGLGHAFYVVIENSKLDLNRFHFESLFSLSRLSFYNSTLTFEKDTFTGRKLWVLKIIQSSLQSKDLANFVYFGEYLDLSRNNISDLSFVASSNMPNIGSLTVSSNDLEEVGDIFTMLPKLEALDLSMNPRLTPRPEFWTGLSQRDSVSRLVLSGTDLVDLDLSQVAIEKPSVRRLYLRDIPFEDYPKGIEKLITNGGLVFFSLQDQESQEKIEQGCLTFNITCEFE

InterPro domains:
  IPR001611 Leucine-rich repeat [PF13855] (363-416)
  IPR032675 Leucine-rich repeat domain superfamily [G3DSA:3.80.10.10] (164-507)
  IPR050328 Multifunctional Developmental and Immune Receptor [PTHR24373] (277-468)

Nearest PDB structures (foldseek):
  4u08-assembly2_B  TM=6.899E-01  e=1.220E-04  Leptospira interrogans serovar Copenhageni str. Fiocruz L1-130
  4r58-assembly4_D  TM=6.429E-01  e=2.018E-03  synthetic construct
  1oto-assembly1_A  TM=5.110E-01  e=1.733E-04  Listeria monocytogenes
  2omu-assembly1_A  TM=4.436E-01  e=5.474E-05  Listeria monocytogenes EGD-e
  5az5-assembly2_C  TM=4.278E-01  e=9.072E-03  Homo sapiens

Organism: NCBI:txid1513793

Mean predicted aligned error: 13.13 Å

Solvent-accessible surface area (backbone atoms only — not comparable to full-atom values): 27289 Å² total; per-residue (Å²): 143,82,81,90,77,77,74,74,73,68,65,68,77,69,71,83,78,74,91,84,78,81,87,78,80,86,77,62,86,80,64,82,75,37,46,41,31,33,40,25,42,82,49,94,88,50,92,59,62,44,80,38,30,47,58,56,55,64,37,62,76,69,49,85,87,75,54,65,52,89,48,90,30,51,67,54,46,51,50,52,47,43,54,51,25,50,76,58,35,55,70,61,21,52,55,52,52,55,54,60,76,26,68,79,38,68,53,89,89,45,51,50,21,31,45,73,35,93,58,81,50,82,71,65,91,62,74,83,58,58,81,77,52,58,76,53,42,58,44,100,82,27,52,73,38,41,40,32,42,66,42,82,47,86,60,37,39,38,36,41,26,21,44,66,58,54,56,55,32,56,80,37,19,56,39,38,42,53,41,56,48,46,67,55,46,56,78,67,44,57,83,92,39,49,71,35,48,35,49,44,50,51,42,68,44,21,45,63,58,72,69,40,48,54,69,49,47,55,50,52,40,45,70,39,59,51,47,62,68,44,62,60,56,43,47,50,54,35,71,77,31,39,67,59,58,25,52,49,50,23,60,75,70,71,44,57,37,93,74,48,46,65,67,62,40,42,63,57,18,76,36,87,40,72,44,79,43,63,61,28,79,58,70,42,60,56,55,46,31,38,36,29,47,26,28,29,42,36,39,28,57,21,42,35,71,40,48,45,52,47,56,60,29,32,77,45,30,28,33,42,35,36,33,53,19,47,71,46,66,49,54,51,33,58,56,96,56,73,36,41,35,43,34,46,28,44,28,68,46,39,34,75,77,40,48,47,32,39,44,77,24,32,35,42,35,44,28,44,24,51,30,41,46,66,67,25,54,78,54,27,52,38,77,41,28,28,32,44,32,48,23,42,25,54,27,40,50,43,58,60,56,48,86,60,30,73,48,32,27,32,43,31,48,20,41,10,66,58,28,42,72,38,74,49,24,58,50,40,50,32,77,34,76,54,34,35,33,42,33,47,23,34,27,38,44,65,89,39,61,42,70,78,52,82,56,86,42,42,28,26,38,34,40,35,44,30,68,40,61,78,93,32,57,44,43,50,58,72,52,48,41,26,83,70,15,38,38,38,40,44,66,93,50,71,70,62,46,56,56,49,53,54,51,26,62,75,62,51,35,48,72,48,74,112

pLDDT: mean 82.79, std 16.28, range [29.17, 98.62]

Radius of gyration: 31.47 Å; Cα contacts (8 Å, |Δi|>4): 1018; chains: 1; bounding box: 84×52×92 Å

Secondary structure (DSSP, 8-state):
---TTSSSSSSSSSSSS-SS--SS---------SPEEEEEPP-SS-S--EEEEHHHHHHHTT-SSPPBPP-SSHHHHHHHHHHHHHHH-HHHHHHHHHHHTTTT---TTSSEEEEEESSPPPP---TTSGGGS-GGG--TT--EEE-EEEEEETTEEEEEEEHHHHHHHHTSHHHHHHHHHHHHHTTT--GGGHHHHHHHHHHHTBHHHHH--HHHHHHHHHHTT--HHHHHH----GGGS-HHHHHHHHHHHTS-TTT--HHHHHHHHSS--EEEEE--S---TTTTTT-TT--EEEEES-EEEE-TTTTTT-TT--EEEEES-EEEE-TTTTTT----EEEEESS---GGGGTT-B---SEEE-TTS----STHHHHSB-TT-SEEE--SS---EE---TTT-TT--EEE-TT-TT-EE-HHHHHHHHT-S---EEE-TT---TT-BGGGS--SS--EEEEEETT--GGGSPBTGGGGEEEEEEEEE----HHHHHHHHHHHHHHT-EEEE-

Foldseek 3Di:
DDDPPPPPVVVVVVPPPPPPDDPDDPVPPQDPLFWKKWAFPDDPVDDDGGIATLLCQLVVVVDDPFAFDDDPFLVRLLVLLLVLCVVQPVLVNVLSVLLVVQVPAADDPHQEHEAADQDFDDDDDPVVSLVRGDPSRNDPPRDTGRAWGWDQDQRHTYIYGHPVVLVRCRVVRLRNNLNSQLVSLVLQDDPVLVQLSSQVSRCSRTPCSSPDDSVRNVVSNVVSVRPVVCSLAVDDQLVSHHPQLSVLVCVVQVHHSVPCHLVNLVVLLPDCDEAEGEAAQEGHLCSCHSNQSHAHYEYEPYEYEAELSNCSSNQNHAYYEYYLYAYQYDQCRCPPHNHAEYYYENHQDELVSLAQHEDAHAYYHQENYAYAENVSLVRYHHARHQEYHHEQYQHQEYAQSCVSHVQHQEYHHANNANYAYDLRNLLNLLVHLRHQYYEHANYQQAPAECVPRPNVDARHQEYEHENYDLNRPYHPPLSNHHQAGEYEYEDDDPVSVVVVVVVCVVSNYHYDYD